Protein AF-0000000080321688 (afdb_homodimer)

Organism: NCBI:txid113653

InterPro domains:
  IPR017674 Methanogenesis marker 11 protein [TIGR03280] (21-310)
  IPR053870 TiaS-like, TCKD domain [PF22641] (157-287)

Solvent-accessible surface area (backbone atoms only — not comparable to full-atom values): 29232 Å² total; per-residue (Å²): 137,74,64,41,43,55,67,56,45,42,74,72,46,60,81,43,69,42,58,34,38,20,44,32,42,49,38,24,42,65,86,67,44,35,40,39,40,36,31,22,37,72,56,50,25,24,11,59,16,33,40,47,44,63,21,22,56,76,41,11,84,42,42,74,42,64,44,66,45,33,19,20,26,40,36,36,29,44,66,46,75,53,82,70,73,71,34,73,45,72,24,35,33,31,55,32,32,32,45,82,52,97,81,23,33,36,42,27,26,33,11,43,10,48,41,0,34,49,35,18,62,14,45,39,56,11,46,53,41,74,27,22,32,72,77,30,58,37,20,17,71,32,61,5,23,14,36,37,34,28,57,61,21,36,38,39,34,39,10,34,15,44,32,42,32,75,87,29,50,24,54,67,29,31,53,49,39,53,46,51,52,41,28,76,70,67,42,29,48,69,71,39,30,15,36,23,35,39,29,70,82,40,87,89,51,56,62,54,26,57,14,25,14,38,33,32,39,19,88,38,57,69,60,40,54,51,52,49,51,52,53,48,58,73,65,44,63,28,67,25,16,14,40,28,42,42,56,61,83,73,77,54,66,69,49,42,53,50,26,52,43,40,19,68,40,87,70,54,66,66,58,38,51,51,51,32,61,74,69,65,43,44,77,42,65,64,53,29,64,69,11,40,49,42,5,57,28,14,55,55,27,50,86,35,30,67,68,19,41,49,70,61,128,137,75,64,41,42,54,66,55,46,42,73,73,46,60,81,44,69,42,57,33,38,20,44,31,42,48,40,24,42,64,86,68,45,34,42,39,39,36,30,23,35,72,55,48,25,24,11,57,16,34,39,46,43,62,22,22,57,76,43,11,87,42,43,75,43,64,43,65,45,34,18,21,26,38,35,35,30,42,64,46,75,56,82,70,73,70,35,71,46,73,25,35,33,32,55,33,32,31,44,83,52,95,83,21,33,36,43,27,26,35,10,44,9,47,41,0,35,50,36,18,62,13,46,39,56,10,47,53,42,74,26,23,33,72,77,29,60,36,20,17,70,31,60,6,23,14,34,38,33,28,56,62,20,36,37,40,34,39,10,34,16,44,31,42,33,73,88,29,50,25,54,66,30,30,53,48,40,52,46,52,51,42,29,75,70,67,44,29,48,71,73,39,29,16,36,22,36,38,27,71,81,40,87,88,52,58,61,54,26,57,13,25,14,38,34,32,40,19,87,39,58,70,60,41,54,53,51,49,52,52,53,48,60,73,64,45,64,28,65,26,17,13,40,27,42,41,56,60,84,75,78,55,65,69,48,42,54,48,26,54,44,40,20,68,40,86,70,55,66,67,58,38,51,50,51,32,62,74,70,66,43,44,79,40,66,65,53,30,64,69,10,41,48,42,5,57,30,13,55,52,26,51,87,35,28,67,68,19,41,50,71,59,126

Sequence (626 aa):
MRYFSKDELVEKYGNVPWISPYEKVVAMTDGEMVELHEFHARGKCNGGAAWEVYHYPRVSELVVSARREGARNVFVLRQGRVELKLIPGIAGAGIEEVRVLKNGIEVTYAGLAGGGIAATVCRGLAEGVDGIEVLSLGGGSELGRARIRLKRYEKIVIGVDDTDSKDGGATWSLVNEIAYKLEKEGLGHYLSHSIVQLYTKAPEKTTNCVSISVTFATDRAEELVSEFRKRLKENTLSDETVMVVYRRITIPEVLREYALQVKRRVVSIEEAKSVAEKTGVEVYEITGERGLIGALASLAYSDDPDKAVEVHAMRYFSKDELVEKYGNVPWISPYEKVVAMTDGEMVELHEFHARGKCNGGAAWEVYHYPRVSELVVSARREGARNVFVLRQGRVELKLIPGIAGAGIEEVRVLKNGIEVTYAGLAGGGIAATVCRGLAEGVDGIEVLSLGGGSELGRARIRLKRYEKIVIGVDDTDSKDGGATWSLVNEIAYKLEKEGLGHYLSHSIVQLYTKAPEKTTNCVSISVTFATDRAEELVSEFRKRLKENTLSDETVMVVYRRITIPEVLREYALQVKRRVVSIEEAKSVAEKTGVEVYEITGERGLIGALASLAYSDDPDKAVEVHA

Foldseek 3Di:
DDWDALVNLCVVCVPPPPQFAWAAWDWEAPPFKIKIKTCGGVNACQVVQVVCLVQAVVFDVQFPHWDDDHSMIITIGGADADDGDADPPRHFKYWGGWDDDPFWIKTKMKGFAVNQQRRASNHCNYHFWGTKAWPDRHHDGDMTMMMTIGGYWWKKKKKKFDQADPVDDDQQVLLVVLLVVCVVVVFFDWDFKAWAQFAPPDPPADPRRTIMMTMTTGPNVVVSVVSSLVSSLVRGPGLAMKMKMDTHDDDDPLLLVLLVDRLADDDDLVVLVVSCVVRVIGIDGSRHRPRSSRRSSNRNCRPPRPNRNDHDD/DDWDALVNLCVVCVPPPPQFAWAAWDWEAPPFKIKIKTCGGVNACQVVQVVCLVQAVVWDVQFPHWDDDRSMIITIGGADADDGDADPPRHFKYWGGWDDDPFWIKTKMKGFAVNQQRRASNHNNYHFWGTKDWPDRHHDGDMTMMMTIGGYWWKKKKKKFDQADPVDDDQQVLLVVLLVVCVVVVFFDWDFKAWAQFACPDPPADPRRTIMMTMTTGPNVVVSVVSSLVSSLVRGPGLAMKMKMDTHDDDDPLLLVLLVDRLADDDDLVVLVVSCVVRVIGIDGSRHRPRSSRRSSNRNCRPPRPNRNDHDD

Secondary structure (DSSP, 8-state):
-PPBPHHHHHHHHTT-TT---EEEEEEEE-SSEEEEEEEEETTT-HHHHHHHHHHHHHH-TTEEEEEESSSEEEEEEESEE-----BTTTB-EEEEEEEE-SS-EEEEEEEETHHHHIIIIIHHTSBTEEEEEEEEEEETTEEEEEEEEE-EEEEEEEEEE----SS---HHHHHHHHHHHHHHTTS-EEEEEEEEE--TT-TT--SS-EEEEEEEEES-HHHHHHHHHHHHHHH---SS-EEEEE--SSPPHHHHHHHHHHHHS---HHHHHHHHHHHT-EEEESS-STTHHHHHHHHTTTT-HHHHT----/-PPBPHHHHHHHHTT-TT---EEEEEEEE-SSEEEEEEEEETTT-HHHHHHHHHHHHHH-TTEEEEEESSSEEEEEEESEE-----BTTTB-EEEEEEEE-SS-EEEEEEEETHHHHIIIIIHHTSBTEEEEEEEEEEETTEEEEEEEEE-EEEEEEEEEE---BTTB--HHHHHHHHHHHHHHTTS-EEEEEEEEE--TT-TT--SS-EEEEEEEEES-HHHHHHHHHHHHHHH---SS-EEEEE--SSPPHHHHHHHHHHHHS---HHHHHHHHHHHT-EEEESS-STTHHHHHHHHTTTT-HHHHT----

Nearest PDB structures (foldseek):
  3amt-assembly1_A  TM=8.907E-01  e=7.998E-10  Archaeoglobus fulgidus
  4rvz-assembly1_Z  TM=8.779E-01  e=1.360E-09  Archaeoglobus fulgidus DSM 4304
  1cqn-assembly2_B  TM=5.168E-01  e=1.192E-02  Thermus thermophilus
  6i69-assembly1_A  TM=5.003E-01  e=1.698E-02  Thermus thermophilus HB8
  2bvz-assembly1_A  TM=5.186E-01  e=4.113E-02  Thermus thermophilus

pLDDT: mean 93.92, std 7.05, range [54.06, 98.94]

Structure (mmCIF, N/CA/C/O backbone):
data_AF-0000000080321688-model_v1
#
loop_
_entity.id
_entity.type
_entity.pdbx_description
1 polymer 'Methanogenesis imperfect marker protein 11'
#
loop_
_atom_site.group_PDB
_atom_site.id
_atom_site.type_symbol
_atom_site.label_atom_id
_atom_site.label_alt_id
_atom_site.label_comp_id
_atom_site.label_asym_id
_atom_site.label_entity_id
_atom_site.label_seq_id
_atom_site.pdbx_PDB_ins_code
_atom_site.Cartn_x
_atom_site.Cartn_y
_atom_site.Cartn_z
_atom_site.occupancy
_atom_site.B_iso_or_equiv
_atom_site.auth_seq_id
_atom_site.auth_comp_id
_atom_site.auth_asym_id
_atom_site.auth_atom_id
_atom_site.pdbx_PDB_model_num
ATOM 1 N N . MET A 1 1 ? 32.438 -3.654 -17.703 1 54.22 1 MET A N 1
ATOM 2 C CA . MET A 1 1 ? 31.141 -4.203 -18.078 1 54.22 1 MET A CA 1
ATOM 3 C C . MET A 1 1 ? 30.125 -3.09 -18.312 1 54.22 1 MET A C 1
ATOM 5 O O . MET A 1 1 ? 30.172 -2.057 -17.641 1 54.22 1 MET A O 1
ATOM 9 N N . ARG A 1 2 ? 29.406 -3.102 -19.422 1 73.5 2 ARG A N 1
ATOM 10 C CA . ARG A 1 2 ? 28.656 -1.964 -19.953 1 73.5 2 ARG A CA 1
ATOM 11 C C . ARG A 1 2 ? 27.234 -1.949 -19.422 1 73.5 2 ARG A C 1
ATOM 13 O O . ARG A 1 2 ? 26.609 -3.002 -19.281 1 73.5 2 ARG A O 1
ATOM 20 N N . TYR A 1 3 ? 26.75 -0.885 -18.875 1 83.12 3 TYR A N 1
ATOM 21 C CA . TYR A 1 3 ? 25.375 -0.682 -18.453 1 83.12 3 TYR A CA 1
ATOM 22 C C . TYR A 1 3 ? 24.422 -0.685 -19.656 1 83.12 3 TYR A C 1
ATOM 24 O O . TYR A 1 3 ? 24.688 -0.022 -20.656 1 83.12 3 TYR A O 1
ATOM 32 N N . PHE A 1 4 ? 23.438 -1.619 -19.578 1 86.88 4 PHE A N 1
ATOM 33 C CA . PHE A 1 4 ? 22.375 -1.594 -20.562 1 86.88 4 PHE A CA 1
ATOM 34 C C . PHE A 1 4 ? 21.422 -0.425 -20.297 1 86.88 4 PHE A C 1
ATOM 36 O O . PHE A 1 4 ? 21.125 -0.104 -19.156 1 86.88 4 PHE A O 1
ATOM 43 N N . SER A 1 5 ? 21.031 0.178 -21.438 1 85.19 5 SER A N 1
ATOM 44 C CA . SER A 1 5 ? 19.938 1.146 -21.344 1 85.19 5 SER A CA 1
ATOM 45 C C . SER A 1 5 ? 18.578 0.449 -21.281 1 85.19 5 SER A C 1
ATOM 47 O O . SER A 1 5 ? 18.484 -0.74 -21.594 1 85.19 5 SER A O 1
ATOM 49 N N . LYS A 1 6 ? 17.672 1.187 -20.906 1 86.94 6 LYS A N 1
ATOM 50 C CA . LYS A 1 6 ? 16.297 0.667 -20.906 1 86.94 6 LYS A CA 1
ATOM 51 C C . LYS A 1 6 ? 15.898 0.18 -22.297 1 86.94 6 LYS A C 1
ATOM 53 O O . LYS A 1 6 ? 15.266 -0.87 -22.422 1 86.94 6 LYS A O 1
ATOM 58 N N . ASP A 1 7 ? 16.234 0.893 -23.203 1 87.81 7 ASP A N 1
ATOM 59 C CA . ASP A 1 7 ? 15.875 0.535 -24.578 1 87.81 7 ASP A CA 1
ATOM 60 C C . ASP A 1 7 ? 16.516 -0.795 -24.984 1 87.81 7 ASP A C 1
ATOM 62 O O . ASP A 1 7 ? 15.875 -1.618 -25.641 1 87.81 7 ASP A O 1
ATOM 66 N N . GLU A 1 8 ? 17.719 -0.933 -24.594 1 89.06 8 GLU A N 1
ATOM 67 C CA . GLU A 1 8 ? 18.406 -2.184 -24.891 1 89.06 8 GLU A CA 1
ATOM 68 C C . GLU A 1 8 ? 17.734 -3.365 -24.188 1 89.06 8 GLU A C 1
ATOM 70 O O . GLU A 1 8 ? 17.625 -4.449 -24.766 1 89.06 8 GLU A O 1
ATOM 75 N N . LEU A 1 9 ? 17.281 -3.115 -23 1 88.19 9 LEU A N 1
ATOM 76 C CA . LEU A 1 9 ? 16.609 -4.172 -22.25 1 88.19 9 LEU A CA 1
ATOM 77 C C . LEU A 1 9 ? 15.281 -4.527 -22.891 1 88.19 9 LEU A C 1
ATOM 79 O O . LEU A 1 9 ? 14.922 -5.707 -22.984 1 88.19 9 LEU A O 1
ATOM 83 N N . VAL A 1 10 ? 14.641 -3.502 -23.281 1 88.19 10 VAL A N 1
ATOM 84 C CA . VAL A 1 10 ? 13.344 -3.717 -23.922 1 88.19 10 VAL A CA 1
ATOM 85 C C . VAL A 1 10 ? 13.531 -4.523 -25.203 1 88.19 10 VAL A C 1
ATOM 87 O O . VAL A 1 10 ? 12.75 -5.441 -25.484 1 88.19 10 VAL A O 1
ATOM 90 N N . GLU A 1 11 ? 14.508 -4.203 -25.953 1 89.56 11 GLU A N 1
ATOM 91 C CA . GLU A 1 11 ? 14.789 -4.918 -27.188 1 89.56 11 GLU A CA 1
ATOM 92 C C . GLU A 1 11 ? 15.109 -6.387 -26.922 1 89.56 11 GLU A C 1
ATOM 94 O O . GLU A 1 11 ? 14.672 -7.27 -27.656 1 89.56 11 GLU A O 1
ATOM 99 N N . LYS A 1 12 ? 15.797 -6.562 -25.875 1 86.44 12 LYS A N 1
ATOM 100 C CA . LYS A 1 12 ? 16.297 -7.91 -25.594 1 86.44 12 LYS A CA 1
ATOM 101 C C . LYS A 1 12 ? 15.258 -8.742 -24.859 1 86.44 12 LYS A C 1
ATOM 103 O O . LYS A 1 12 ? 15.125 -9.945 -25.109 1 86.44 12 LYS A O 1
ATOM 108 N N . TYR A 1 13 ? 14.523 -8.117 -23.906 1 86 13 TYR A N 1
ATOM 109 C CA . TYR A 1 13 ? 13.719 -8.914 -22.984 1 86 13 TYR A CA 1
ATOM 110 C C . TYR A 1 13 ? 12.266 -8.477 -23 1 86 13 TYR A C 1
ATOM 112 O O . TYR A 1 13 ? 11.422 -9.062 -22.328 1 86 13 TYR A O 1
ATOM 120 N N . GLY A 1 14 ? 11.938 -7.52 -23.766 1 82.88 14 GLY A N 1
ATOM 121 C CA . GLY A 1 14 ? 10.617 -6.91 -23.75 1 82.88 14 GLY A CA 1
ATOM 122 C C . GLY A 1 14 ? 9.508 -7.871 -24.141 1 82.88 14 GLY A C 1
ATOM 123 O O . GLY A 1 14 ? 8.352 -7.688 -23.766 1 82.88 14 GLY A O 1
ATOM 124 N N . ASN A 1 15 ? 9.867 -8.961 -24.812 1 86.06 15 ASN A N 1
ATOM 125 C CA . ASN A 1 15 ? 8.852 -9.875 -25.312 1 86.06 15 ASN A CA 1
ATOM 126 C C . ASN A 1 15 ? 8.75 -11.133 -24.453 1 86.06 15 ASN A C 1
ATOM 128 O O . ASN A 1 15 ? 7.961 -12.031 -24.75 1 86.06 15 ASN A O 1
ATOM 132 N N . VAL A 1 16 ? 9.578 -11.172 -23.469 1 86.88 16 VAL A N 1
ATOM 133 C CA . VAL A 1 16 ? 9.508 -12.32 -22.578 1 86.88 16 VAL A CA 1
ATOM 134 C C . VAL A 1 16 ? 8.281 -12.211 -21.672 1 86.88 16 VAL A C 1
ATOM 136 O O . VAL A 1 16 ? 8.117 -11.227 -20.953 1 86.88 16 VAL A O 1
ATOM 139 N N . PRO A 1 17 ? 7.422 -13.219 -21.656 1 87.94 17 PRO A N 1
ATOM 140 C CA . PRO A 1 17 ? 6.105 -13.109 -21.031 1 87.94 17 PRO A CA 1
ATOM 141 C C . PRO A 1 17 ? 6.188 -12.938 -19.516 1 87.94 17 PRO A C 1
ATOM 143 O O . PRO A 1 17 ? 5.25 -12.43 -18.891 1 87.94 17 PRO A O 1
ATOM 146 N N . TRP A 1 18 ? 7.242 -13.367 -18.953 1 87.88 18 TRP A N 1
ATOM 147 C CA . TRP A 1 18 ? 7.305 -13.32 -17.5 1 87.88 18 TRP A CA 1
ATOM 148 C C . TRP A 1 18 ? 8.234 -12.211 -17.031 1 87.88 18 TRP A C 1
ATOM 150 O O . TRP A 1 18 ? 8.719 -12.242 -15.891 1 87.88 18 TRP A O 1
ATOM 160 N N . ILE A 1 19 ? 8.562 -11.344 -17.891 1 90.88 19 ILE A N 1
ATOM 161 C CA . ILE A 1 19 ? 9.203 -10.109 -17.453 1 90.88 19 ILE A CA 1
ATOM 162 C C . ILE A 1 19 ? 8.148 -9.086 -17.062 1 90.88 19 ILE A C 1
ATOM 164 O O . ILE A 1 19 ? 7.316 -8.695 -17.891 1 90.88 19 ILE A O 1
ATOM 168 N N . SER A 1 20 ? 8.18 -8.734 -15.867 1 95.5 20 SER A N 1
ATOM 169 C CA . SER A 1 20 ? 7.242 -7.766 -15.305 1 95.5 20 SER A CA 1
ATOM 170 C C . SER A 1 20 ? 7.969 -6.551 -14.75 1 95.5 20 SER A C 1
ATOM 172 O O . SER A 1 20 ? 8.398 -6.555 -13.594 1 95.5 20 SER A O 1
ATOM 174 N N . PRO A 1 21 ? 8.07 -5.504 -15.508 1 96 21 PRO A N 1
ATOM 175 C CA . PRO A 1 21 ? 8.852 -4.336 -15.094 1 96 21 PRO A CA 1
ATOM 176 C C . PRO A 1 21 ? 8.336 -3.693 -13.812 1 96 21 PRO A C 1
ATOM 178 O O . PRO A 1 21 ? 7.121 -3.545 -13.641 1 96 21 PRO A O 1
ATOM 181 N N . TYR A 1 22 ? 9.281 -3.385 -12.938 1 97.25 22 TYR A N 1
ATOM 182 C CA . TYR A 1 22 ? 8.906 -2.504 -11.836 1 97.25 22 TYR A CA 1
ATOM 183 C C . TYR A 1 22 ? 8.383 -1.172 -12.352 1 97.25 22 TYR A C 1
ATOM 185 O O . TYR A 1 22 ? 8.727 -0.756 -13.469 1 97.25 22 TYR A O 1
ATOM 193 N N . GLU A 1 23 ? 7.531 -0.559 -11.609 1 97.75 23 GLU A N 1
ATOM 194 C CA . GLU A 1 23 ? 6.988 0.725 -12.047 1 97.75 23 GLU A CA 1
ATOM 195 C C . GLU A 1 23 ? 8.023 1.838 -11.906 1 97.75 23 GLU A C 1
ATOM 197 O O . GLU A 1 23 ? 8.219 2.631 -12.828 1 97.75 23 GLU A O 1
ATOM 202 N N . LYS A 1 24 ? 8.633 1.93 -10.805 1 97.88 24 LYS A N 1
ATOM 203 C CA . LYS A 1 24 ? 9.531 3.037 -10.477 1 97.88 24 LYS A CA 1
ATOM 204 C C . LYS A 1 24 ? 10.453 2.672 -9.312 1 97.88 24 LYS A C 1
ATOM 206 O O . L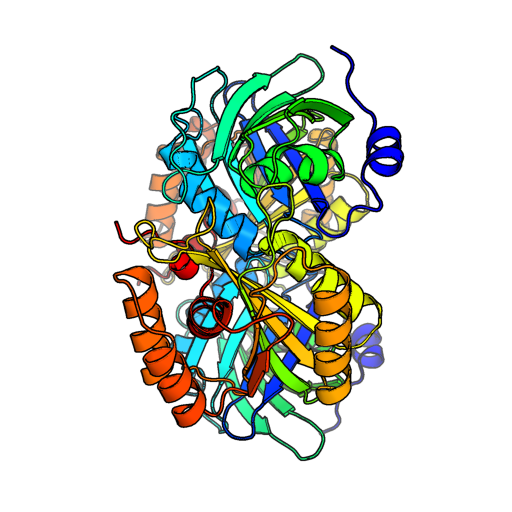YS A 1 24 ? 10.062 1.907 -8.422 1 97.88 24 LYS A O 1
ATOM 211 N N . VAL A 1 25 ? 11.711 3.172 -9.328 1 98.31 25 VAL A N 1
ATOM 212 C CA . VAL A 1 25 ? 12.641 3.074 -8.203 1 98.31 25 VAL A CA 1
ATOM 213 C C . VAL A 1 25 ? 13.156 4.465 -7.84 1 98.31 25 VAL A C 1
ATOM 215 O O . VAL A 1 25 ? 13.578 5.227 -8.711 1 98.31 25 VAL A O 1
ATOM 218 N N . VAL A 1 26 ? 13.039 4.824 -6.602 1 98.56 26 VAL A N 1
ATOM 219 C CA . VAL A 1 26 ? 13.492 6.117 -6.09 1 98.56 26 VAL A CA 1
ATOM 220 C C . VAL A 1 26 ? 14.484 5.906 -4.949 1 98.56 26 VAL A C 1
ATOM 222 O O . VAL A 1 26 ? 14.203 5.172 -4 1 98.56 26 VAL A O 1
ATOM 225 N N . ALA A 1 27 ? 15.602 6.496 -5.039 1 98.62 27 ALA A N 1
ATOM 226 C CA . ALA A 1 27 ? 16.625 6.355 -4.008 1 98.62 27 ALA A CA 1
ATOM 227 C C . ALA A 1 27 ? 17.016 7.715 -3.428 1 98.62 27 ALA A C 1
ATOM 229 O O . ALA A 1 27 ? 17.188 8.688 -4.172 1 98.62 27 ALA A O 1
ATOM 230 N N . MET A 1 28 ? 17.047 7.777 -2.143 1 98.44 28 MET A N 1
ATOM 231 C CA . MET A 1 28 ? 17.453 8.977 -1.413 1 98.44 28 MET A CA 1
ATOM 232 C C . MET A 1 28 ? 18.656 8.672 -0.513 1 98.44 28 MET A C 1
ATOM 234 O O . MET A 1 28 ? 18.844 7.527 -0.1 1 98.44 28 MET A O 1
ATOM 238 N N . THR A 1 29 ? 19.469 9.68 -0.24 1 97.94 29 THR A N 1
ATOM 239 C CA . THR A 1 29 ? 20.578 9.492 0.684 1 97.94 29 THR A CA 1
ATOM 240 C C . THR A 1 29 ? 20.875 10.789 1.43 1 97.94 29 THR A C 1
ATOM 242 O O . THR A 1 29 ? 20.672 11.883 0.899 1 97.94 29 THR A O 1
ATOM 245 N N . ASP A 1 30 ? 21.234 10.695 2.654 1 94.31 30 ASP A N 1
ATOM 246 C CA . ASP A 1 30 ? 21.734 11.828 3.426 1 94.31 30 ASP A CA 1
ATOM 247 C C . ASP A 1 30 ? 23.25 11.758 3.582 1 94.31 30 ASP A C 1
ATOM 249 O O . ASP A 1 30 ? 23.828 12.422 4.449 1 94.31 30 ASP A O 1
ATOM 253 N N . GLY A 1 31 ? 23.875 10.93 2.748 1 91 31 GLY A N 1
ATOM 254 C CA . GLY A 1 31 ? 25.312 10.734 2.801 1 91 31 GLY A CA 1
ATOM 255 C C . GLY A 1 31 ? 25.719 9.547 3.652 1 91 31 GLY A C 1
ATOM 256 O O . GLY A 1 31 ? 26.797 8.984 3.455 1 91 31 GLY A O 1
ATOM 257 N N . GLU A 1 32 ? 24.922 9.164 4.602 1 90.5 32 GLU A N 1
ATOM 258 C CA . GLU A 1 32 ? 25.219 8.055 5.504 1 90.5 32 GLU A CA 1
ATOM 259 C C . GLU A 1 32 ? 24.406 6.816 5.129 1 90.5 32 GLU A C 1
ATOM 261 O O . GLU A 1 32 ? 24.969 5.727 4.98 1 90.5 32 GLU A O 1
ATOM 266 N N . MET A 1 33 ? 23.203 6.965 4.98 1 97 33 MET A N 1
ATOM 267 C CA . MET A 1 33 ? 22.281 5.883 4.684 1 97 33 MET A CA 1
ATOM 268 C C . MET A 1 33 ? 21.594 6.102 3.334 1 97 33 MET A C 1
ATOM 270 O O . MET A 1 33 ? 21.656 7.203 2.781 1 97 33 MET A O 1
ATOM 274 N N . VAL A 1 34 ? 21.094 5.043 2.777 1 98.62 34 VAL A N 1
ATOM 275 C CA . VAL A 1 34 ? 20.266 5.098 1.567 1 98.62 34 VAL A CA 1
ATOM 276 C C . VAL A 1 34 ? 18.859 4.594 1.869 1 98.62 34 VAL A C 1
ATOM 278 O O . VAL A 1 34 ? 18.688 3.551 2.5 1 98.62 34 VAL A O 1
ATOM 281 N N . GLU A 1 35 ? 17.906 5.375 1.6 1 98.81 35 GLU A N 1
ATOM 282 C CA . GLU A 1 35 ? 16.531 4.902 1.586 1 98.81 35 GLU A CA 1
ATOM 283 C C . GLU A 1 35 ? 16.062 4.621 0.162 1 98.81 35 GLU A C 1
ATOM 285 O O . GLU A 1 35 ? 16.156 5.484 -0.711 1 98.81 35 GLU A O 1
ATOM 290 N N . LEU A 1 36 ? 15.641 3.404 -0.073 1 98.81 36 LEU A N 1
ATOM 291 C CA . LEU A 1 36 ? 15.289 2.91 -1.4 1 98.81 36 LEU A CA 1
ATOM 292 C C . LEU A 1 36 ? 13.812 2.527 -1.47 1 98.81 36 LEU A C 1
ATOM 294 O O . LEU A 1 36 ? 13.359 1.652 -0.73 1 98.81 36 LEU A O 1
ATOM 298 N N . HIS A 1 37 ? 13.031 3.285 -2.287 1 98.81 37 HIS A N 1
ATOM 299 C CA . HIS A 1 37 ? 11.641 2.963 -2.582 1 98.81 37 HIS A CA 1
ATOM 300 C C . HIS A 1 37 ? 11.516 2.232 -3.914 1 98.81 37 HIS A C 1
ATOM 302 O O . HIS A 1 37 ? 11.891 2.77 -4.961 1 98.81 37 HIS A O 1
ATOM 308 N N . GLU A 1 38 ? 11 1.029 -3.887 1 98.56 38 GLU A N 1
ATOM 309 C CA . GLU A 1 38 ? 10.773 0.274 -5.113 1 98.56 38 GLU A CA 1
ATOM 310 C C . GLU A 1 38 ? 9.281 0.012 -5.328 1 98.56 38 GLU A C 1
ATOM 312 O O . GLU A 1 38 ? 8.664 -0.75 -4.578 1 98.56 38 GLU A O 1
ATOM 317 N N . PHE A 1 39 ? 8.688 0.753 -6.246 1 98.31 39 PHE A N 1
ATOM 318 C CA . PHE A 1 39 ? 7.34 0.42 -6.699 1 98.31 39 PHE A CA 1
ATOM 319 C C . PHE A 1 39 ? 7.352 -0.839 -7.555 1 98.31 39 PHE A C 1
ATOM 321 O O . PHE A 1 39 ? 7.754 -0.799 -8.719 1 98.31 39 PHE A O 1
ATOM 328 N N . HIS A 1 40 ? 6.91 -1.883 -7.004 1 97.31 40 HIS A N 1
ATOM 329 C CA . HIS A 1 40 ? 7.133 -3.223 -7.539 1 97.31 40 HIS A CA 1
ATOM 330 C C . HIS A 1 40 ? 6.387 -3.422 -8.852 1 97.31 40 HIS A C 1
ATOM 332 O O . HIS A 1 40 ? 5.711 -2.508 -9.336 1 97.31 40 HIS A O 1
ATOM 338 N N . ALA A 1 41 ? 6.453 -4.598 -9.477 1 97 41 ALA A N 1
ATOM 339 C CA . ALA A 1 41 ? 6.098 -4.922 -10.852 1 97 41 ALA A CA 1
ATOM 340 C C . ALA A 1 41 ? 4.738 -4.332 -11.219 1 97 41 ALA A C 1
ATOM 342 O O . ALA A 1 41 ? 3.73 -4.633 -10.586 1 97 41 ALA A O 1
ATOM 343 N N . ARG A 1 42 ? 4.73 -3.428 -12.258 1 97.56 42 ARG A N 1
ATOM 344 C CA . ARG A 1 42 ? 3.568 -2.768 -12.844 1 97.56 42 ARG A CA 1
ATOM 345 C C . ARG A 1 42 ? 2.848 -1.915 -11.805 1 97.56 42 ARG A C 1
ATOM 347 O O . ARG A 1 42 ? 1.739 -1.434 -12.047 1 97.56 42 ARG A O 1
ATOM 354 N N . GLY A 1 43 ? 3.416 -1.725 -10.594 1 96.81 43 GLY A N 1
ATOM 355 C CA . GLY A 1 43 ? 2.76 -1.007 -9.516 1 96.81 43 GLY A CA 1
ATOM 356 C C . GLY A 1 43 ? 1.635 -1.796 -8.867 1 96.81 43 GLY A C 1
ATOM 357 O O . GLY A 1 43 ? 0.771 -1.224 -8.203 1 96.81 43 GLY A O 1
ATOM 358 N N . LYS A 1 44 ? 1.653 -3.145 -9.094 1 97.5 44 LYS A N 1
ATOM 359 C CA . LYS A 1 44 ? 0.492 -3.943 -8.719 1 97.5 44 LYS A CA 1
ATOM 360 C C . LYS A 1 44 ? 0.898 -5.129 -7.848 1 97.5 44 LYS A C 1
ATOM 362 O O . LYS A 1 44 ? 0.058 -5.727 -7.172 1 97.5 44 LYS A O 1
ATOM 367 N N . CYS A 1 45 ? 2.076 -5.473 -7.797 1 97.62 45 CYS A N 1
ATOM 368 C CA . CYS A 1 45 ? 2.477 -6.762 -7.246 1 97.62 45 CYS A CA 1
ATOM 369 C C . CYS A 1 45 ? 2.752 -6.656 -5.75 1 97.62 45 CYS A C 1
ATOM 371 O O . CYS A 1 45 ? 3.906 -6.691 -5.324 1 97.62 45 CYS A O 1
ATOM 373 N N . ASN A 1 46 ? 1.695 -6.734 -4.969 1 97.69 46 ASN A N 1
ATOM 374 C CA . ASN A 1 46 ? 1.803 -6.727 -3.512 1 97.69 46 ASN A CA 1
ATOM 375 C C . ASN A 1 46 ? 2.605 -7.918 -3.002 1 97.69 46 ASN A C 1
ATOM 377 O O . ASN A 1 46 ? 3.336 -7.805 -2.016 1 97.69 46 ASN A O 1
ATOM 381 N N . GLY A 1 47 ? 2.393 -9.008 -3.627 1 97.94 47 GLY A N 1
ATOM 382 C CA . GLY A 1 47 ? 3.09 -10.211 -3.213 1 97.94 47 GLY A CA 1
ATOM 383 C C . GLY A 1 47 ? 4.598 -10.117 -3.365 1 97.94 47 GLY A C 1
ATOM 384 O O . GLY A 1 47 ? 5.344 -10.602 -2.514 1 97.94 47 GLY A O 1
ATOM 385 N N . GLY A 1 48 ? 4.988 -9.5 -4.469 1 97.19 48 GLY A N 1
ATOM 386 C CA . GLY A 1 48 ? 6.414 -9.297 -4.664 1 97.19 48 GLY A CA 1
ATOM 387 C C . GLY A 1 48 ? 7.031 -8.383 -3.621 1 97.19 48 GLY A C 1
ATOM 388 O O . GLY A 1 48 ? 8.125 -8.648 -3.119 1 97.19 48 GLY A O 1
ATOM 389 N N . ALA A 1 49 ? 6.34 -7.324 -3.324 1 97.88 49 ALA A N 1
ATOM 390 C CA . ALA A 1 49 ? 6.816 -6.418 -2.283 1 97.88 49 ALA A CA 1
ATOM 391 C C . ALA A 1 49 ? 6.922 -7.133 -0.939 1 97.88 49 ALA A C 1
ATOM 393 O O . ALA A 1 49 ? 7.926 -7 -0.235 1 97.88 49 ALA A O 1
ATOM 394 N N . ALA A 1 50 ? 5.883 -7.887 -0.599 1 98.12 50 ALA A N 1
ATOM 395 C CA . ALA A 1 50 ? 5.891 -8.641 0.653 1 98.12 50 ALA A CA 1
ATOM 396 C C . ALA A 1 50 ? 7.047 -9.633 0.687 1 98.12 50 ALA A C 1
ATOM 398 O O . ALA A 1 50 ? 7.715 -9.789 1.713 1 98.12 50 ALA A O 1
ATOM 399 N N . TRP A 1 51 ? 7.238 -10.273 -0.419 1 97.12 51 TRP A N 1
ATOM 400 C CA . TRP A 1 51 ? 8.281 -11.289 -0.524 1 97.12 51 TRP A CA 1
ATOM 401 C C . TRP A 1 51 ? 9.664 -10.68 -0.304 1 97.12 51 TRP A C 1
ATOM 403 O O . TRP A 1 51 ? 10.477 -11.219 0.442 1 97.12 51 TRP A O 1
ATOM 413 N N . GLU A 1 52 ? 9.93 -9.562 -0.852 1 97.12 52 GLU A N 1
ATOM 414 C CA . GLU A 1 52 ? 11.234 -8.922 -0.724 1 97.12 52 GLU A CA 1
ATOM 415 C C . GLU A 1 52 ? 11.453 -8.398 0.694 1 97.12 52 GLU A C 1
ATOM 417 O O . GLU A 1 52 ? 12.547 -8.531 1.246 1 97.12 52 GLU A O 1
ATOM 422 N N . VAL A 1 53 ? 10.453 -7.816 1.244 1 97.62 53 VAL A N 1
ATOM 423 C CA . VAL A 1 53 ? 10.555 -7.301 2.605 1 97.62 53 VAL A CA 1
ATOM 424 C C . VAL A 1 53 ? 10.828 -8.445 3.574 1 97.62 53 VAL A C 1
ATOM 426 O O . VAL A 1 53 ? 11.547 -8.273 4.562 1 97.62 53 VAL A O 1
ATOM 429 N N . TYR A 1 54 ? 10.305 -9.602 3.283 1 96.88 54 TYR A N 1
ATOM 430 C CA . TYR A 1 54 ? 10.469 -10.773 4.137 1 96.88 54 TYR A CA 1
ATOM 431 C C . TYR A 1 54 ? 11.867 -11.359 3.996 1 96.88 54 TYR A C 1
ATOM 433 O O . TYR A 1 54 ? 12.5 -11.727 4.992 1 96.88 54 TYR A O 1
ATOM 441 N N . HIS A 1 55 ? 12.445 -11.43 2.828 1 95.44 55 HIS A N 1
ATOM 442 C CA . HIS A 1 55 ? 13.648 -12.203 2.557 1 95.44 55 HIS A CA 1
ATOM 443 C C . HIS A 1 55 ? 14.898 -11.336 2.666 1 95.44 55 HIS A C 1
ATOM 445 O O . HIS A 1 55 ? 15.93 -11.797 3.156 1 95.44 55 HIS A O 1
ATOM 451 N N . TYR A 1 56 ? 14.836 -10.133 2.254 1 96.94 56 TYR A N 1
ATOM 452 C CA . TYR A 1 56 ? 16.047 -9.344 2.064 1 96.94 56 TYR A CA 1
ATOM 453 C C . TYR A 1 56 ? 16.734 -9.078 3.395 1 96.94 56 TYR A C 1
ATOM 455 O O . TYR A 1 56 ? 17.953 -9.25 3.516 1 96.94 56 TYR A O 1
ATOM 463 N N . PRO A 1 57 ? 15.977 -8.68 4.438 1 96.19 57 PRO A N 1
ATOM 464 C CA . PRO A 1 57 ? 16.672 -8.422 5.703 1 96.19 57 PRO A CA 1
ATOM 465 C C . PRO A 1 57 ? 17.297 -9.688 6.297 1 96.19 57 PRO A C 1
ATOM 467 O O . PRO A 1 57 ? 18.188 -9.594 7.148 1 96.19 57 PRO A O 1
ATOM 470 N N . ARG A 1 58 ? 16.875 -10.828 5.875 1 93.56 58 ARG A N 1
ATOM 471 C CA . ARG A 1 58 ? 17.344 -12.094 6.434 1 93.56 58 ARG A CA 1
ATOM 472 C C . ARG A 1 58 ? 18.703 -12.484 5.859 1 93.56 58 ARG A C 1
ATOM 474 O O . ARG A 1 58 ? 19.422 -13.273 6.461 1 93.56 58 ARG A O 1
ATOM 481 N N . VAL A 1 59 ? 19.062 -11.891 4.727 1 94.81 59 VAL A N 1
ATOM 482 C CA . VAL A 1 59 ? 20.281 -12.375 4.074 1 94.81 59 VAL A CA 1
ATOM 483 C C . VAL A 1 59 ? 21.266 -11.219 3.906 1 94.81 59 VAL A C 1
ATOM 485 O O . VAL A 1 59 ? 22.453 -11.438 3.625 1 94.81 59 VAL A O 1
ATOM 488 N N . SER A 1 60 ? 20.828 -10.047 3.967 1 96.44 60 SER A N 1
ATOM 489 C CA . SER A 1 60 ? 21.688 -8.891 3.73 1 96.44 60 SER A CA 1
ATOM 490 C C . SER A 1 60 ? 21.75 -7.992 4.961 1 96.44 60 SER A C 1
ATOM 492 O O . SER A 1 60 ? 20.797 -7.277 5.266 1 96.44 60 SER A O 1
ATOM 494 N N . GLU A 1 61 ? 22.891 -7.887 5.555 1 96.5 61 GLU A N 1
ATOM 495 C CA . GLU A 1 61 ? 23.078 -7.047 6.734 1 96.5 61 GLU A CA 1
ATOM 496 C C . GLU A 1 61 ? 23.047 -5.566 6.367 1 96.5 61 GLU A C 1
ATOM 498 O O . GLU A 1 61 ? 22.969 -4.703 7.242 1 96.5 61 GLU A O 1
ATOM 503 N N . LEU A 1 62 ? 23.141 -5.277 5.051 1 98.12 62 LEU A N 1
ATOM 504 C CA . LEU A 1 62 ? 23.062 -3.885 4.621 1 98.12 62 LEU A CA 1
ATOM 505 C C . LEU A 1 62 ? 21.656 -3.322 4.852 1 98.12 62 LEU A C 1
ATOM 507 O O . LEU A 1 62 ? 21.469 -2.104 4.863 1 98.12 62 LEU A O 1
ATOM 511 N N . VAL A 1 63 ? 20.688 -4.195 4.961 1 98.31 63 VAL A N 1
ATOM 512 C CA . VAL A 1 63 ? 19.312 -3.773 5.156 1 98.31 63 VAL A CA 1
ATOM 513 C C . VAL A 1 63 ? 19.062 -3.473 6.633 1 98.31 63 VAL A C 1
ATOM 515 O O . VAL A 1 63 ? 18.938 -4.391 7.445 1 98.31 63 VAL A O 1
ATOM 518 N N . VAL A 1 64 ? 18.922 -2.225 6.938 1 97.75 64 VAL A N 1
ATOM 519 C CA . VAL A 1 64 ? 18.719 -1.767 8.305 1 97.75 64 VAL A CA 1
ATOM 520 C C . VAL A 1 64 ? 17.25 -1.889 8.672 1 97.75 64 VAL A C 1
ATOM 522 O O . VAL A 1 64 ? 16.906 -2.227 9.812 1 97.75 64 VAL A O 1
ATOM 525 N N . SER A 1 65 ? 16.453 -1.571 7.781 1 97.56 65 SER A N 1
ATOM 526 C CA . SER A 1 65 ? 15.008 -1.717 7.949 1 97.56 65 SER A CA 1
ATOM 527 C C . SER A 1 65 ? 14.32 -2.027 6.621 1 97.56 65 SER A C 1
ATOM 529 O O . SER A 1 65 ? 14.836 -1.681 5.559 1 97.56 65 SER A O 1
ATOM 531 N N . ALA A 1 66 ? 13.266 -2.775 6.688 1 98.19 66 ALA A N 1
ATOM 532 C CA . ALA A 1 66 ? 12.445 -3.154 5.535 1 98.19 66 ALA A CA 1
ATOM 533 C C . ALA A 1 66 ? 10.961 -3.072 5.867 1 98.19 66 ALA A C 1
ATOM 535 O O . ALA A 1 66 ? 10.516 -3.605 6.887 1 98.19 66 ALA A O 1
ATOM 536 N N . ARG A 1 67 ? 10.203 -2.373 5.004 1 97.75 67 ARG A N 1
ATOM 537 C CA . ARG A 1 67 ? 8.758 -2.291 5.156 1 97.75 67 ARG A CA 1
ATOM 538 C C . ARG A 1 67 ? 8.07 -2.182 3.797 1 97.75 67 ARG A C 1
ATOM 540 O O . ARG A 1 67 ? 8.734 -2.002 2.773 1 97.75 67 ARG A O 1
ATOM 547 N N . ARG A 1 68 ? 6.762 -2.359 3.783 1 97.31 68 ARG A N 1
ATOM 548 C CA . ARG A 1 68 ? 6.074 -2.205 2.506 1 97.31 68 ARG A CA 1
ATOM 549 C C . ARG A 1 68 ? 4.789 -1.403 2.67 1 97.31 68 ARG A C 1
ATOM 551 O O . ARG A 1 68 ? 4.215 -1.357 3.76 1 97.31 68 ARG A O 1
ATOM 558 N N . GLU A 1 69 ? 4.395 -0.709 1.699 1 97.62 69 GLU A N 1
ATOM 559 C CA . GLU A 1 69 ? 3.141 -0.004 1.462 1 97.62 69 GLU A CA 1
ATOM 560 C C . GLU A 1 69 ? 2.504 -0.44 0.145 1 97.62 69 GLU A C 1
ATOM 562 O O . GLU A 1 69 ? 2.777 0.144 -0.906 1 97.62 69 GLU A O 1
ATOM 567 N N . GLY A 1 70 ? 1.566 -1.389 0.218 1 97.25 70 GLY A N 1
ATOM 568 C CA . GLY A 1 70 ? 1.041 -1.965 -1.01 1 97.25 70 GLY A CA 1
ATOM 569 C C . GLY A 1 70 ? 2.098 -2.668 -1.839 1 97.25 70 GLY A C 1
ATOM 570 O O . GLY A 1 70 ? 2.832 -3.518 -1.328 1 97.25 70 GLY A O 1
ATOM 571 N N . ALA A 1 71 ? 2.127 -2.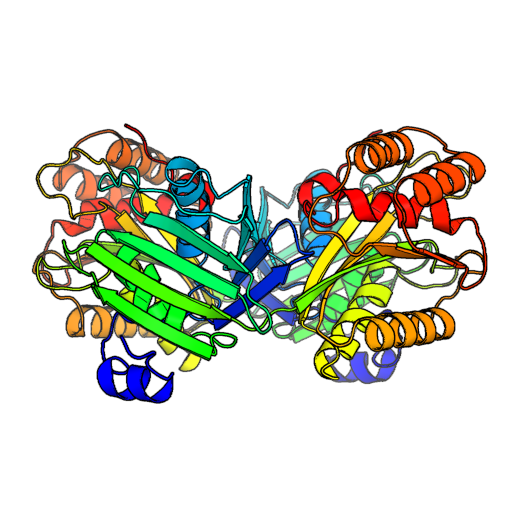334 -3.123 1 98.19 71 ALA A N 1
ATOM 572 C CA . ALA A 1 71 ? 3.082 -2.932 -4.051 1 98.19 71 ALA A CA 1
ATOM 573 C C . ALA A 1 71 ? 4.391 -2.148 -4.074 1 98.19 71 ALA A C 1
ATOM 575 O O . ALA A 1 71 ? 5.039 -2.037 -5.117 1 98.19 71 ALA A O 1
ATOM 576 N N . ARG A 1 72 ? 4.699 -1.528 -2.959 1 98.31 72 ARG A N 1
ATOM 577 C CA . ARG A 1 72 ? 5.949 -0.792 -2.799 1 98.31 72 ARG A CA 1
ATOM 578 C C . ARG A 1 72 ? 6.73 -1.293 -1.587 1 98.31 72 ARG A C 1
ATOM 580 O O . ARG A 1 72 ? 6.18 -1.4 -0.49 1 98.31 72 ARG A O 1
ATOM 587 N N . ASN A 1 73 ? 7.957 -1.643 -1.796 1 98.12 73 ASN A N 1
ATOM 588 C CA . ASN A 1 73 ? 8.836 -1.944 -0.672 1 98.12 73 ASN A CA 1
ATOM 589 C C . ASN A 1 73 ? 9.828 -0.812 -0.417 1 98.12 73 ASN A C 1
ATOM 591 O O . ASN A 1 73 ? 10.281 -0.152 -1.354 1 98.12 73 ASN A O 1
ATOM 595 N N . VAL A 1 74 ? 10.117 -0.547 0.832 1 98.62 74 VAL A N 1
ATOM 596 C CA . VAL A 1 74 ? 11.008 0.519 1.276 1 98.62 74 VAL A CA 1
ATOM 597 C C . VAL A 1 74 ? 12.125 -0.067 2.131 1 98.62 74 VAL A C 1
ATOM 599 O O . VAL A 1 74 ? 11.867 -0.68 3.17 1 98.62 74 VAL A O 1
ATOM 602 N N . PHE A 1 75 ? 13.352 0.145 1.72 1 98.62 75 PHE A N 1
ATOM 603 C CA . PHE A 1 75 ? 14.523 -0.296 2.467 1 98.62 75 PHE A CA 1
ATOM 604 C C . PHE A 1 75 ? 15.328 0.898 2.961 1 98.62 75 PHE A C 1
ATOM 606 O O . PHE A 1 75 ? 15.484 1.89 2.246 1 98.62 75 PHE A O 1
ATOM 613 N N . VAL A 1 76 ? 15.734 0.884 4.156 1 98.75 76 VAL A N 1
ATOM 614 C CA . VAL A 1 76 ? 16.844 1.72 4.617 1 98.75 76 VAL A CA 1
ATOM 615 C C . VAL A 1 76 ? 18.141 0.911 4.621 1 98.75 76 VAL A C 1
ATOM 617 O O . VAL A 1 76 ? 18.203 -0.146 5.254 1 98.75 76 VAL A O 1
ATOM 620 N N . LEU A 1 77 ? 19.125 1.417 3.93 1 98.75 77 LEU A N 1
ATOM 621 C CA . LEU A 1 77 ? 20.312 0.622 3.643 1 98.75 77 LEU A CA 1
ATOM 622 C C . LEU A 1 77 ? 21.578 1.338 4.117 1 98.75 77 LEU A C 1
ATOM 624 O O . LEU A 1 77 ? 21.688 2.559 3.99 1 98.75 77 LEU A O 1
ATOM 628 N N . ARG A 1 78 ? 22.484 0.559 4.613 1 98.06 78 ARG A N 1
ATOM 629 C CA . ARG A 1 78 ? 23.859 1.027 4.809 1 98.06 78 ARG A CA 1
ATOM 630 C C . ARG A 1 78 ? 24.688 0.822 3.549 1 98.06 78 ARG A C 1
ATOM 632 O O . ARG A 1 78 ? 24.484 -0.139 2.807 1 98.06 78 ARG A O 1
ATOM 639 N N . GLN A 1 79 ? 25.641 1.74 3.381 1 97.56 79 GLN A N 1
ATOM 640 C CA . GLN A 1 79 ? 26.609 1.53 2.303 1 97.56 79 GLN A CA 1
ATOM 641 C C . GLN A 1 79 ? 27.547 0.383 2.629 1 97.56 79 GLN A C 1
ATOM 643 O O . GLN A 1 79 ? 27.906 0.171 3.793 1 97.56 79 GLN A O 1
ATOM 648 N N . GLY A 1 80 ? 27.875 -0.321 1.591 1 97.62 80 GLY A N 1
ATOM 649 C CA . GLY A 1 80 ? 28.812 -1.41 1.783 1 97.62 80 GLY A CA 1
ATOM 650 C C . GLY A 1 80 ? 28.562 -2.582 0.851 1 97.62 80 GLY A C 1
ATOM 651 O O . GLY A 1 80 ? 27.828 -2.457 -0.133 1 97.62 80 GLY A O 1
ATOM 652 N N . ARG A 1 81 ? 29.328 -3.607 1.092 1 97.31 81 ARG A N 1
ATOM 653 C CA . ARG A 1 81 ? 29.219 -4.848 0.332 1 97.31 81 ARG A CA 1
ATOM 654 C C . ARG A 1 81 ? 29.188 -6.059 1.261 1 97.31 81 ARG A C 1
ATOM 656 O O . ARG A 1 81 ? 29.891 -6.094 2.271 1 97.31 81 ARG A O 1
ATOM 663 N N . VAL A 1 82 ? 28.328 -6.953 0.889 1 96.75 82 VAL A N 1
ATOM 664 C CA . VAL A 1 82 ? 28.234 -8.188 1.663 1 96.75 82 VAL A CA 1
ATOM 665 C C . VAL A 1 82 ? 28.094 -9.383 0.721 1 96.75 82 VAL A C 1
ATOM 667 O O . VAL A 1 82 ? 27.641 -9.227 -0.416 1 96.75 82 VAL A O 1
ATOM 670 N N . GLU A 1 83 ? 28.531 -10.516 1.148 1 94.31 83 GLU A N 1
ATOM 671 C CA . GLU A 1 83 ? 28.266 -11.773 0.447 1 94.31 83 GLU A CA 1
ATOM 672 C C . GLU A 1 83 ? 26.969 -12.414 0.918 1 94.31 83 GLU A C 1
ATOM 674 O O . GLU A 1 83 ? 26.781 -12.625 2.117 1 94.31 83 GLU A O 1
ATOM 679 N N . LEU A 1 84 ? 26.109 -12.695 -0.012 1 94.38 84 LEU A N 1
ATOM 680 C CA . LEU A 1 84 ? 24.797 -13.25 0.349 1 94.38 84 LEU A CA 1
ATOM 681 C C . LEU A 1 84 ? 24.859 -14.766 0.411 1 94.38 84 LEU A C 1
ATOM 683 O O . LEU A 1 84 ? 25.469 -15.406 -0.449 1 94.38 84 LEU A O 1
ATOM 687 N N . LYS A 1 85 ? 24.312 -15.344 1.45 1 91.81 85 LYS A N 1
ATOM 688 C CA . LYS A 1 85 ? 24.047 -16.781 1.528 1 91.81 85 LYS A CA 1
ATOM 689 C C . LYS A 1 85 ? 22.594 -17.094 1.186 1 91.81 85 LYS A C 1
ATOM 691 O O . LYS A 1 85 ? 21.75 -17.172 2.074 1 91.81 85 LYS A O 1
ATOM 696 N N . LEU A 1 86 ? 22.375 -17.344 -0.06 1 90.56 86 LEU A N 1
ATOM 697 C CA . LEU A 1 86 ? 21.016 -17.562 -0.536 1 90.56 86 LEU A CA 1
ATOM 698 C C . LEU A 1 86 ? 20.625 -19.031 -0.396 1 90.56 86 LEU A C 1
ATOM 700 O O . LEU A 1 86 ? 21.422 -19.922 -0.689 1 90.56 86 LEU A O 1
ATOM 704 N N . ILE A 1 87 ? 19.484 -19.266 0.133 1 87.06 87 ILE A N 1
ATOM 705 C CA . ILE A 1 87 ? 18.906 -20.594 0.293 1 87.06 87 ILE A CA 1
ATOM 706 C C . ILE A 1 87 ? 17.531 -20.641 -0.387 1 87.06 87 ILE A C 1
ATOM 708 O O . ILE A 1 87 ? 16.625 -19.906 -0.014 1 87.06 87 ILE A O 1
ATOM 712 N N . PRO A 1 88 ? 17.406 -21.562 -1.356 1 81.88 88 PRO A N 1
ATOM 713 C CA . PRO A 1 88 ? 16.125 -21.641 -2.062 1 81.88 88 PRO A CA 1
ATOM 714 C C . PRO A 1 88 ? 14.945 -21.797 -1.117 1 81.88 88 PRO A C 1
ATOM 716 O O . PRO A 1 88 ? 14.992 -22.609 -0.189 1 81.88 88 PRO A O 1
ATOM 719 N N . GLY A 1 89 ? 13.93 -21 -1.378 1 80.25 89 GLY A N 1
ATOM 720 C CA . GLY A 1 89 ? 12.695 -21.078 -0.612 1 80.25 89 GLY A CA 1
ATOM 721 C C . GLY A 1 89 ? 12.812 -20.484 0.776 1 80.25 89 GLY A C 1
ATOM 722 O O . GLY A 1 89 ? 11.805 -20.203 1.426 1 80.25 89 GLY A O 1
ATOM 723 N N . ILE A 1 90 ? 13.961 -20.188 1.277 1 84.69 90 ILE A N 1
ATOM 724 C CA . ILE A 1 90 ? 14.195 -19.734 2.645 1 84.69 90 ILE A CA 1
ATOM 725 C C . ILE A 1 90 ? 14.734 -18.312 2.631 1 84.69 90 ILE A C 1
ATOM 727 O O . ILE A 1 90 ? 14.281 -17.469 3.4 1 84.69 90 ILE A O 1
ATOM 731 N N . ALA A 1 91 ? 15.625 -18.109 1.764 1 85.62 91 ALA A N 1
ATOM 732 C CA . ALA A 1 91 ? 16.297 -16.828 1.545 1 85.62 91 ALA A CA 1
ATOM 733 C C . ALA A 1 91 ? 16.656 -16.641 0.074 1 85.62 91 ALA A C 1
ATOM 735 O O . ALA A 1 91 ? 17.812 -16.875 -0.321 1 85.62 91 ALA A O 1
ATOM 736 N N . GLY A 1 92 ? 15.789 -16.141 -0.623 1 87.25 92 GLY A N 1
ATOM 737 C CA . GLY A 1 92 ? 15.859 -16.344 -2.062 1 87.25 92 GLY A CA 1
ATOM 738 C C . GLY A 1 92 ? 16.5 -15.172 -2.793 1 87.25 92 GLY A C 1
ATOM 739 O O . GLY A 1 92 ? 16.844 -15.289 -3.969 1 87.25 92 GLY A O 1
ATOM 740 N N . ALA A 1 93 ? 16.594 -13.984 -2.08 1 93 93 ALA A N 1
ATOM 741 C CA . ALA A 1 93 ? 17.156 -12.805 -2.742 1 93 93 ALA A CA 1
ATOM 742 C C . ALA A 1 93 ? 17.594 -11.758 -1.722 1 93 93 ALA A C 1
ATOM 744 O O . ALA A 1 93 ? 17.188 -11.805 -0.56 1 93 93 ALA A O 1
ATOM 745 N N . GLY A 1 94 ? 18.469 -10.891 -2.189 1 95.88 94 GLY A N 1
ATOM 746 C CA . GLY A 1 94 ? 18.938 -9.852 -1.292 1 95.88 94 GLY A CA 1
ATOM 747 C C . GLY A 1 94 ? 19.75 -8.781 -1.997 1 95.88 94 GLY A C 1
ATOM 748 O O . GLY A 1 94 ? 19.922 -8.828 -3.217 1 95.88 94 GLY A O 1
ATOM 749 N N . ILE A 1 95 ? 20.172 -7.809 -1.223 1 97.94 95 ILE A N 1
ATOM 750 C CA . ILE A 1 95 ? 21.016 -6.715 -1.693 1 97.94 95 ILE A CA 1
ATOM 751 C C . ILE A 1 95 ? 22.469 -6.988 -1.323 1 97.94 95 ILE A C 1
ATOM 753 O O . ILE A 1 95 ? 22.797 -7.172 -0.147 1 97.94 95 ILE A O 1
ATOM 757 N N . GLU A 1 96 ? 23.375 -6.91 -2.281 1 97.06 96 GLU A N 1
ATOM 758 C CA . GLU A 1 96 ? 24.781 -7.273 -2.1 1 97.06 96 GLU A CA 1
ATOM 759 C C . GLU A 1 96 ? 25.641 -6.039 -1.842 1 97.06 96 GLU A C 1
ATOM 761 O O . GLU A 1 96 ? 26.656 -6.117 -1.139 1 97.06 96 GLU A O 1
ATOM 766 N N . GLU A 1 97 ? 25.25 -5.031 -2.477 1 97.62 97 GLU A N 1
ATOM 767 C CA . GLU A 1 97 ? 26.109 -3.854 -2.4 1 97.62 97 GLU A CA 1
ATOM 768 C C . GLU A 1 97 ? 25.312 -2.57 -2.568 1 97.62 97 GLU A C 1
ATOM 770 O O . GLU A 1 97 ? 24.359 -2.523 -3.359 1 97.62 97 GLU A O 1
ATOM 775 N N . VAL A 1 98 ? 25.656 -1.592 -1.806 1 98.44 98 VAL A N 1
ATOM 776 C CA . VAL A 1 98 ? 25.109 -0.244 -1.922 1 98.44 98 VAL A CA 1
ATOM 777 C C . VAL A 1 98 ? 26.25 0.775 -1.938 1 98.44 98 VAL A C 1
ATOM 779 O O . VAL A 1 98 ? 27.078 0.806 -1.022 1 98.44 98 VAL A O 1
ATOM 782 N N . ARG A 1 99 ? 26.266 1.577 -2.959 1 97.31 99 ARG A N 1
ATOM 783 C CA . ARG A 1 99 ? 27.297 2.609 -3.092 1 97.31 99 ARG A CA 1
ATOM 784 C C . ARG A 1 99 ? 26.672 3.963 -3.416 1 97.31 99 ARG A C 1
ATOM 786 O O . ARG A 1 99 ? 25.875 4.078 -4.355 1 97.31 99 ARG A O 1
ATOM 793 N N . VAL A 1 100 ? 27.078 4.926 -2.619 1 97.12 100 VAL A N 1
ATOM 794 C CA . VAL A 1 100 ? 26.703 6.301 -2.928 1 97.12 100 VAL A CA 1
ATOM 795 C C . VAL A 1 100 ? 27.828 6.984 -3.699 1 97.12 100 VAL A C 1
ATOM 797 O O . VAL A 1 100 ? 28.953 7.078 -3.207 1 97.12 100 VAL A O 1
ATOM 800 N N . LEU A 1 101 ? 27.484 7.383 -4.859 1 93.94 101 LEU A N 1
ATOM 801 C CA . LEU A 1 101 ? 28.438 8.07 -5.723 1 93.94 101 LEU A CA 1
ATOM 802 C C . LEU A 1 101 ? 28.156 9.562 -5.766 1 93.94 101 LEU A C 1
ATOM 804 O O . LEU A 1 101 ? 27.203 10.039 -5.145 1 93.94 101 LEU A O 1
ATOM 808 N N . LYS A 1 102 ? 29.031 10.312 -6.484 1 89.12 102 LYS A N 1
ATOM 809 C CA . LYS A 1 102 ? 28.859 11.758 -6.605 1 89.12 102 LYS A CA 1
ATOM 810 C C . LYS A 1 102 ? 27.547 12.094 -7.316 1 89.12 102 LYS A C 1
ATOM 812 O O . LYS A 1 102 ? 26.812 12.992 -6.895 1 89.12 102 LYS A O 1
ATOM 817 N N . ASN A 1 103 ? 27.281 11.312 -8.344 1 87.5 103 ASN A N 1
ATOM 818 C CA . ASN A 1 103 ? 26.125 11.672 -9.148 1 87.5 103 ASN A CA 1
ATOM 819 C C . ASN A 1 103 ? 25.078 10.555 -9.164 1 87.5 103 ASN A C 1
ATOM 821 O O . ASN A 1 103 ? 24.312 10.43 -10.117 1 87.5 103 ASN A O 1
ATOM 825 N N . GLY A 1 104 ? 25.156 9.711 -8.156 1 95.06 104 GLY A N 1
ATOM 826 C CA . GLY A 1 104 ? 24.156 8.656 -8.188 1 95.06 104 GLY A CA 1
ATOM 827 C C . GLY A 1 104 ? 24.344 7.633 -7.082 1 95.06 104 GLY A C 1
ATOM 828 O O . GLY A 1 104 ? 25.188 7.805 -6.199 1 95.06 104 GLY A O 1
ATOM 829 N N . ILE A 1 105 ? 23.484 6.66 -7.09 1 97.62 105 ILE A N 1
ATOM 830 C CA . ILE A 1 105 ? 23.5 5.523 -6.176 1 97.62 105 ILE A CA 1
ATOM 831 C C . ILE A 1 105 ? 23.516 4.219 -6.969 1 97.62 105 ILE A C 1
ATOM 833 O O . ILE A 1 105 ? 22.781 4.086 -7.957 1 97.62 105 ILE A O 1
ATOM 837 N N . GLU A 1 106 ? 24.359 3.344 -6.59 1 96.88 106 GLU A N 1
ATOM 838 C CA . GLU A 1 106 ? 24.391 2.016 -7.199 1 96.88 106 GLU A CA 1
ATOM 839 C C . GLU A 1 106 ? 23.969 0.943 -6.203 1 96.88 106 GLU A C 1
ATOM 841 O O . GLU A 1 106 ? 24.406 0.946 -5.051 1 96.88 106 GLU A O 1
ATOM 846 N N . VAL A 1 107 ? 23.109 0.096 -6.613 1 97.62 107 VAL A N 1
ATOM 847 C CA . VAL A 1 107 ? 22.656 -1.016 -5.789 1 97.62 107 VAL A CA 1
ATOM 848 C C . VAL A 1 107 ? 22.812 -2.328 -6.555 1 97.62 107 VAL A C 1
ATOM 850 O O . VAL A 1 107 ? 22.375 -2.443 -7.699 1 97.62 107 VAL A O 1
ATOM 853 N N . THR A 1 108 ? 23.438 -3.281 -5.953 1 96.94 108 THR A N 1
ATOM 854 C CA . THR A 1 108 ? 23.609 -4.602 -6.543 1 96.94 108 THR A CA 1
ATOM 855 C C . THR A 1 108 ? 22.719 -5.629 -5.855 1 96.94 108 THR A C 1
ATOM 857 O O . THR A 1 108 ? 22.719 -5.734 -4.625 1 96.94 108 THR A O 1
ATOM 860 N N . TYR A 1 109 ? 21.984 -6.332 -6.66 1 96.75 109 TYR A N 1
ATOM 861 C CA . TYR A 1 109 ? 21.047 -7.348 -6.184 1 96.75 109 TYR A CA 1
ATOM 862 C C . TYR A 1 109 ? 21.484 -8.742 -6.625 1 96.75 109 TYR A C 1
ATOM 864 O O . TYR A 1 109 ? 22.172 -8.891 -7.641 1 96.75 109 TYR A O 1
ATOM 872 N N . ALA A 1 110 ? 21.062 -9.703 -5.859 1 94.75 110 ALA A N 1
ATOM 873 C CA . ALA A 1 110 ? 21.141 -11.102 -6.27 1 94.75 110 ALA A CA 1
ATOM 874 C C . ALA A 1 110 ? 19.906 -11.875 -5.824 1 94.75 110 ALA A C 1
ATOM 876 O O . ALA A 1 110 ? 19.297 -11.547 -4.801 1 94.75 110 ALA A O 1
ATOM 877 N N . GLY A 1 111 ? 19.547 -12.859 -6.594 1 92 111 GLY A N 1
ATOM 878 C CA . GLY A 1 111 ? 18.391 -13.672 -6.262 1 92 111 GLY A CA 1
ATOM 879 C C . GLY A 1 111 ? 18.344 -14.984 -7.02 1 92 111 GLY A C 1
ATOM 880 O O . GLY A 1 111 ? 18.812 -15.062 -8.156 1 92 111 GLY A O 1
ATOM 881 N N . LEU A 1 112 ? 17.734 -15.945 -6.41 1 88.44 112 LEU A N 1
ATOM 882 C CA . LEU A 1 112 ? 17.547 -17.25 -7.023 1 88.44 112 LEU A CA 1
ATOM 883 C C . LEU A 1 112 ? 16.25 -17.312 -7.82 1 88.44 112 LEU A C 1
ATOM 885 O O . LEU A 1 112 ? 15.234 -16.766 -7.395 1 88.44 112 LEU A O 1
ATOM 889 N N . ALA A 1 113 ? 16.266 -17.938 -9.008 1 85.12 113 ALA A N 1
ATOM 890 C CA . ALA A 1 113 ? 15.078 -18.219 -9.812 1 85.12 113 ALA A CA 1
ATOM 891 C C . ALA A 1 113 ? 14.266 -16.953 -10.055 1 85.12 113 ALA A C 1
ATOM 893 O O . ALA A 1 113 ? 14.805 -15.938 -10.5 1 85.12 113 ALA A O 1
ATOM 894 N N . GLY A 1 114 ? 13.047 -16.969 -9.781 1 80.19 114 GLY A N 1
ATOM 895 C CA . GLY A 1 114 ? 12.203 -15.789 -9.984 1 80.19 114 GLY A CA 1
ATOM 896 C C . GLY A 1 114 ? 12.719 -14.555 -9.266 1 80.19 114 GLY A C 1
ATOM 897 O O . GLY A 1 114 ? 12.523 -13.438 -9.734 1 80.19 114 GLY A O 1
ATOM 898 N N . GLY A 1 115 ? 13.305 -14.781 -8.148 1 79.5 115 GLY A N 1
ATOM 899 C CA . GLY A 1 115 ? 13.953 -13.672 -7.457 1 79.5 115 GLY A CA 1
ATOM 900 C C . GLY A 1 115 ? 15.055 -13.031 -8.273 1 79.5 115 GLY A C 1
ATOM 901 O O . GLY A 1 115 ? 15.312 -11.828 -8.133 1 79.5 115 GLY A O 1
ATOM 902 N N . GLY A 1 116 ? 15.656 -13.875 -9.055 1 81.38 116 GLY A N 1
ATOM 903 C CA . GLY A 1 116 ? 16.672 -13.344 -9.953 1 81.38 116 GLY A CA 1
ATOM 904 C C . GLY A 1 116 ? 16.109 -12.453 -11.039 1 81.38 116 GLY A C 1
ATOM 905 O O . GLY A 1 116 ? 16.672 -11.406 -11.352 1 81.38 116 GLY A O 1
ATOM 906 N N . ILE A 1 117 ? 15.023 -12.867 -11.594 1 79.81 117 ILE A N 1
ATOM 907 C CA . ILE A 1 117 ? 14.344 -12.086 -12.617 1 79.81 117 ILE A CA 1
ATOM 908 C C . ILE A 1 117 ? 13.984 -10.703 -12.062 1 79.81 117 ILE A C 1
ATOM 910 O O . ILE A 1 117 ? 14.18 -9.688 -12.727 1 79.81 117 ILE A O 1
ATOM 914 N N . ALA A 1 118 ? 13.508 -10.711 -10.906 1 82.69 118 ALA A N 1
ATOM 915 C CA . ALA A 1 118 ? 13.188 -9.453 -10.227 1 82.69 118 ALA A CA 1
ATOM 916 C C . ALA A 1 118 ? 14.438 -8.609 -10.008 1 82.69 118 ALA A C 1
ATOM 918 O O . ALA A 1 118 ? 14.414 -7.395 -10.195 1 82.69 118 ALA A O 1
ATOM 919 N N . ALA A 1 119 ? 15.484 -9.219 -9.648 1 82.56 119 ALA A N 1
ATOM 920 C CA . ALA A 1 119 ? 16.734 -8.547 -9.312 1 82.56 119 ALA A CA 1
ATOM 921 C C . ALA A 1 119 ? 17.375 -7.922 -10.555 1 82.56 119 ALA A C 1
ATOM 923 O O . ALA A 1 119 ? 18.156 -6.98 -10.445 1 82.56 119 ALA A O 1
ATOM 924 N N . THR A 1 120 ? 17 -8.359 -11.711 1 89.69 120 THR A N 1
ATOM 925 C CA . THR A 1 120 ? 17.688 -7.941 -12.93 1 89.69 120 THR A CA 1
ATOM 926 C C . THR A 1 120 ? 16.75 -7.156 -13.836 1 89.69 120 THR A C 1
ATOM 928 O O . THR A 1 120 ? 16.422 -6 -13.555 1 89.69 120 THR A O 1
ATOM 931 N N . VAL A 1 121 ? 16.141 -7.789 -14.797 1 88.5 121 VAL A N 1
ATOM 932 C CA . VAL A 1 121 ? 15.477 -7.117 -15.906 1 88.5 121 VAL A CA 1
ATOM 933 C C . VAL A 1 121 ? 14.242 -6.371 -15.398 1 88.5 121 VAL A C 1
ATOM 935 O O . VAL A 1 121 ? 13.984 -5.234 -15.805 1 88.5 121 VAL A O 1
ATOM 938 N N . CYS A 1 122 ? 13.523 -6.965 -14.5 1 93.69 122 CYS A N 1
ATOM 939 C CA . CYS A 1 122 ? 12.305 -6.312 -14.023 1 93.69 122 CYS A CA 1
ATOM 940 C C . CYS A 1 122 ? 12.633 -4.984 -13.352 1 93.69 122 CYS A C 1
ATOM 942 O O . CYS A 1 122 ? 11.938 -3.99 -13.562 1 93.69 122 CYS A O 1
ATOM 944 N N . ARG A 1 123 ? 13.68 -4.957 -12.578 1 94.38 123 ARG A N 1
ATOM 945 C CA . ARG A 1 123 ? 14.125 -3.734 -11.922 1 94.38 123 ARG A CA 1
ATOM 946 C C . ARG A 1 123 ? 14.766 -2.775 -12.922 1 94.38 123 ARG A C 1
ATOM 948 O O . ARG A 1 123 ? 14.555 -1.563 -12.844 1 94.38 123 ARG A O 1
ATOM 955 N N . GLY A 1 124 ? 15.469 -3.277 -13.859 1 93.12 124 GLY A N 1
ATOM 956 C CA . GLY A 1 124 ? 16.188 -2.465 -14.836 1 93.12 124 GLY A CA 1
ATOM 957 C C . GLY A 1 124 ? 15.258 -1.651 -15.727 1 93.12 124 GLY A C 1
ATOM 958 O O . GLY A 1 124 ? 15.633 -0.583 -16.203 1 93.12 124 GLY A O 1
ATOM 959 N N . LEU A 1 125 ? 14.07 -2.113 -15.859 1 94.06 125 LEU A N 1
ATOM 960 C CA . LEU A 1 125 ? 13.102 -1.481 -16.75 1 94.06 125 LEU A CA 1
ATOM 961 C C . LEU A 1 125 ? 12.281 -0.432 -16.016 1 94.06 125 LEU A C 1
ATOM 963 O O . LEU A 1 125 ? 11.453 0.254 -16.609 1 94.06 125 LEU A O 1
ATOM 967 N N . ALA A 1 126 ? 12.531 -0.218 -14.789 1 95.88 126 ALA A N 1
ATOM 968 C CA . ALA A 1 126 ? 11.742 0.688 -13.953 1 95.88 126 ALA A CA 1
ATOM 969 C C . ALA A 1 126 ? 12.086 2.145 -14.258 1 95.88 126 ALA A C 1
ATOM 971 O O . ALA A 1 126 ? 13.219 2.463 -14.625 1 95.88 126 ALA A O 1
ATOM 972 N N . GLU A 1 127 ? 11.055 3.025 -14.148 1 95.81 127 GLU A N 1
ATOM 973 C CA . GLU A 1 127 ? 11.359 4.453 -14.094 1 95.81 127 GLU A CA 1
ATOM 974 C C . GLU A 1 127 ? 12.312 4.773 -12.945 1 95.81 127 GLU A C 1
ATOM 976 O O . GLU A 1 127 ? 12.164 4.242 -11.844 1 95.81 127 GLU A O 1
ATOM 981 N N . GLY A 1 128 ? 13.305 5.609 -13.188 1 95 128 GLY A N 1
ATOM 982 C CA . GLY A 1 128 ? 14.25 6.016 -12.164 1 95 128 GLY A CA 1
ATOM 983 C C . GLY A 1 128 ? 15.578 5.285 -12.25 1 95 128 GLY A C 1
ATOM 984 O O . GLY A 1 128 ? 16.547 5.68 -11.609 1 95 128 GLY A O 1
ATOM 985 N N . VAL A 1 129 ? 15.547 4.199 -13.039 1 95 129 VAL A N 1
ATOM 986 C CA . VAL A 1 129 ? 16.781 3.463 -13.258 1 95 129 VAL A CA 1
ATOM 987 C C . VAL A 1 129 ? 17.5 4.008 -14.492 1 95 129 VAL A C 1
ATOM 989 O O . VAL A 1 129 ? 16.953 3.996 -15.594 1 95 129 VAL A O 1
ATOM 992 N N . ASP A 1 130 ? 18.703 4.465 -14.312 1 92.06 130 ASP A N 1
ATOM 993 C CA . ASP A 1 130 ? 19.469 5.113 -15.375 1 92.06 130 ASP A CA 1
ATOM 994 C C . ASP A 1 130 ? 20.281 4.098 -16.156 1 92.06 130 ASP A C 1
ATOM 996 O O . ASP A 1 130 ? 20.766 4.391 -17.25 1 92.06 130 ASP A O 1
ATOM 1000 N N . GLY A 1 131 ? 20.516 2.982 -15.547 1 91.31 131 GLY A N 1
ATOM 1001 C CA . GLY A 1 131 ? 21.281 1.924 -16.172 1 91.31 131 GLY A CA 1
ATOM 1002 C C . GLY A 1 131 ? 21.344 0.653 -15.336 1 91.31 131 GLY A C 1
ATOM 1003 O O . GLY A 1 131 ? 21.188 0.696 -14.117 1 91.31 131 GLY A O 1
ATOM 1004 N N . ILE A 1 132 ? 21.562 -0.395 -16.047 1 93 132 ILE A N 1
ATOM 1005 C CA . ILE A 1 132 ? 21.641 -1.673 -15.344 1 93 132 ILE A CA 1
ATOM 1006 C C . ILE A 1 132 ? 22.766 -2.514 -15.945 1 93 132 ILE A C 1
ATOM 1008 O O . ILE A 1 132 ? 22.969 -2.525 -17.156 1 93 132 ILE A O 1
ATOM 1012 N N . GLU A 1 133 ? 23.5 -3.043 -15.109 1 92.62 133 GLU A N 1
ATOM 1013 C CA . GLU A 1 133 ? 24.469 -4.086 -15.469 1 92.62 133 GLU A CA 1
ATOM 1014 C C . GLU A 1 133 ? 23.984 -5.461 -15.016 1 92.62 133 GLU A C 1
ATOM 1016 O O . GLU A 1 133 ? 23.906 -5.73 -13.812 1 92.62 133 GLU A O 1
ATOM 1021 N N . VAL A 1 134 ? 23.672 -6.277 -16 1 89.44 134 VAL A N 1
ATOM 1022 C CA . VAL A 1 134 ? 23.219 -7.629 -15.695 1 89.44 134 VAL A CA 1
ATOM 1023 C C . VAL A 1 134 ? 24.422 -8.57 -15.648 1 89.44 134 VAL A C 1
ATOM 1025 O O . VAL A 1 134 ? 25.062 -8.844 -16.672 1 89.44 134 VAL A O 1
ATOM 1028 N N . LEU A 1 135 ? 24.719 -9.055 -14.516 1 85.44 135 LEU A N 1
ATOM 1029 C CA . LEU A 1 135 ? 25.844 -9.969 -14.344 1 85.44 135 LEU A CA 1
ATOM 1030 C C . LEU A 1 135 ? 25.422 -11.406 -14.633 1 85.44 135 LEU A C 1
ATOM 1032 O O . LEU A 1 135 ? 26.172 -12.164 -15.258 1 85.44 135 LEU A O 1
ATOM 1036 N N . SER A 1 136 ? 24.266 -11.742 -14.203 1 83.38 136 SER A N 1
ATOM 1037 C CA . SER A 1 136 ? 23.578 -13 -14.477 1 83.38 136 SER A CA 1
ATOM 1038 C C . SER A 1 136 ? 22.062 -12.812 -14.461 1 83.38 136 SER A C 1
ATOM 1040 O O . SER A 1 136 ? 21.516 -12.242 -13.516 1 83.38 136 SER A O 1
ATOM 1042 N N . LEU A 1 137 ? 21.406 -13.195 -15.438 1 76.62 137 LEU A N 1
ATOM 1043 C CA . LEU A 1 137 ? 19.984 -12.898 -15.633 1 76.62 137 LEU A CA 1
ATOM 1044 C C . LEU A 1 137 ? 19.141 -13.625 -14.594 1 76.62 137 LEU A C 1
ATOM 1046 O O . LEU A 1 137 ? 18.188 -13.047 -14.055 1 76.62 137 LEU A O 1
ATOM 1050 N N . GLY A 1 138 ? 19.391 -14.867 -14.297 1 71.94 138 GLY A N 1
ATOM 1051 C CA . GLY A 1 138 ? 18.547 -15.664 -13.414 1 71.94 138 GLY A CA 1
ATOM 1052 C C . GLY A 1 138 ? 17.375 -16.297 -14.125 1 71.94 138 GLY A C 1
ATOM 1053 O O . GLY A 1 138 ? 17.359 -16.375 -15.359 1 71.94 138 GLY A O 1
ATOM 1054 N N . GLY A 1 139 ? 16.469 -16.891 -13.359 1 73 139 GLY A N 1
ATOM 1055 C CA . GLY A 1 139 ? 15.344 -17.641 -13.898 1 73 139 GLY A CA 1
ATOM 1056 C C . GLY A 1 139 ? 15.516 -19.141 -13.758 1 73 139 GLY A C 1
ATOM 1057 O O . GLY A 1 139 ? 16.641 -19.641 -13.695 1 73 139 GLY A O 1
ATOM 1058 N N . GLY A 1 140 ? 14.305 -19.688 -13.703 1 75.75 140 GLY A N 1
ATOM 1059 C CA . GLY A 1 140 ? 14.414 -21.125 -13.469 1 75.75 140 GLY A CA 1
ATOM 1060 C C . GLY A 1 140 ? 15.211 -21.469 -12.219 1 75.75 140 GLY A C 1
ATOM 1061 O O . GLY A 1 140 ? 14.844 -21.062 -11.117 1 75.75 140 GLY A O 1
ATOM 1062 N N . SER A 1 141 ? 16.266 -22.094 -12.367 1 78.25 141 SER A N 1
ATOM 1063 C CA . SER A 1 141 ? 17.062 -22.484 -11.211 1 78.25 141 SER A CA 1
ATOM 1064 C C . SER A 1 141 ? 18.344 -21.672 -11.133 1 78.25 141 SER A C 1
ATOM 1066 O O . SER A 1 141 ? 19.203 -21.938 -10.297 1 78.25 141 SER A O 1
ATOM 1068 N N . GLU A 1 142 ? 18.422 -20.609 -11.914 1 80.81 142 GLU A N 1
ATOM 1069 C CA . GLU A 1 142 ? 19.688 -19.906 -12.047 1 80.81 142 GLU A CA 1
ATOM 1070 C C . GLU A 1 142 ? 19.75 -18.688 -11.141 1 80.81 142 GLU A C 1
ATOM 1072 O O . GLU A 1 142 ? 18.703 -18.094 -10.828 1 80.81 142 GLU A O 1
ATOM 1077 N N . LEU A 1 143 ? 20.938 -18.344 -10.805 1 87.5 143 LEU A N 1
ATOM 1078 C CA . LEU A 1 143 ? 21.203 -17.141 -10.031 1 87.5 143 LEU A CA 1
ATOM 1079 C C . LEU A 1 143 ? 21.125 -15.898 -10.922 1 87.5 143 LEU A C 1
ATOM 1081 O O . LEU A 1 143 ? 21.672 -15.883 -12.023 1 87.5 143 LEU A O 1
ATOM 1085 N N . GLY A 1 144 ? 20.328 -14.992 -10.461 1 89.62 144 GLY A N 1
ATOM 1086 C CA . GLY A 1 144 ? 20.328 -13.672 -11.07 1 89.62 144 GLY A CA 1
ATOM 1087 C C . GLY A 1 144 ? 21.078 -12.641 -10.258 1 89.62 144 GLY A C 1
ATOM 1088 O O . GLY A 1 144 ? 21.016 -12.648 -9.023 1 89.62 144 GLY A O 1
ATOM 1089 N N . ARG A 1 145 ? 21.891 -11.836 -10.961 1 92.25 145 ARG A N 1
ATOM 1090 C CA . ARG A 1 145 ? 22.672 -10.781 -10.32 1 92.25 145 ARG A CA 1
ATOM 1091 C C . ARG A 1 145 ? 22.781 -9.555 -11.219 1 92.25 145 ARG A C 1
ATOM 1093 O O . ARG A 1 145 ? 23.047 -9.68 -12.422 1 92.25 145 ARG A O 1
ATOM 1100 N N . ALA A 1 146 ? 22.438 -8.422 -10.586 1 94.19 146 ALA A N 1
ATOM 1101 C CA . ALA A 1 146 ? 22.516 -7.203 -11.383 1 94.19 146 ALA A CA 1
ATOM 1102 C C . ALA A 1 146 ? 22.812 -5.992 -10.508 1 94.19 146 ALA A C 1
ATOM 1104 O O . ALA A 1 146 ? 22.578 -6.02 -9.297 1 94.19 146 ALA A O 1
ATOM 1105 N N . ARG A 1 147 ? 23.438 -5.012 -11.133 1 95.62 147 ARG A N 1
ATOM 1106 C CA . ARG A 1 147 ? 23.672 -3.707 -10.516 1 95.62 147 ARG A CA 1
ATOM 1107 C C . ARG A 1 147 ? 22.906 -2.609 -11.242 1 95.62 147 ARG A C 1
ATOM 1109 O O . ARG A 1 147 ? 22.969 -2.506 -12.469 1 95.62 147 ARG A O 1
ATOM 1116 N N . ILE A 1 148 ? 22.156 -1.88 -10.445 1 96.19 148 ILE A N 1
ATOM 1117 C CA . ILE A 1 148 ? 21.422 -0.776 -11.062 1 96.19 148 ILE A CA 1
ATOM 1118 C C . ILE A 1 148 ? 22.031 0.554 -10.609 1 96.19 148 ILE A C 1
ATOM 1120 O O . ILE A 1 148 ? 22.594 0.647 -9.523 1 96.19 148 ILE A O 1
ATOM 1124 N N . ARG A 1 149 ? 21.922 1.55 -11.469 1 95.75 149 ARG A N 1
ATOM 1125 C CA . ARG A 1 149 ? 22.297 2.928 -11.172 1 95.75 149 ARG A CA 1
ATOM 1126 C C . ARG A 1 149 ? 21.078 3.824 -11.062 1 95.75 149 ARG A C 1
ATOM 1128 O O . ARG A 1 149 ? 20.188 3.787 -11.93 1 95.75 149 ARG A O 1
ATOM 1135 N N . LEU A 1 150 ? 21.062 4.59 -10.031 1 97.31 150 LEU A N 1
ATOM 1136 C CA . LEU A 1 150 ? 19.906 5.434 -9.727 1 97.31 150 LEU A CA 1
ATOM 1137 C C . LEU A 1 150 ? 20.344 6.883 -9.516 1 97.31 150 LEU A C 1
ATOM 1139 O O . LEU A 1 150 ? 21.469 7.141 -9.078 1 97.31 150 LEU A O 1
ATOM 1143 N N . LYS A 1 151 ? 19.406 7.777 -9.875 1 95.62 151 LYS A N 1
ATOM 1144 C CA . LYS A 1 151 ? 19.594 9.172 -9.484 1 95.62 151 LYS A CA 1
ATOM 1145 C C . LYS A 1 151 ? 19.516 9.344 -7.973 1 95.62 151 LYS A C 1
ATOM 1147 O O . LYS A 1 151 ? 18.75 8.648 -7.305 1 95.62 151 LYS A O 1
ATOM 1152 N N . ARG A 1 152 ? 20.344 10.195 -7.484 1 95.62 152 ARG A N 1
ATOM 1153 C CA . ARG A 1 152 ? 20.359 10.492 -6.059 1 95.62 152 ARG A CA 1
ATOM 1154 C C . ARG A 1 152 ? 19.391 11.617 -5.719 1 95.62 152 ARG A C 1
ATOM 1156 O O . ARG A 1 152 ? 19.453 12.703 -6.309 1 95.62 152 ARG A O 1
ATOM 1163 N N . TYR A 1 153 ? 18.484 11.422 -4.824 1 98 153 TYR A N 1
ATOM 1164 C CA . TYR A 1 153 ? 17.578 12.445 -4.312 1 98 153 TYR A CA 1
ATOM 1165 C C . TYR A 1 153 ? 17.828 12.719 -2.836 1 98 153 TYR A C 1
ATOM 1167 O O . TYR A 1 153 ? 18.531 11.953 -2.172 1 98 153 TYR A O 1
ATOM 1175 N N . GLU A 1 154 ? 17.344 13.852 -2.371 1 98 154 GLU A N 1
ATOM 1176 C CA . GLU A 1 154 ? 17.266 14.172 -0.95 1 98 154 GLU A CA 1
ATOM 1177 C C . GLU A 1 154 ? 15.891 13.82 -0.379 1 98 154 GLU A C 1
ATOM 1179 O O . GLU A 1 154 ? 14.867 14.023 -1.038 1 98 154 GLU A O 1
ATOM 1184 N N . LYS A 1 155 ? 15.953 13.297 0.812 1 98.69 155 LYS A N 1
ATOM 1185 C CA . LYS A 1 155 ? 14.695 13.062 1.528 1 98.69 155 LYS A CA 1
ATOM 1186 C C . LYS A 1 155 ? 14.258 14.32 2.277 1 98.69 155 LYS A C 1
ATOM 1188 O O . LYS A 1 155 ? 15.047 14.914 3.018 1 98.69 155 LYS A O 1
ATOM 1193 N N . ILE A 1 156 ? 13.016 14.719 2.053 1 98.81 156 ILE A N 1
ATOM 1194 C CA . ILE A 1 156 ? 12.422 15.836 2.779 1 98.81 156 ILE A CA 1
ATOM 1195 C C . ILE A 1 156 ? 11.133 15.375 3.457 1 98.81 156 ILE A C 1
ATOM 1197 O O . ILE A 1 156 ? 10.195 14.914 2.789 1 98.81 156 ILE A O 1
ATOM 1201 N N . VAL A 1 157 ? 11.156 15.445 4.758 1 98.88 157 VAL A N 1
ATOM 1202 C CA . VAL A 1 157 ? 9.938 15.188 5.52 1 98.88 157 VAL A CA 1
ATOM 1203 C C . VAL A 1 157 ? 9.375 16.516 6.043 1 98.88 157 VAL A C 1
ATOM 1205 O O . VAL A 1 157 ? 10.086 17.281 6.684 1 98.88 157 VAL A O 1
ATOM 1208 N N . ILE A 1 158 ? 8.117 16.75 5.73 1 98.94 158 ILE A N 1
ATOM 1209 C CA . ILE A 1 158 ? 7.449 17.969 6.164 1 98.94 158 ILE A CA 1
ATOM 1210 C C . ILE A 1 158 ? 6.328 17.625 7.141 1 98.94 158 ILE A C 1
ATOM 1212 O O . ILE A 1 158 ? 5.441 16.828 6.82 1 98.94 158 ILE A O 1
ATOM 1216 N N . GLY A 1 159 ? 6.441 18.125 8.312 1 98.88 159 GLY A N 1
ATOM 1217 C CA . GLY A 1 159 ? 5.379 18.031 9.297 1 98.88 159 GLY A CA 1
ATOM 1218 C C . GLY A 1 159 ? 4.539 19.297 9.406 1 98.88 159 GLY A C 1
ATOM 1219 O O . GLY A 1 159 ? 5.07 20.406 9.328 1 98.88 159 GLY A O 1
ATOM 1220 N N . VAL A 1 160 ? 3.234 19.141 9.578 1 98.81 160 VAL A N 1
ATOM 1221 C CA . VAL A 1 160 ? 2.314 20.266 9.656 1 98.81 160 VAL A CA 1
ATOM 1222 C C . VAL A 1 160 ? 1.275 20.016 10.75 1 98.81 160 VAL A C 1
ATOM 1224 O O . VAL A 1 160 ? 0.777 18.906 10.891 1 98.81 160 VAL A O 1
ATOM 1227 N N . ASP A 1 161 ? 0.964 21.047 11.477 1 97.25 161 ASP A N 1
ATOM 1228 C CA . ASP A 1 161 ? -0.151 20.969 12.422 1 97.25 161 ASP A CA 1
ATOM 1229 C C . ASP A 1 161 ? -0.845 22.328 12.562 1 97.25 161 ASP A C 1
ATOM 1231 O O . ASP A 1 161 ? -0.25 23.375 12.273 1 97.25 161 ASP A O 1
ATOM 1235 N N . ASP A 1 162 ? -2.113 22.219 12.953 1 93.69 162 ASP A N 1
ATOM 1236 C CA . ASP A 1 162 ? -2.949 23.344 13.336 1 93.69 162 ASP A CA 1
ATOM 1237 C C . ASP A 1 162 ? -3.287 24.219 12.117 1 93.69 162 ASP A C 1
ATOM 1239 O O . ASP A 1 162 ? -2.947 25.391 12.086 1 93.69 162 ASP A O 1
ATOM 1243 N N . THR A 1 163 ? -4.023 23.609 11.203 1 93.25 163 THR A N 1
ATOM 1244 C CA . THR A 1 163 ? -4.395 24.359 10.016 1 93.25 163 THR A CA 1
ATOM 1245 C C . THR A 1 163 ? -5.891 24.656 10 1 93.25 163 THR A C 1
ATOM 1247 O O . THR A 1 163 ? -6.359 25.484 9.219 1 93.25 163 THR A O 1
ATOM 1250 N N . ASP A 1 164 ? -6.586 23.969 10.844 1 89.19 164 ASP A N 1
ATOM 1251 C CA . ASP A 1 164 ? -8.047 24.016 10.789 1 89.19 164 ASP A CA 1
ATOM 1252 C C . ASP A 1 164 ? -8.594 25.141 11.664 1 89.19 164 ASP A C 1
ATOM 1254 O O . ASP A 1 164 ? -7.922 25.594 12.594 1 89.19 164 ASP A O 1
ATOM 1258 N N . SER A 1 165 ? -9.836 25.578 11.336 1 85.88 165 SER A N 1
ATOM 1259 C CA . SER A 1 165 ? -10.656 26.406 12.203 1 85.88 165 SER A CA 1
ATOM 1260 C C . SER A 1 165 ? -11.961 25.719 12.57 1 85.88 165 SER A C 1
ATOM 1262 O O . SER A 1 165 ? -12.219 24.594 12.125 1 85.88 165 SER A O 1
ATOM 1264 N N . LYS A 1 166 ? -12.781 26.328 13.383 1 81.5 166 LYS A N 1
ATOM 1265 C CA . LYS A 1 166 ? -14.07 25.766 13.75 1 81.5 166 LYS A CA 1
ATOM 1266 C C . LYS A 1 166 ? -15.008 25.703 12.547 1 81.5 166 LYS A C 1
ATOM 1268 O O . LYS A 1 166 ? -15.859 24.812 12.461 1 81.5 166 LYS A O 1
ATOM 1273 N N . ASP A 1 167 ? -14.734 26.578 11.617 1 81 167 ASP A N 1
ATOM 1274 C CA . ASP A 1 167 ? -15.656 26.734 10.5 1 81 167 ASP A CA 1
ATOM 1275 C C . ASP A 1 167 ? -15.25 25.844 9.32 1 81 167 ASP A C 1
ATOM 1277 O O . ASP A 1 167 ? -16.016 25.672 8.375 1 81 167 ASP A O 1
ATOM 1281 N N . GLY A 1 168 ? -14.016 25.344 9.422 1 82.69 168 GLY A N 1
ATOM 1282 C CA . GLY A 1 168 ? -13.648 24.531 8.281 1 82.69 168 GLY A CA 1
ATOM 1283 C C . GLY A 1 168 ? -12.188 24.109 8.297 1 82.69 168 GLY A C 1
ATOM 1284 O O . GLY A 1 168 ? -11.445 24.453 9.211 1 82.69 168 GLY A O 1
ATOM 1285 N N . GLY A 1 169 ? -11.922 23.234 7.281 1 85.94 169 GLY A N 1
ATOM 1286 C CA . GLY A 1 169 ? -10.562 22.766 7.082 1 85.94 169 GLY A CA 1
ATOM 1287 C C . GLY A 1 169 ? -10.352 21.328 7.492 1 85.94 169 GLY A C 1
ATOM 1288 O O . GLY A 1 169 ? -11.117 20.781 8.297 1 85.94 169 GLY A O 1
ATOM 1289 N N . ALA A 1 170 ? -9.43 20.797 7 1 89.62 170 ALA A N 1
ATOM 1290 C CA . ALA A 1 170 ? -8.906 19.469 7.32 1 89.62 170 ALA A CA 1
ATOM 1291 C C . ALA A 1 170 ? -7.41 19.391 7.016 1 89.62 170 ALA A C 1
ATOM 1293 O O . ALA A 1 170 ? -7.008 19.375 5.852 1 89.62 170 ALA A O 1
ATOM 1294 N N . THR A 1 171 ? -6.641 19.281 8.07 1 93.31 171 THR A N 1
ATOM 1295 C CA . THR A 1 171 ? -5.188 19.328 7.918 1 93.31 171 THR A CA 1
ATOM 1296 C C . THR A 1 171 ? -4.703 18.188 7.02 1 93.31 171 THR A C 1
ATOM 1298 O O . THR A 1 171 ? -3.871 18.406 6.137 1 93.31 171 THR A O 1
ATOM 1301 N N . TRP A 1 172 ? -5.27 17.016 7.203 1 95.06 172 TRP A N 1
ATOM 1302 C CA . TRP A 1 172 ? -4.773 15.859 6.469 1 95.06 172 TRP A CA 1
ATOM 1303 C C . TRP A 1 172 ? -4.941 16.047 4.965 1 95.06 172 TRP A C 1
ATOM 1305 O O . TRP A 1 172 ? -4.02 15.781 4.191 1 95.06 172 TRP A O 1
ATOM 1315 N N . SER A 1 173 ? -6.066 16.594 4.539 1 95.5 173 SER A N 1
ATOM 1316 C CA . SER A 1 173 ? -6.367 16.688 3.115 1 95.5 173 SER A CA 1
ATOM 1317 C C . SER A 1 173 ? -5.711 17.922 2.502 1 95.5 173 SER A C 1
ATOM 1319 O O . SER A 1 173 ? -5.305 17.906 1.34 1 95.5 173 SER A O 1
ATOM 1321 N N . LEU A 1 174 ? -5.645 19.016 3.281 1 96.44 174 LEU A N 1
ATOM 1322 C CA . LEU A 1 174 ? -4.91 20.188 2.797 1 96.44 174 LEU A CA 1
ATOM 1323 C C . LEU A 1 174 ? -3.463 19.812 2.479 1 96.44 174 LEU A C 1
ATOM 1325 O O . LEU A 1 174 ? -2.965 20.125 1.393 1 96.44 174 LEU A O 1
ATOM 1329 N N . VAL A 1 175 ? -2.842 19.141 3.406 1 98.38 175 VAL A N 1
ATOM 1330 C CA . VAL A 1 175 ? -1.445 18.75 3.258 1 98.38 175 VAL A CA 1
ATOM 1331 C C . VAL A 1 175 ? -1.305 17.781 2.092 1 98.38 175 VAL A C 1
ATOM 1333 O O . VAL A 1 175 ? -0.369 17.875 1.297 1 98.38 175 VAL A O 1
ATOM 1336 N N . ASN A 1 176 ? -2.234 16.859 1.965 1 98.38 176 ASN A N 1
ATOM 1337 C CA . ASN A 1 176 ? -2.215 15.914 0.852 1 98.38 176 ASN A CA 1
ATOM 1338 C C . ASN A 1 176 ? -2.32 16.625 -0.491 1 98.38 176 ASN A C 1
ATOM 1340 O O . ASN A 1 176 ? -1.6 16.297 -1.435 1 98.38 176 ASN A O 1
ATOM 1344 N N . GLU A 1 177 ? -3.203 17.609 -0.6 1 97.88 177 GLU A N 1
ATOM 1345 C CA . GLU A 1 177 ? -3.408 18.328 -1.849 1 97.88 177 GLU A CA 1
ATOM 1346 C C . GLU A 1 177 ? -2.172 19.141 -2.223 1 97.88 177 GLU A C 1
ATOM 1348 O O . GLU A 1 177 ? -1.769 19.172 -3.387 1 97.88 177 GLU A O 1
ATOM 1353 N N . ILE A 1 178 ? -1.616 19.781 -1.235 1 98.69 178 ILE A N 1
ATOM 1354 C CA . ILE A 1 178 ? -0.399 20.547 -1.498 1 98.69 178 ILE A CA 1
ATOM 1355 C C . ILE A 1 178 ? 0.693 19.609 -2.012 1 98.69 178 ILE A C 1
ATOM 1357 O O . ILE A 1 178 ? 1.319 19.891 -3.039 1 98.69 178 ILE A O 1
ATOM 1361 N N . ALA A 1 179 ? 0.907 18.531 -1.294 1 98.81 179 ALA A N 1
ATOM 1362 C CA . ALA A 1 179 ? 1.949 17.578 -1.666 1 98.81 179 ALA A CA 1
ATOM 1363 C C . ALA A 1 179 ? 1.707 17.016 -3.064 1 98.81 179 ALA A C 1
ATOM 1365 O O . ALA A 1 179 ? 2.635 16.922 -3.871 1 98.81 179 ALA A O 1
ATOM 1366 N N . TYR A 1 180 ? 0.459 16.672 -3.338 1 98.5 180 TYR A N 1
ATOM 1367 C CA . TYR A 1 180 ? 0.08 16.109 -4.629 1 98.5 180 TYR A CA 1
ATOM 1368 C C . TYR A 1 180 ? 0.368 17.094 -5.758 1 98.5 180 TYR A C 1
ATOM 1370 O O . TYR A 1 180 ? 0.949 16.719 -6.781 1 98.5 180 TYR A O 1
ATOM 1378 N N . LYS A 1 181 ? -0.06 18.312 -5.609 1 98.25 181 LYS A N 1
ATOM 1379 C CA . LYS A 1 181 ? 0.132 19.328 -6.637 1 98.25 181 LYS A CA 1
ATOM 1380 C C . LYS A 1 181 ? 1.615 19.609 -6.863 1 98.25 181 LYS A C 1
ATOM 1382 O O . LYS A 1 181 ? 2.047 19.812 -8 1 98.25 181 LYS A O 1
ATOM 1387 N N . LEU A 1 182 ? 2.383 19.672 -5.797 1 98.81 182 LEU A N 1
ATOM 1388 C CA . LEU A 1 182 ? 3.814 19.922 -5.934 1 98.81 182 LEU A CA 1
ATOM 1389 C C . LEU A 1 182 ? 4.488 18.781 -6.707 1 98.81 182 LEU A C 1
ATOM 1391 O O . LEU A 1 182 ? 5.41 19.031 -7.488 1 98.81 182 LEU A O 1
ATOM 1395 N N . GLU A 1 183 ? 4.113 17.531 -6.453 1 98.69 183 GLU A N 1
ATOM 1396 C CA . GLU A 1 183 ? 4.625 16.422 -7.262 1 98.69 183 GLU A CA 1
ATOM 1397 C C . GLU A 1 183 ? 4.262 16.609 -8.734 1 98.69 183 GLU A C 1
ATOM 1399 O O . GLU A 1 183 ? 5.105 16.406 -9.609 1 98.69 183 GLU A O 1
ATOM 1404 N N . LYS A 1 184 ? 2.998 16.969 -9.023 1 98.19 184 LYS A N 1
ATOM 1405 C CA . LYS A 1 184 ? 2.535 17.156 -10.391 1 98.19 184 LYS A CA 1
ATOM 1406 C C . LYS A 1 184 ? 3.318 18.266 -11.086 1 98.19 184 LYS A C 1
ATOM 1408 O O . LYS A 1 184 ? 3.504 18.234 -12.305 1 98.19 184 LYS A O 1
ATOM 1413 N N . GLU A 1 185 ? 3.75 19.172 -10.297 1 98.44 185 GLU A N 1
ATOM 1414 C CA . GLU A 1 185 ? 4.523 20.281 -10.828 1 98.44 185 GLU A CA 1
ATOM 1415 C C . GLU A 1 185 ? 5.996 19.922 -10.977 1 98.44 185 GLU A C 1
ATOM 1417 O O . GLU A 1 185 ? 6.812 20.75 -11.391 1 98.44 185 GLU A O 1
ATOM 1422 N N . GLY A 1 186 ? 6.395 18.734 -10.609 1 98 186 GLY A N 1
ATOM 1423 C CA . GLY A 1 186 ? 7.734 18.219 -10.859 1 98 186 GLY A CA 1
ATOM 1424 C C . GLY A 1 186 ? 8.719 18.578 -9.758 1 98 186 GLY A C 1
ATOM 1425 O O . GLY A 1 186 ? 9.93 18.531 -9.977 1 98 186 GLY A O 1
ATOM 1426 N N . LEU A 1 187 ? 8.258 18.891 -8.562 1 98.44 187 LEU A N 1
ATOM 1427 C CA . LEU A 1 187 ? 9.164 19.375 -7.523 1 98.44 187 LEU A CA 1
ATOM 1428 C C . LEU A 1 187 ? 9.695 18.203 -6.688 1 98.44 187 LEU A C 1
ATOM 1430 O O . LEU A 1 187 ? 10.594 18.391 -5.863 1 98.44 187 LEU A O 1
ATOM 1434 N N . GLY A 1 188 ? 9.266 17.031 -6.918 1 98.25 188 GLY A N 1
ATOM 1435 C CA . GLY A 1 188 ? 9.719 15.852 -6.191 1 98.25 188 GLY A CA 1
ATOM 1436 C C . GLY A 1 188 ? 8.734 14.703 -6.25 1 98.25 188 GLY A C 1
ATOM 1437 O O . GLY A 1 188 ? 7.617 14.852 -6.738 1 98.25 188 GLY A O 1
ATOM 1438 N N . HIS A 1 189 ? 9.25 13.57 -5.887 1 98.69 189 HIS A N 1
ATOM 1439 C CA . HIS A 1 189 ? 8.367 12.422 -5.727 1 98.69 189 HIS A CA 1
ATOM 1440 C C . HIS A 1 189 ? 7.664 12.453 -4.375 1 98.69 189 HIS A C 1
ATOM 1442 O O . HIS A 1 189 ? 8.312 12.367 -3.328 1 98.69 189 HIS A O 1
ATOM 1448 N N . TYR A 1 190 ? 6.344 12.648 -4.336 1 98.81 190 TYR A N 1
ATOM 1449 C CA . TYR A 1 190 ? 5.539 12.531 -3.125 1 98.81 190 TYR A CA 1
ATOM 1450 C C . TYR A 1 190 ? 5.391 11.07 -2.707 1 98.81 190 TYR A C 1
ATOM 1452 O O . TYR A 1 190 ? 4.691 10.297 -3.365 1 98.81 190 TYR A O 1
ATOM 1460 N N . LEU A 1 191 ? 5.984 10.664 -1.478 1 98.62 191 LEU A N 1
ATOM 1461 C CA . LEU A 1 191 ? 6.211 9.242 -1.202 1 98.62 191 LEU A CA 1
ATOM 1462 C C . LEU A 1 191 ? 5.297 8.758 -0.087 1 98.62 191 LEU A C 1
ATOM 1464 O O . LEU A 1 191 ? 4.965 7.57 -0.029 1 98.62 191 LEU A O 1
ATOM 1468 N N . SER A 1 192 ? 4.941 9.633 0.8 1 98.19 192 SER A N 1
ATOM 1469 C CA . SER A 1 192 ? 4.176 9.109 1.925 1 98.19 192 SER A CA 1
ATOM 1470 C C . SER A 1 192 ? 3.408 10.219 2.637 1 98.19 192 SER A C 1
ATOM 1472 O O . SER A 1 192 ? 3.766 11.391 2.531 1 98.19 192 SER A O 1
ATOM 1474 N N . HIS A 1 193 ? 2.375 9.891 3.301 1 98.75 193 HIS A N 1
ATOM 1475 C CA . HIS A 1 193 ? 1.487 10.688 4.141 1 98.75 193 HIS A CA 1
ATOM 1476 C C . HIS A 1 193 ? 1.188 9.977 5.453 1 98.75 193 HIS A C 1
ATOM 1478 O O . HIS A 1 193 ? 0.846 8.789 5.461 1 98.75 193 HIS A O 1
ATOM 1484 N N . SER A 1 194 ? 1.38 10.633 6.57 1 98.56 194 SER A N 1
ATOM 1485 C CA . SER A 1 194 ? 1.072 10.047 7.871 1 98.56 194 SER A CA 1
ATOM 1486 C C . SER A 1 194 ? 0.181 10.969 8.695 1 98.56 194 SER A C 1
ATOM 1488 O O . SER A 1 194 ? 0.389 12.18 8.719 1 98.56 194 SER A O 1
ATOM 1490 N N . ILE A 1 195 ? -0.875 10.414 9.242 1 97.94 195 ILE A N 1
ATOM 1491 C CA . ILE A 1 195 ? -1.734 11.086 10.219 1 97.94 195 ILE A CA 1
ATOM 1492 C C . ILE A 1 195 ? -1.364 10.633 11.625 1 97.94 195 ILE A C 1
ATOM 1494 O O . ILE A 1 195 ? -1.488 9.453 11.961 1 97.94 195 ILE A O 1
ATOM 1498 N N . VAL A 1 196 ? -0.927 11.516 12.453 1 97.94 196 VAL A N 1
ATOM 1499 C CA . VAL A 1 196 ? -0.441 11.172 13.781 1 97.94 196 VAL A CA 1
ATOM 1500 C C . VAL A 1 196 ? -1.444 11.633 14.836 1 97.94 196 VAL A C 1
ATOM 1502 O O . VAL A 1 196 ? -1.689 12.828 14.984 1 97.94 196 VAL A O 1
ATOM 1505 N N . GLN A 1 197 ? -1.98 10.688 15.492 1 96.56 197 GLN A N 1
ATOM 1506 C CA . GLN A 1 197 ? -2.891 10.984 16.594 1 96.56 197 GLN A CA 1
ATOM 1507 C C . GLN A 1 197 ? -2.139 11.57 17.781 1 96.56 197 GLN A C 1
ATOM 1509 O O . GLN A 1 197 ? -1.138 11 18.234 1 96.56 197 GLN A O 1
ATOM 1514 N N . LEU A 1 198 ? -2.6 12.688 18.25 1 95.75 198 LEU A N 1
ATOM 1515 C CA . LEU A 1 198 ? -2.004 13.328 19.422 1 95.75 198 LEU A CA 1
ATOM 1516 C C . LEU A 1 198 ? -2.859 13.109 20.656 1 95.75 198 LEU A C 1
ATOM 1518 O O . LEU A 1 198 ? -3.816 12.328 20.625 1 95.75 198 LEU A O 1
ATOM 1522 N N . TYR A 1 199 ? -2.412 13.719 21.766 1 93.5 199 TYR A N 1
ATOM 1523 C CA . TYR A 1 199 ? -3.078 13.523 23.047 1 93.5 199 TYR A CA 1
ATOM 1524 C C . TYR A 1 199 ? -4.492 14.086 23.031 1 93.5 199 TYR A C 1
ATOM 1526 O O . TYR A 1 199 ? -4.684 15.297 22.875 1 93.5 199 TYR A O 1
ATOM 1534 N N . THR A 1 200 ? -5.496 13.266 23.297 1 88.31 200 THR A N 1
ATOM 1535 C CA . THR A 1 200 ? -6.891 13.609 23.062 1 88.31 200 THR A CA 1
ATOM 1536 C C . THR A 1 200 ? -7.422 14.516 24.172 1 88.31 200 THR A C 1
ATOM 1538 O O . THR A 1 200 ? -8.477 15.141 24.016 1 88.31 200 THR A O 1
ATOM 1541 N N . LYS A 1 201 ? -6.773 14.641 25.25 1 84.38 201 LYS A N 1
ATOM 1542 C CA . LYS A 1 201 ? -7.262 15.469 26.344 1 84.38 201 LYS A CA 1
ATOM 1543 C C . LYS A 1 201 ? -6.531 16.812 26.391 1 84.38 201 LYS A C 1
ATOM 1545 O O . LYS A 1 201 ? -6.598 17.531 27.406 1 84.38 201 LYS A O 1
ATOM 1550 N N . ALA A 1 202 ? -5.855 17.078 25.344 1 81.25 202 ALA A N 1
ATOM 1551 C CA . ALA A 1 202 ? -5.176 18.359 25.297 1 81.25 202 ALA A CA 1
ATOM 1552 C C . ALA A 1 202 ? -6.18 19.516 25.219 1 81.25 202 ALA A C 1
ATOM 1554 O O . ALA A 1 202 ? -7.164 19.438 24.469 1 81.25 202 ALA A O 1
ATOM 1555 N N . PRO A 1 203 ? -6.02 20.5 26.031 1 73.38 203 PRO A N 1
ATOM 1556 C CA . PRO A 1 203 ? -6.988 21.609 26.094 1 73.38 203 PRO A CA 1
ATOM 1557 C C . PRO A 1 203 ? -7.133 22.328 24.75 1 73.38 203 PRO A C 1
ATOM 1559 O O . PRO A 1 203 ? -8.242 22.703 24.375 1 73.38 203 PRO A O 1
ATOM 1562 N N . GLU A 1 204 ? -6.105 22.641 24.016 1 69.81 204 GLU A N 1
ATOM 1563 C CA . GLU A 1 204 ? -6.113 23.422 22.781 1 69.81 204 GLU A CA 1
ATOM 1564 C C . GLU A 1 204 ? -6.219 22.531 21.547 1 69.81 204 GLU A C 1
ATOM 1566 O O . GLU A 1 204 ? -5.91 22.969 20.438 1 69.81 204 GLU A O 1
ATOM 1571 N N . LYS A 1 205 ? -6.84 21.453 21.781 1 65.12 205 LYS A N 1
ATOM 1572 C CA . LYS A 1 205 ? -6.816 20.469 20.703 1 65.12 205 LYS A CA 1
ATOM 1573 C C . LYS A 1 205 ? -7.871 20.797 19.656 1 65.12 205 LYS A C 1
ATOM 1575 O O . LYS A 1 205 ? -8.898 21.406 19.953 1 65.12 205 LYS A O 1
ATOM 1580 N N . THR A 1 206 ? -7.559 20.391 18.406 1 69.56 206 THR A N 1
ATOM 1581 C CA . THR A 1 206 ? -8.594 20.297 17.375 1 69.56 206 THR A CA 1
ATOM 1582 C C . THR A 1 206 ? -9.5 19.094 17.625 1 69.56 206 THR A C 1
ATOM 1584 O O . THR A 1 206 ? -9.25 18.297 18.531 1 69.56 206 THR A O 1
ATOM 1587 N N . THR A 1 207 ? -10.555 18.984 16.797 1 67.81 207 THR A N 1
ATOM 1588 C CA . THR A 1 207 ? -11.594 17.984 17.016 1 67.81 207 THR A CA 1
ATOM 1589 C C . THR A 1 207 ? -10.992 16.578 17.047 1 67.81 207 THR A C 1
ATOM 1591 O O . THR A 1 207 ? -11.195 15.828 18.016 1 67.81 207 THR A O 1
ATOM 1594 N N . ASN A 1 208 ? -10.109 16.203 16.016 1 72.5 208 ASN A N 1
ATOM 1595 C CA . ASN A 1 208 ? -9.547 14.859 16.016 1 72.5 208 ASN A CA 1
ATOM 1596 C C . ASN A 1 208 ? -8.094 14.859 16.484 1 72.5 208 ASN A C 1
ATOM 1598 O O . ASN A 1 208 ? -7.473 13.805 16.594 1 72.5 208 ASN A O 1
ATOM 1602 N N . CYS A 1 209 ? -7.535 15.961 16.766 1 84.38 209 CYS A N 1
ATOM 1603 C CA . CYS A 1 209 ? -6.25 16.109 17.438 1 84.38 209 CYS A CA 1
ATOM 1604 C C . CYS A 1 209 ? -5.164 15.32 16.703 1 84.38 209 CYS A C 1
ATOM 1606 O O . CYS A 1 209 ? -4.453 14.516 17.312 1 84.38 209 CYS A O 1
ATOM 1608 N N . VAL A 1 210 ? -5.043 15.609 15.398 1 93.69 210 VAL A N 1
ATOM 1609 C CA . VAL A 1 210 ? -4.023 14.898 14.641 1 93.69 210 VAL A CA 1
ATOM 1610 C C . VAL A 1 210 ? -3.059 15.898 14.008 1 93.69 210 VAL A C 1
ATOM 1612 O O . VAL A 1 210 ? -3.408 17.062 13.789 1 93.69 210 VAL A O 1
ATOM 1615 N N . SER A 1 211 ? -1.879 15.531 13.789 1 97.31 211 SER A N 1
ATOM 1616 C CA . SER A 1 211 ? -0.879 16.219 12.977 1 97.31 211 SER A CA 1
ATOM 1617 C C . SER A 1 211 ? -0.439 15.367 11.797 1 97.31 211 SER A C 1
ATOM 1619 O O . SER A 1 211 ? -0.708 14.164 11.758 1 97.31 211 SER A O 1
ATOM 1621 N N . ILE A 1 212 ? 0.188 16.031 10.766 1 98.56 212 ILE A N 1
ATOM 1622 C CA . ILE A 1 212 ? 0.43 15.344 9.5 1 98.56 212 ILE A CA 1
ATOM 1623 C C . ILE A 1 212 ? 1.907 15.453 9.125 1 98.56 212 ILE A C 1
ATOM 1625 O O . ILE A 1 212 ? 2.535 16.484 9.352 1 98.56 212 ILE A O 1
ATOM 1629 N N . SER A 1 213 ? 2.41 14.414 8.562 1 98.75 213 SER A N 1
ATOM 1630 C CA . SER A 1 213 ? 3.695 14.516 7.879 1 98.75 213 SER A CA 1
ATOM 1631 C C . SER A 1 213 ? 3.619 13.93 6.473 1 98.75 213 SER A C 1
ATOM 1633 O O . SER A 1 213 ? 2.875 12.977 6.23 1 98.75 213 SER A O 1
ATOM 1635 N N . VAL A 1 214 ? 4.359 14.539 5.559 1 98.88 214 VAL A N 1
ATOM 1636 C CA . VAL A 1 214 ? 4.523 14.023 4.207 1 98.88 214 VAL A CA 1
ATOM 1637 C C . VAL A 1 214 ? 6.012 13.898 3.877 1 98.88 214 VAL A C 1
ATOM 1639 O O . VAL A 1 214 ? 6.832 14.641 4.414 1 98.88 214 VAL A O 1
ATOM 1642 N N . THR A 1 215 ? 6.379 12.969 3.041 1 98.88 215 THR A N 1
ATOM 1643 C CA . THR A 1 215 ? 7.762 12.695 2.662 1 98.88 215 THR A CA 1
ATOM 1644 C C . THR A 1 215 ? 7.949 12.852 1.155 1 98.88 215 THR A C 1
ATOM 1646 O O . THR A 1 215 ? 7.125 12.375 0.371 1 98.88 215 THR A O 1
ATOM 1649 N N . PHE A 1 216 ? 9.008 13.555 0.802 1 98.88 216 PHE A N 1
ATOM 1650 C CA . PHE A 1 216 ? 9.383 13.734 -0.596 1 98.88 216 PHE A CA 1
ATOM 1651 C C . PHE A 1 216 ? 10.781 13.203 -0.854 1 98.88 216 PHE A C 1
ATOM 1653 O O . PHE A 1 216 ? 11.633 13.219 0.04 1 98.88 216 PHE A O 1
ATOM 1660 N N . ALA A 1 217 ? 10.992 12.68 -2.002 1 98.88 217 ALA A N 1
ATOM 1661 C CA . ALA A 1 217 ? 12.312 12.594 -2.617 1 98.88 217 ALA A CA 1
ATOM 1662 C C . ALA A 1 217 ? 12.5 13.688 -3.664 1 98.88 217 ALA A C 1
ATOM 1664 O O . ALA A 1 217 ? 11.703 13.805 -4.598 1 98.88 217 ALA A O 1
ATOM 1665 N N . THR A 1 218 ? 13.523 14.555 -3.514 1 98.62 218 THR A N 1
ATOM 1666 C CA . THR A 1 218 ? 13.641 15.68 -4.434 1 98.62 218 THR A CA 1
ATOM 1667 C C . THR A 1 218 ? 15.102 16.078 -4.617 1 98.62 218 THR A C 1
ATOM 1669 O O . THR A 1 218 ? 15.945 15.773 -3.768 1 98.62 218 THR A O 1
ATOM 1672 N N . ASP A 1 219 ? 15.414 16.625 -5.805 1 97.38 219 ASP A N 1
ATOM 1673 C CA . ASP A 1 219 ? 16.688 17.297 -6.035 1 97.38 219 ASP A CA 1
ATOM 1674 C C . ASP A 1 219 ? 16.516 18.812 -6.039 1 97.38 219 ASP A C 1
ATOM 1676 O O . ASP A 1 219 ? 17.438 19.547 -6.434 1 97.38 219 ASP A O 1
ATOM 1680 N N . ARG A 1 220 ? 15.375 19.266 -5.656 1 97.94 220 ARG A N 1
ATOM 1681 C CA . ARG A 1 220 ? 15.031 20.688 -5.57 1 97.94 220 ARG A CA 1
ATOM 1682 C C . ARG A 1 220 ? 14.453 21.031 -4.199 1 97.94 220 ARG A C 1
ATOM 1684 O O . ARG A 1 220 ? 13.383 21.625 -4.102 1 97.94 220 ARG A O 1
ATOM 1691 N N . ALA A 1 221 ? 15.172 20.688 -3.201 1 98.31 221 ALA A N 1
ATOM 1692 C CA . ALA A 1 221 ? 14.695 20.703 -1.821 1 98.31 221 ALA A CA 1
ATOM 1693 C C . ALA A 1 221 ? 14.266 22.109 -1.409 1 98.31 221 ALA A C 1
ATOM 1695 O O . ALA A 1 221 ? 13.188 22.297 -0.842 1 98.31 221 ALA A O 1
ATOM 1696 N N . GLU A 1 222 ? 15.078 23.125 -1.695 1 98.62 222 GLU A N 1
ATOM 1697 C CA . GLU A 1 222 ? 14.773 24.484 -1.267 1 98.62 222 GLU A CA 1
ATOM 1698 C C . GLU A 1 222 ? 13.508 25.016 -1.947 1 98.62 222 GLU A C 1
ATOM 1700 O O . GLU A 1 222 ? 12.672 25.656 -1.309 1 98.62 222 GLU A O 1
ATOM 1705 N N . GLU A 1 223 ? 13.414 24.734 -3.203 1 98.81 223 GLU A N 1
ATOM 1706 C CA . GLU A 1 223 ? 12.219 25.141 -3.941 1 98.81 223 GLU A CA 1
ATOM 1707 C C . GLU A 1 223 ? 10.977 24.422 -3.422 1 98.81 223 GLU A C 1
ATOM 1709 O O . GLU A 1 223 ? 9.922 25.047 -3.26 1 98.81 223 GLU A O 1
ATOM 1714 N N . LEU A 1 224 ? 11.102 23.141 -3.16 1 98.81 224 LEU A N 1
ATOM 1715 C CA . LEU A 1 224 ? 9.992 22.359 -2.631 1 98.81 224 LEU A CA 1
ATOM 1716 C C . LEU A 1 224 ? 9.508 22.922 -1.299 1 98.81 224 LEU A C 1
ATOM 1718 O O . LEU A 1 224 ? 8.312 23.156 -1.112 1 98.81 224 LEU A O 1
ATOM 1722 N N . VAL A 1 225 ? 10.438 23.188 -0.397 1 98.88 225 VAL A N 1
ATOM 1723 C CA . VAL A 1 225 ? 10.109 23.672 0.938 1 98.88 225 VAL A CA 1
ATOM 1724 C C . VAL A 1 225 ? 9.469 25.047 0.842 1 98.88 225 VAL A C 1
ATOM 1726 O O . VAL A 1 225 ? 8.453 25.328 1.494 1 98.88 225 VAL A O 1
ATOM 1729 N N . SER A 1 226 ? 10.008 25.891 -0.008 1 98.81 226 SER A N 1
ATOM 1730 C CA . SER A 1 226 ? 9.5 27.234 -0.17 1 98.81 226 SER A CA 1
ATOM 1731 C C . SER A 1 226 ? 8.078 27.234 -0.733 1 98.81 226 SER A C 1
ATOM 1733 O O . SER A 1 226 ? 7.211 27.953 -0.249 1 98.81 226 SER A O 1
ATOM 1735 N N . GLU A 1 227 ? 7.848 26.438 -1.736 1 98.88 227 GLU A N 1
ATOM 1736 C CA . GLU A 1 227 ? 6.531 26.375 -2.357 1 98.88 227 GLU A CA 1
ATOM 1737 C C . GLU A 1 227 ? 5.504 25.766 -1.406 1 98.88 227 GLU A C 1
ATOM 1739 O O . GLU A 1 227 ? 4.352 26.203 -1.364 1 98.88 227 GLU A O 1
ATOM 1744 N N . PHE A 1 228 ? 5.945 24.75 -0.698 1 98.88 228 PHE A N 1
ATOM 1745 C CA . PHE A 1 228 ? 5.051 24.156 0.292 1 98.88 228 PHE A CA 1
ATOM 1746 C C . PHE A 1 228 ? 4.629 25.188 1.324 1 98.88 228 PHE A C 1
ATOM 1748 O O . PHE A 1 228 ? 3.441 25.328 1.628 1 98.88 228 PHE A O 1
ATOM 1755 N N . ARG A 1 229 ? 5.574 25.906 1.83 1 98.75 229 ARG A N 1
ATOM 1756 C CA . ARG A 1 229 ? 5.336 26.953 2.822 1 98.75 229 ARG A CA 1
ATOM 1757 C C . ARG A 1 229 ? 4.359 28 2.293 1 98.75 229 ARG A C 1
ATOM 1759 O O . ARG A 1 229 ? 3.418 28.375 2.988 1 98.75 229 ARG A O 1
ATOM 1766 N N . LYS A 1 230 ? 4.559 28.406 1.111 1 98.69 230 LYS A N 1
ATOM 1767 C CA . LYS A 1 230 ? 3.713 29.422 0.482 1 98.69 230 LYS A CA 1
ATOM 1768 C C . LYS A 1 230 ? 2.27 28.938 0.368 1 98.69 230 LYS A C 1
ATOM 1770 O O . LYS A 1 230 ? 1.339 29.656 0.748 1 98.69 230 LYS A O 1
ATOM 1775 N N . ARG A 1 231 ? 2.082 27.781 -0.105 1 98.31 231 ARG A N 1
ATOM 1776 C CA . ARG A 1 231 ? 0.743 27.234 -0.299 1 98.31 231 ARG A CA 1
ATOM 1777 C C . ARG A 1 231 ? 0.052 26.984 1.038 1 98.31 231 ARG A C 1
ATOM 1779 O O . ARG A 1 231 ? -1.157 27.188 1.164 1 98.31 231 ARG A O 1
ATOM 1786 N N . LEU A 1 232 ? 0.845 26.453 1.953 1 98.44 232 LEU A N 1
ATOM 1787 C CA . LEU A 1 232 ? 0.292 26.25 3.287 1 98.44 232 LEU A CA 1
ATOM 1788 C C . LEU A 1 232 ? -0.198 27.578 3.879 1 98.44 232 LEU A C 1
ATOM 1790 O O . LEU A 1 232 ? -1.301 27.641 4.426 1 98.44 232 LEU A O 1
ATOM 1794 N N . LYS A 1 233 ? 0.535 28.625 3.779 1 98.31 233 LYS A N 1
ATOM 1795 C CA . LYS A 1 233 ? 0.178 29.938 4.297 1 98.31 233 LYS A CA 1
ATOM 1796 C C . LYS A 1 233 ? -1.075 30.484 3.611 1 98.31 233 LYS A C 1
ATOM 1798 O O . LYS A 1 233 ? -1.939 31.078 4.262 1 98.31 233 LYS A O 1
ATOM 1803 N N . GLU A 1 234 ? -1.243 30.188 2.371 1 97.69 234 GLU A N 1
ATOM 1804 C CA . GLU A 1 234 ? -2.355 30.703 1.577 1 97.69 234 GLU A CA 1
ATOM 1805 C C . GLU A 1 234 ? -3.656 29.984 1.92 1 97.69 234 GLU A C 1
ATOM 1807 O O . GLU A 1 234 ? -4.746 30.516 1.686 1 97.69 234 GLU A O 1
ATOM 1812 N N . ASN A 1 235 ? -3.508 28.812 2.518 1 96.38 235 ASN A N 1
ATOM 1813 C CA . ASN A 1 235 ? -4.719 28 2.566 1 96.38 235 ASN A CA 1
ATOM 1814 C C . ASN A 1 235 ? -5.086 27.625 4 1 96.38 235 ASN A C 1
ATOM 1816 O O . ASN A 1 235 ? -6.188 27.141 4.254 1 96.38 235 ASN A O 1
ATOM 1820 N N . THR A 1 236 ? -4.125 27.828 4.922 1 95.81 236 THR A N 1
ATOM 1821 C CA . THR A 1 236 ? -4.449 27.531 6.312 1 95.81 236 THR A CA 1
ATOM 1822 C C . THR A 1 236 ? -5.539 28.469 6.828 1 95.81 236 THR A C 1
ATOM 1824 O O . THR A 1 236 ? -5.621 29.625 6.402 1 95.81 236 THR A O 1
ATOM 1827 N N . LEU A 1 237 ? -6.363 28 7.773 1 93.75 237 LEU A N 1
ATOM 1828 C CA . LEU A 1 237 ? -7.441 28.797 8.352 1 93.75 237 LEU A CA 1
ATOM 1829 C C . LEU A 1 237 ? -7.145 29.125 9.812 1 93.75 237 LEU A C 1
ATOM 1831 O O . LEU A 1 237 ? -7.941 29.797 10.469 1 93.75 237 LEU A O 1
ATOM 1835 N N . SER A 1 238 ? -6.035 28.656 10.281 1 94.06 238 SER A N 1
ATOM 1836 C CA . SER A 1 238 ? -5.672 28.812 11.688 1 94.06 238 SER A CA 1
ATOM 1837 C C . SER A 1 238 ? -4.625 29.906 11.867 1 94.06 238 SER A C 1
ATOM 1839 O O . SER A 1 238 ? -3.828 30.172 10.961 1 94.06 238 SER A O 1
ATOM 1841 N N . ASP A 1 239 ? -4.602 30.5 13.047 1 95.75 239 ASP A N 1
ATOM 1842 C CA . ASP A 1 239 ? -3.584 31.484 13.422 1 95.75 239 ASP A CA 1
ATOM 1843 C C . ASP A 1 239 ? -2.441 30.828 14.188 1 95.75 239 ASP A C 1
ATOM 1845 O O . ASP A 1 239 ? -1.605 31.516 14.781 1 95.75 239 ASP A O 1
ATOM 1849 N N . GLU A 1 240 ? -2.352 29.516 14.156 1 96.25 240 GLU A N 1
ATOM 1850 C CA . GLU A 1 240 ? -1.354 28.812 14.953 1 96.25 240 GLU A CA 1
ATOM 1851 C C . GLU A 1 240 ? -0.632 27.75 14.125 1 96.25 240 GLU A C 1
ATOM 1853 O O . GLU A 1 240 ? -0.058 26.812 14.672 1 96.25 240 GLU A O 1
ATOM 1858 N N . THR A 1 241 ? -0.658 27.812 12.797 1 97.69 241 THR A N 1
ATOM 1859 C CA . THR A 1 241 ? -0.12 26.812 11.891 1 97.69 241 THR A CA 1
ATOM 1860 C C . THR A 1 241 ? 1.406 26.844 11.898 1 97.69 241 THR A C 1
ATOM 1862 O O . THR A 1 241 ? 2.014 27.906 11.82 1 97.69 241 THR A O 1
ATOM 1865 N N . VAL A 1 242 ? 1.989 25.656 12.016 1 98.62 242 VAL A N 1
ATOM 1866 C CA . VAL A 1 242 ? 3.439 25.516 11.945 1 98.62 242 VAL A CA 1
ATOM 1867 C C . VAL A 1 242 ? 3.799 24.406 10.961 1 98.62 242 VAL A C 1
ATOM 1869 O O . VAL A 1 242 ? 3.092 23.391 10.867 1 98.62 242 VAL A O 1
ATOM 1872 N N . MET A 1 243 ? 4.855 24.625 10.211 1 98.81 243 MET A N 1
ATOM 1873 C CA . MET A 1 243 ? 5.488 23.641 9.328 1 98.81 243 MET A CA 1
ATOM 1874 C C . MET A 1 243 ? 6.914 23.344 9.789 1 98.81 243 MET A C 1
ATOM 1876 O O . MET A 1 243 ? 7.66 24.266 10.141 1 98.81 243 MET A O 1
ATOM 1880 N N . VAL A 1 244 ? 7.262 22.109 9.875 1 98.94 244 VAL A N 1
ATOM 1881 C CA . VAL A 1 244 ? 8.633 21.719 10.195 1 98.94 244 VAL A CA 1
ATOM 1882 C C . VAL A 1 244 ? 9.211 20.875 9.062 1 98.94 244 VAL A C 1
ATOM 1884 O O . VAL A 1 244 ? 8.461 20.219 8.32 1 98.94 244 VAL A O 1
ATOM 1887 N N . VAL A 1 245 ? 10.523 20.891 8.883 1 98.88 245 VAL A N 1
ATOM 1888 C CA . VAL A 1 245 ? 11.195 20.172 7.805 1 98.88 245 VAL A CA 1
ATOM 1889 C C . VAL A 1 245 ? 12.352 19.359 8.375 1 98.88 245 VAL A C 1
ATOM 1891 O O . VAL A 1 245 ? 13.156 19.859 9.156 1 98.88 245 VAL A O 1
ATOM 1894 N N . TYR A 1 246 ? 12.391 18.141 8.094 1 98.31 246 TYR A N 1
ATOM 1895 C CA . TYR A 1 246 ? 13.438 17.203 8.477 1 98.31 246 TYR A CA 1
ATOM 1896 C C . TYR A 1 246 ? 14.047 16.547 7.25 1 98.31 246 TYR A C 1
ATOM 1898 O O . TYR A 1 246 ? 13.344 16.188 6.301 1 98.31 246 TYR A O 1
ATOM 1906 N N . ARG A 1 247 ? 15.383 16.375 7.18 1 97.38 247 ARG A N 1
ATOM 1907 C CA . ARG A 1 247 ? 16.047 16.047 5.922 1 97.38 247 ARG A CA 1
ATOM 1908 C C . ARG A 1 247 ? 16.891 14.781 6.059 1 97.38 247 ARG A C 1
ATOM 1910 O O . ARG A 1 247 ? 17.594 14.391 5.125 1 97.38 247 ARG A O 1
ATOM 1917 N N . ARG A 1 248 ? 16.828 14.07 7.129 1 96.62 248 ARG A N 1
ATOM 1918 C CA . ARG A 1 248 ? 17.641 12.867 7.309 1 96.62 248 ARG A CA 1
ATOM 1919 C C . ARG A 1 248 ? 16.812 11.609 7.047 1 96.62 248 ARG A C 1
ATOM 1921 O O . ARG A 1 248 ? 15.578 11.664 6.984 1 96.62 248 ARG A O 1
ATOM 1928 N N . ILE A 1 249 ? 17.531 10.516 6.891 1 97.69 249 ILE A N 1
ATOM 1929 C CA . ILE A 1 249 ? 16.891 9.234 6.59 1 97.69 249 ILE A CA 1
ATOM 1930 C C . ILE A 1 249 ? 16.375 8.602 7.879 1 97.69 249 ILE A C 1
ATOM 1932 O O . ILE A 1 249 ? 15.211 8.188 7.949 1 97.69 249 ILE A O 1
ATOM 1936 N N . THR A 1 250 ? 17.203 8.586 8.898 1 96 250 THR A N 1
ATOM 1937 C CA . THR A 1 250 ? 16.828 7.949 10.164 1 96 250 THR A CA 1
ATOM 1938 C C . THR A 1 250 ? 16.219 8.969 11.117 1 96 250 THR A C 1
ATOM 1940 O O . THR A 1 250 ? 16.656 10.117 11.18 1 96 250 THR A O 1
ATOM 1943 N N . ILE A 1 251 ? 15.273 8.555 11.82 1 96.38 251 ILE A N 1
ATOM 1944 C CA . ILE A 1 251 ? 14.633 9.375 12.844 1 96.38 251 ILE A CA 1
ATOM 1945 C C . ILE A 1 251 ? 15.328 9.164 14.188 1 96.38 251 ILE A C 1
ATOM 1947 O O . ILE A 1 251 ? 15.352 8.047 14.711 1 96.38 251 ILE A O 1
ATOM 1951 N N . PRO A 1 252 ? 15.875 10.164 14.742 1 96.38 252 PRO A N 1
ATOM 1952 C CA . PRO A 1 252 ? 16.578 9.992 16.016 1 96.38 252 PRO A CA 1
ATOM 1953 C C . PRO A 1 252 ? 15.648 9.609 17.156 1 96.38 252 PRO A C 1
ATOM 1955 O O . PRO A 1 252 ? 14.477 9.992 17.156 1 96.38 252 PRO A O 1
ATOM 1958 N N . GLU A 1 253 ? 16.219 9.008 18.109 1 97.5 253 GLU A N 1
ATOM 1959 C CA . GLU A 1 253 ? 15.453 8.523 19.266 1 97.5 253 GLU A CA 1
ATOM 1960 C C . GLU A 1 253 ? 14.805 9.68 20.016 1 97.5 253 GLU A C 1
ATOM 1962 O O . GLU A 1 253 ? 13.688 9.547 20.531 1 97.5 253 GLU A O 1
ATOM 1967 N N . VAL A 1 254 ? 15.477 10.766 20.094 1 97.81 254 VAL A N 1
ATOM 1968 C CA . VAL A 1 254 ? 14.961 11.93 20.812 1 97.81 254 VAL A CA 1
ATOM 1969 C C . VAL A 1 254 ? 13.633 12.367 20.203 1 97.81 254 VAL A C 1
ATOM 1971 O O . VAL A 1 254 ? 12.703 12.727 20.922 1 97.81 254 VAL A O 1
ATOM 1974 N N . LEU A 1 255 ? 13.508 12.32 18.906 1 97.94 255 LEU A N 1
ATOM 1975 C CA . LEU A 1 255 ? 12.266 12.68 18.234 1 97.94 255 LEU A CA 1
ATOM 1976 C C . LEU A 1 255 ? 11.18 11.641 18.484 1 97.94 255 LEU A C 1
ATOM 1978 O O . LEU A 1 255 ? 10.016 11.992 18.672 1 97.94 255 LEU A O 1
ATOM 1982 N N . ARG A 1 256 ? 11.516 10.391 18.5 1 97.94 256 ARG A N 1
ATOM 1983 C CA . ARG A 1 256 ? 10.57 9.32 18.766 1 97.94 256 ARG A CA 1
ATOM 1984 C C . ARG A 1 256 ? 10.023 9.422 20.188 1 97.94 256 ARG A C 1
ATOM 1986 O O . ARG A 1 256 ? 8.82 9.266 20.406 1 97.94 256 ARG A O 1
ATOM 1993 N N . GLU A 1 257 ? 10.898 9.656 21.125 1 98.19 257 GLU A N 1
ATOM 1994 C CA . GLU A 1 257 ? 10.484 9.812 22.516 1 98.19 257 GLU A CA 1
ATOM 1995 C C . GLU A 1 257 ? 9.578 11.023 22.688 1 98.19 257 GLU A C 1
ATOM 1997 O O . GLU A 1 257 ? 8.57 10.953 23.391 1 98.19 257 GLU A O 1
ATOM 2002 N N . TYR A 1 258 ? 10.031 12.078 22.094 1 98.44 258 TYR A N 1
ATOM 2003 C CA . TYR A 1 258 ? 9.211 13.289 22.141 1 98.44 258 TYR A CA 1
ATOM 2004 C C . TYR A 1 258 ? 7.805 13.008 21.625 1 98.44 258 TYR A C 1
ATOM 2006 O O . TYR A 1 258 ? 6.816 13.375 22.266 1 98.44 258 TYR A O 1
ATOM 2014 N N . ALA A 1 259 ? 7.695 12.359 20.422 1 98.12 259 ALA A N 1
ATOM 2015 C CA . ALA A 1 259 ? 6.402 12.086 19.812 1 98.12 259 ALA A CA 1
ATOM 2016 C C . ALA A 1 259 ? 5.535 11.211 20.703 1 98.12 259 ALA A C 1
ATOM 2018 O O . ALA A 1 259 ? 4.316 11.398 20.781 1 98.12 259 ALA A O 1
ATOM 2019 N N . LEU A 1 260 ? 6.176 10.273 21.328 1 97.56 260 LEU A N 1
ATOM 2020 C CA . LEU A 1 260 ? 5.441 9.43 22.266 1 97.56 260 LEU A CA 1
ATOM 2021 C C . LEU A 1 260 ? 4.848 10.25 23.406 1 97.56 260 LEU A C 1
ATOM 2023 O O . LEU A 1 260 ? 3.711 10.023 23.812 1 97.56 260 LEU A O 1
ATOM 2027 N N . GLN A 1 261 ? 5.582 11.195 23.938 1 97.31 261 GLN A N 1
ATOM 2028 C CA . GLN A 1 261 ? 5.09 12.078 24.984 1 97.31 261 GLN A CA 1
ATOM 2029 C C . GLN A 1 261 ? 3.916 12.922 24.5 1 97.31 261 GLN A C 1
ATOM 2031 O O . GLN A 1 261 ? 2.932 13.094 25.234 1 97.31 261 GLN A O 1
ATOM 2036 N N . VAL A 1 262 ? 4 13.414 23.328 1 96.69 262 VAL A N 1
ATOM 2037 C CA . VAL A 1 262 ? 2.965 14.281 22.766 1 96.69 262 VAL A CA 1
ATOM 2038 C C . VAL A 1 262 ? 1.661 13.5 22.625 1 96.69 262 VAL A C 1
ATOM 2040 O O . VAL A 1 262 ? 0.573 14.078 22.703 1 96.69 262 VAL A O 1
ATOM 2043 N N . LYS A 1 263 ? 1.765 12.188 22.453 1 95.69 263 LYS A N 1
ATOM 2044 C CA . LYS A 1 263 ? 0.59 11.328 22.344 1 95.69 263 LYS A CA 1
ATOM 2045 C C . LYS A 1 263 ? -0.008 11.039 23.719 1 95.69 263 LYS A C 1
ATOM 2047 O O . LYS A 1 263 ? -1.168 10.641 23.828 1 95.69 263 LYS A O 1
ATOM 2052 N N . ARG A 1 264 ? 0.738 11.297 24.828 1 95.12 264 ARG A N 1
ATOM 2053 C CA . ARG A 1 264 ? 0.327 10.758 26.125 1 95.12 264 ARG A CA 1
ATOM 2054 C C . ARG A 1 264 ? 0.04 11.875 27.109 1 95.12 264 ARG A C 1
ATOM 2056 O O . ARG A 1 264 ? -0.625 11.656 28.125 1 95.12 264 ARG A O 1
ATOM 2063 N N . ARG A 1 265 ? 0.593 13.008 26.859 1 94.44 265 ARG A N 1
ATOM 2064 C CA . ARG A 1 265 ? 0.433 14.102 27.812 1 94.44 265 ARG A CA 1
ATOM 2065 C C . ARG A 1 265 ? 0.514 15.453 27.109 1 94.44 265 ARG A C 1
ATOM 2067 O O . ARG A 1 265 ? 0.874 15.523 25.938 1 94.44 265 ARG A O 1
ATOM 2074 N N . VAL A 1 266 ? 0.186 16.438 27.922 1 94.12 266 VAL A N 1
ATOM 2075 C CA . VAL A 1 266 ? 0.36 17.812 27.438 1 94.12 266 VAL A CA 1
ATOM 2076 C C . VAL A 1 266 ? 1.842 18.172 27.438 1 94.12 266 VAL A C 1
ATOM 2078 O O . VAL A 1 266 ? 2.533 17.969 28.438 1 94.12 266 VAL A O 1
ATOM 2081 N N . VAL A 1 267 ? 2.324 18.594 26.375 1 95.12 267 VAL A N 1
ATOM 2082 C CA . VAL A 1 267 ? 3.711 19.031 26.203 1 95.12 267 VAL A CA 1
ATOM 2083 C C . VAL A 1 267 ? 3.76 20.531 25.938 1 95.12 267 VAL A C 1
ATOM 2085 O O . VAL A 1 267 ? 2.914 21.062 25.219 1 95.12 267 VAL A O 1
ATOM 2088 N N . SER A 1 268 ? 4.773 21.188 26.516 1 95.5 268 SER A N 1
ATOM 2089 C CA . SER A 1 268 ? 4.875 22.641 26.359 1 95.5 268 SER A CA 1
ATOM 2090 C C . SER A 1 268 ? 5.559 23.016 25.047 1 95.5 268 SER A C 1
ATOM 2092 O O . SER A 1 268 ? 6.285 22.203 24.469 1 95.5 268 SER A O 1
ATOM 2094 N N . ILE A 1 269 ? 5.371 24.25 24.656 1 96.88 269 ILE A N 1
ATOM 2095 C CA . ILE A 1 269 ? 6 24.766 23.453 1 96.88 269 ILE A CA 1
ATOM 2096 C C . ILE A 1 269 ? 7.512 24.828 23.641 1 96.88 269 ILE A C 1
ATOM 2098 O O . ILE A 1 269 ? 8.273 24.609 22.703 1 96.88 269 ILE A O 1
ATOM 2102 N N . GLU A 1 270 ? 7.941 25.125 24.859 1 97.5 270 GLU A N 1
ATOM 2103 C CA . GLU A 1 270 ? 9.367 25.219 25.156 1 97.5 270 GLU A CA 1
ATOM 2104 C C . GLU A 1 270 ? 10.047 23.859 25 1 97.5 270 GLU A C 1
ATOM 2106 O O . GLU A 1 270 ? 11.172 23.781 24.5 1 97.5 270 GLU A O 1
ATOM 2111 N N . GLU A 1 271 ? 9.344 22.844 25.391 1 97.44 271 GLU A N 1
ATOM 2112 C CA . GLU A 1 271 ? 9.867 21.5 25.188 1 97.44 271 GLU A CA 1
ATOM 2113 C C . GLU A 1 271 ? 10.016 21.188 23.703 1 97.44 271 GLU A C 1
ATOM 2115 O O . GLU A 1 271 ? 11.031 20.625 23.281 1 97.44 271 GLU A O 1
ATOM 2120 N N . ALA A 1 272 ? 9.047 21.562 22.938 1 98.25 272 ALA A N 1
ATOM 2121 C CA . ALA A 1 272 ? 9.086 21.344 21.5 1 98.25 272 ALA A CA 1
ATOM 2122 C C . ALA A 1 272 ? 10.25 22.078 20.859 1 98.25 272 ALA A C 1
ATOM 2124 O O . ALA A 1 272 ? 10.984 21.516 20.047 1 98.25 272 ALA A O 1
ATOM 2125 N N . LYS A 1 273 ? 10.406 23.328 21.281 1 98.31 273 LYS A N 1
ATOM 2126 C CA . LYS A 1 273 ? 11.484 24.141 20.734 1 98.31 273 LYS A CA 1
ATOM 2127 C C . LYS A 1 273 ? 12.852 23.531 21.062 1 98.31 273 LYS A C 1
ATOM 2129 O O . LYS A 1 273 ? 13.742 23.516 20.219 1 98.31 273 LYS A O 1
ATOM 2134 N N . SER A 1 274 ? 12.977 23.062 22.219 1 98.31 274 SER A N 1
ATOM 2135 C CA . SER A 1 274 ? 14.227 22.438 22.641 1 98.31 274 SER A CA 1
ATOM 2136 C C . SER A 1 274 ? 14.547 21.203 21.812 1 98.31 274 SER A C 1
ATOM 2138 O O . SER A 1 274 ? 15.688 21.016 21.375 1 98.31 274 SER A O 1
ATOM 2140 N N . VAL A 1 275 ? 13.594 20.359 21.578 1 98.5 275 VAL A N 1
ATOM 2141 C CA . VAL A 1 275 ? 13.781 19.141 20.797 1 98.5 275 VAL A CA 1
ATOM 2142 C C . VAL A 1 275 ? 14.102 19.484 19.344 1 98.5 275 VAL A C 1
ATOM 2144 O O . VAL A 1 275 ? 14.961 18.859 18.734 1 98.5 275 VAL A O 1
ATOM 2147 N N . ALA A 1 276 ? 13.383 20.469 18.797 1 98.44 276 ALA A N 1
ATOM 2148 C CA . ALA A 1 276 ? 13.648 20.906 17.422 1 98.44 276 ALA A CA 1
ATOM 2149 C C . ALA A 1 276 ? 15.094 21.359 17.266 1 98.44 276 ALA A C 1
ATOM 2151 O O . ALA A 1 276 ? 15.766 20.984 16.312 1 98.44 276 ALA A O 1
ATOM 2152 N N . GLU A 1 277 ? 15.539 22.141 18.25 1 97.75 277 GLU A N 1
ATOM 2153 C CA . GLU A 1 277 ? 16.906 22.625 18.219 1 97.75 277 GLU A CA 1
ATOM 2154 C C . GLU A 1 277 ? 17.906 21.469 18.312 1 97.75 277 GLU A C 1
ATOM 2156 O O . GLU A 1 277 ? 18.875 21.422 17.547 1 97.75 277 GLU A O 1
ATOM 2161 N N . LYS A 1 278 ? 17.688 20.562 19.141 1 97.12 278 LYS A N 1
ATOM 2162 C CA . LYS A 1 278 ? 18.578 19.438 19.391 1 97.12 278 LYS A CA 1
ATOM 2163 C C . LYS A 1 278 ? 18.672 18.531 18.172 1 97.12 278 LYS A C 1
ATOM 2165 O O . LYS A 1 278 ? 19.703 17.906 17.922 1 97.12 278 LYS A O 1
ATOM 2170 N N . THR A 1 279 ? 17.609 18.438 17.391 1 96.94 279 THR A N 1
ATOM 2171 C CA . THR A 1 279 ? 17.547 17.469 16.297 1 96.94 279 THR A CA 1
ATOM 2172 C C . THR A 1 279 ? 17.859 18.141 14.961 1 96.94 279 THR A C 1
ATOM 2174 O O . THR A 1 279 ? 17.984 17.469 13.938 1 96.94 279 THR A O 1
ATOM 2177 N N . GLY A 1 280 ? 17.938 19.406 14.945 1 96.06 280 GLY A N 1
ATOM 2178 C CA . GLY A 1 280 ? 18.234 20.125 13.727 1 96.06 280 GLY A CA 1
ATOM 2179 C C . GLY A 1 280 ? 17.047 20.266 12.797 1 96.06 280 GLY A C 1
ATOM 2180 O O . GLY A 1 280 ? 17.203 20.5 11.602 1 96.06 280 GLY A O 1
ATOM 2181 N N . VAL A 1 281 ? 15.875 20.094 13.344 1 98.5 281 VAL A N 1
ATOM 2182 C CA . VAL A 1 281 ? 14.648 20.266 12.57 1 98.5 281 VAL A CA 1
ATOM 2183 C C . VAL A 1 281 ? 14.43 21.75 12.266 1 98.5 281 VAL A C 1
ATOM 2185 O O . VAL A 1 281 ? 14.648 22.594 13.125 1 98.5 281 VAL A O 1
ATOM 2188 N N . GLU A 1 282 ? 14.086 22.047 11.023 1 98.69 282 GLU A N 1
ATOM 2189 C CA . GLU A 1 282 ? 13.75 23.422 10.633 1 98.69 282 GLU A CA 1
ATOM 2190 C C . GLU A 1 282 ? 12.305 23.75 11 1 98.69 282 GLU A C 1
ATOM 2192 O O . GLU A 1 282 ? 11.391 22.984 10.711 1 98.69 282 GLU A O 1
ATOM 2197 N N . VAL A 1 283 ? 12.195 24.891 11.633 1 98.81 283 VAL A N 1
ATOM 2198 C CA . VAL A 1 283 ? 10.875 25.297 12.086 1 98.81 283 VAL A CA 1
ATOM 2199 C C . VAL A 1 283 ? 10.422 26.531 11.312 1 98.81 283 VAL A C 1
ATOM 2201 O O . VAL A 1 283 ? 11.156 27.516 11.219 1 98.81 283 VAL A O 1
ATOM 2204 N N . TYR A 1 284 ? 9.25 26.484 10.742 1 98.75 284 TYR A N 1
ATOM 2205 C CA . TYR A 1 284 ? 8.617 27.609 10.062 1 98.75 284 TYR A CA 1
ATOM 2206 C C . TYR A 1 284 ? 7.289 27.969 10.711 1 98.75 284 TYR A C 1
ATOM 2208 O O . TYR A 1 284 ? 6.301 27.25 10.539 1 98.75 284 TYR A O 1
ATOM 2216 N N . GLU A 1 285 ? 7.297 29.047 11.414 1 98.31 285 GLU A N 1
ATOM 2217 C CA . GLU A 1 285 ? 6.035 29.578 11.914 1 98.31 285 GLU A CA 1
ATOM 2218 C C . GLU A 1 285 ? 5.215 30.219 10.797 1 98.31 285 GLU A C 1
ATOM 2220 O O . GLU A 1 285 ? 5.527 31.312 10.344 1 98.31 285 GLU A O 1
ATOM 2225 N N . ILE A 1 286 ? 4.207 29.562 10.391 1 98.38 286 ILE A N 1
ATOM 2226 C CA . ILE A 1 286 ? 3.416 30.031 9.258 1 98.38 286 ILE A CA 1
ATOM 2227 C C . ILE A 1 286 ? 2.494 31.156 9.703 1 98.38 286 ILE A C 1
ATOM 2229 O O . ILE A 1 286 ? 2.576 32.281 9.188 1 98.38 286 ILE A O 1
ATOM 2233 N N . THR A 1 287 ? 1.63 30.891 10.742 1 97.88 287 THR A N 1
ATOM 2234 C CA . THR A 1 287 ? 0.725 31.906 11.25 1 97.88 287 THR A CA 1
ATOM 2235 C C . THR A 1 287 ? 0.813 32 12.766 1 97.88 287 THR A C 1
ATOM 2237 O O . THR A 1 287 ? 0.177 32.875 13.383 1 97.88 287 THR A O 1
ATOM 2240 N N . GLY A 1 288 ? 1.537 31.078 13.438 1 96.5 288 GLY A N 1
ATOM 2241 C CA . GLY A 1 288 ? 1.693 31.047 14.883 1 96.5 288 GLY A CA 1
ATOM 2242 C C . GLY A 1 288 ? 2.727 30.047 15.352 1 96.5 288 GLY A C 1
ATOM 2243 O O . GLY A 1 288 ? 3.627 29.672 14.594 1 96.5 288 GLY A O 1
ATOM 2244 N N . GLU A 1 289 ? 2.607 29.625 16.688 1 96.44 289 GLU A N 1
ATOM 2245 C CA . GLU A 1 289 ? 3.678 28.781 17.219 1 96.44 289 GLU A CA 1
ATOM 2246 C C . GLU A 1 289 ? 3.125 27.5 17.828 1 96.44 289 GLU A C 1
ATOM 2248 O O . GLU A 1 289 ? 3.85 26.5 17.953 1 96.44 289 GLU A O 1
ATOM 2253 N N . ARG A 1 290 ? 1.906 27.453 18.094 1 94.25 290 ARG A N 1
ATOM 2254 C CA . ARG A 1 290 ? 1.343 26.344 18.844 1 94.25 290 ARG A CA 1
ATOM 2255 C C . ARG A 1 290 ? 1.428 25.047 18.062 1 94.25 290 ARG A C 1
ATOM 2257 O O . ARG A 1 290 ? 1.629 23.969 18.625 1 94.25 290 ARG A O 1
ATOM 2264 N N . GLY A 1 291 ? 1.273 25.125 16.75 1 96.75 291 GLY A N 1
ATOM 2265 C CA . GLY A 1 291 ? 1.305 23.953 15.891 1 96.75 291 GLY A CA 1
ATOM 2266 C C . GLY A 1 291 ? 2.639 23.234 15.906 1 96.75 291 GLY A C 1
ATOM 2267 O O . GLY A 1 291 ? 2.758 22.125 15.383 1 96.75 291 GLY A O 1
ATOM 2268 N N . LEU A 1 292 ? 3.637 23.891 16.562 1 98.38 292 LEU A N 1
ATOM 2269 C CA . LEU A 1 292 ? 4.965 23.281 16.594 1 98.38 292 LEU A CA 1
ATOM 2270 C C . LEU A 1 292 ? 4.934 21.938 17.312 1 98.38 292 LEU A C 1
ATOM 2272 O O . LEU A 1 292 ? 5.609 20.984 16.875 1 98.38 292 LEU A O 1
ATOM 2276 N N . ILE A 1 293 ? 4.188 21.812 18.344 1 97.5 293 ILE A N 1
ATOM 2277 C CA . ILE A 1 293 ? 4.137 20.609 19.172 1 97.5 293 ILE A CA 1
ATOM 2278 C C . ILE A 1 293 ? 3.73 19.422 18.312 1 97.5 293 ILE A C 1
ATOM 2280 O O . ILE A 1 293 ? 4.461 18.422 18.234 1 97.5 293 ILE A O 1
ATOM 2284 N N . GLY A 1 294 ? 2.641 19.531 17.625 1 97.62 294 GLY A N 1
ATOM 2285 C CA . GLY A 1 294 ? 2.145 18.422 16.797 1 97.62 294 GLY A CA 1
ATOM 2286 C C . GLY A 1 294 ? 2.947 18.219 15.531 1 97.62 294 GLY A C 1
ATOM 2287 O O . GLY A 1 294 ? 3.188 17.078 15.117 1 97.62 294 GLY A O 1
ATOM 2288 N N . ALA A 1 295 ? 3.332 19.328 14.883 1 98.56 295 ALA A N 1
ATOM 2289 C CA . ALA A 1 295 ? 4.105 19.234 13.641 1 98.56 295 ALA A CA 1
ATOM 2290 C C . ALA A 1 295 ? 5.406 18.469 13.867 1 98.56 295 ALA A C 1
ATOM 2292 O O . ALA A 1 295 ? 5.758 17.594 13.07 1 98.56 295 ALA A O 1
ATOM 2293 N N . LEU A 1 296 ? 6.055 18.812 14.953 1 98.75 296 LEU A N 1
ATOM 2294 C CA . LEU A 1 296 ? 7.312 18.156 15.281 1 98.75 296 LEU A CA 1
ATOM 2295 C C . LEU A 1 296 ? 7.09 16.672 15.578 1 98.75 296 LEU A C 1
ATOM 2297 O O . LEU A 1 296 ? 7.859 15.82 15.125 1 98.75 296 LEU A O 1
ATOM 2301 N N . ALA A 1 297 ? 6.051 16.344 16.297 1 98.5 297 ALA A N 1
ATOM 2302 C CA . ALA A 1 297 ? 5.734 14.961 16.641 1 98.5 297 ALA A CA 1
ATOM 2303 C C . ALA A 1 297 ? 5.449 14.133 15.391 1 98.5 297 ALA A C 1
ATOM 2305 O O . ALA A 1 297 ? 5.754 12.938 15.352 1 98.5 297 ALA A O 1
ATOM 2306 N N . SER A 1 298 ? 4.91 14.742 14.391 1 98.62 298 SER A N 1
ATOM 2307 C CA . SER A 1 298 ? 4.5 14.016 13.195 1 98.62 298 SER A CA 1
ATOM 2308 C C . SER A 1 298 ? 5.707 13.43 12.461 1 98.62 298 SER A C 1
ATOM 2310 O O . SER A 1 298 ? 5.59 12.414 11.773 1 98.62 298 SER A O 1
ATOM 2312 N N . LEU A 1 299 ? 6.871 14.023 12.594 1 98.75 299 LEU A N 1
ATOM 2313 C CA . LEU A 1 299 ? 8.078 13.555 11.914 1 98.75 299 LEU A CA 1
ATOM 2314 C C . LEU A 1 299 ? 8.445 12.148 12.367 1 98.75 299 LEU A C 1
ATOM 2316 O O . LEU A 1 299 ? 8.906 11.336 11.562 1 98.75 299 LEU A O 1
ATOM 2320 N N . ALA A 1 300 ? 8.188 11.828 13.617 1 98.25 300 ALA A N 1
ATOM 2321 C CA . ALA A 1 300 ? 8.625 10.57 14.227 1 98.25 300 ALA A CA 1
ATOM 2322 C C . ALA A 1 300 ? 7.902 9.383 13.602 1 98.25 300 ALA A C 1
ATOM 2324 O O . ALA A 1 300 ? 8.422 8.258 13.609 1 98.25 300 ALA A O 1
ATOM 2325 N N . TYR A 1 301 ? 6.734 9.641 13.055 1 97.81 301 TYR A N 1
ATOM 2326 C CA . TYR A 1 301 ? 5.922 8.547 12.547 1 97.81 301 TYR A CA 1
ATOM 2327 C C . TYR A 1 301 ? 5.77 8.633 11.039 1 97.81 301 TYR A C 1
ATOM 2329 O O . TYR A 1 301 ? 4.883 8 10.461 1 97.81 301 TYR A O 1
ATOM 2337 N N . SER A 1 302 ? 6.664 9.398 10.422 1 98.12 302 SER A N 1
ATOM 2338 C CA . SER A 1 302 ? 6.605 9.57 8.969 1 98.12 302 SER A CA 1
ATOM 2339 C C . SER A 1 302 ? 6.793 8.25 8.242 1 98.12 302 SER A C 1
ATOM 2341 O O . SER A 1 302 ? 6.371 8.102 7.094 1 98.12 302 SER A O 1
ATOM 2343 N N . ASP A 1 303 ? 7.383 7.246 8.898 1 97.06 303 ASP A N 1
ATOM 2344 C CA . ASP A 1 303 ? 7.676 5.969 8.258 1 97.06 303 ASP A CA 1
ATOM 2345 C C . ASP A 1 303 ? 6.82 4.848 8.852 1 97.06 303 ASP A C 1
ATOM 2347 O O . ASP A 1 303 ? 7.094 3.668 8.625 1 97.06 303 ASP A O 1
ATOM 2351 N N . ASP A 1 304 ? 5.879 5.176 9.625 1 97.31 304 ASP A N 1
ATOM 2352 C CA . ASP A 1 304 ? 5.031 4.172 10.258 1 97.31 304 ASP A CA 1
ATOM 2353 C C . ASP A 1 304 ? 3.6 4.68 10.414 1 97.31 304 ASP A C 1
ATOM 2355 O O . ASP A 1 304 ? 3.139 4.918 11.539 1 97.31 304 ASP A O 1
ATOM 2359 N N . PRO A 1 305 ? 2.898 4.711 9.312 1 97.69 305 PRO A N 1
ATOM 2360 C CA . PRO A 1 305 ? 1.551 5.285 9.344 1 97.69 305 PRO A CA 1
ATOM 2361 C C . PRO A 1 305 ? 0.6 4.496 10.242 1 97.69 305 PRO A C 1
ATOM 2363 O O . PRO A 1 305 ? -0.343 5.062 10.805 1 97.69 305 PRO A O 1
ATOM 2366 N N . ASP A 1 306 ? 0.793 3.172 10.422 1 97.69 306 ASP A N 1
ATOM 2367 C CA . ASP A 1 306 ? -0.1 2.361 11.25 1 97.69 306 ASP A CA 1
ATOM 2368 C C . ASP A 1 306 ? 0.04 2.721 12.727 1 97.69 306 ASP A C 1
ATOM 2370 O O . ASP A 1 306 ? -0.958 2.824 13.438 1 97.69 306 ASP A O 1
ATOM 2374 N N . LYS A 1 307 ? 1.25 2.879 13.203 1 97.25 307 LYS A N 1
ATOM 2375 C CA . LYS A 1 307 ? 1.467 3.273 14.586 1 97.25 307 LYS A CA 1
ATOM 2376 C C . LYS A 1 307 ? 1.081 4.734 14.812 1 97.25 307 LYS A C 1
ATOM 2378 O O . LYS A 1 307 ? 0.682 5.113 15.914 1 97.25 307 LYS A O 1
ATOM 2383 N N . ALA A 1 308 ? 1.202 5.504 13.773 1 98.06 308 ALA A N 1
ATOM 2384 C CA . ALA A 1 308 ? 0.934 6.938 13.852 1 98.06 308 ALA A CA 1
ATOM 2385 C C . ALA A 1 308 ? -0.494 7.203 14.32 1 98.06 308 ALA A C 1
ATOM 2387 O O . ALA A 1 308 ? -0.737 8.125 15.102 1 98.06 308 ALA A O 1
ATOM 2388 N N . VAL A 1 309 ? -1.431 6.348 13.961 1 97.25 309 VAL A N 1
ATOM 2389 C CA . VAL A 1 309 ? -2.844 6.664 14.148 1 97.25 309 VAL A CA 1
ATOM 2390 C C . VAL A 1 309 ? -3.322 6.125 15.492 1 97.25 309 VAL A C 1
ATOM 2392 O O . VAL A 1 309 ? -4.426 6.441 15.938 1 97.25 309 VAL A O 1
ATOM 2395 N N . GLU A 1 310 ? -2.566 5.367 16.141 1 95.81 310 GLU A N 1
ATOM 2396 C CA . GLU A 1 310 ? -2.992 4.73 17.391 1 95.81 310 GLU A CA 1
ATOM 2397 C C . GLU A 1 310 ? -3.297 5.77 18.469 1 95.81 310 GLU A C 1
ATOM 2399 O O . GLU A 1 310 ? -2.545 6.73 18.641 1 95.81 310 GLU A O 1
ATOM 2404 N N . VAL A 1 311 ? -4.363 5.539 19.141 1 91.75 311 VAL A N 1
ATOM 2405 C CA . VAL A 1 311 ? -4.781 6.414 20.219 1 91.75 311 VAL A CA 1
ATOM 2406 C C . VAL A 1 311 ? -4.211 5.902 21.547 1 91.75 311 VAL A C 1
ATOM 2408 O O . VAL A 1 311 ? -4.297 4.707 21.844 1 91.75 311 VAL A O 1
ATOM 2411 N N . HIS A 1 312 ? -3.648 6.77 22.25 1 82.88 312 HIS A N 1
ATOM 2412 C CA . HIS A 1 312 ? -3.168 6.441 23.594 1 82.88 312 HIS A CA 1
ATOM 2413 C C . HIS A 1 312 ? -4.047 7.074 24.672 1 82.88 312 HIS A C 1
ATOM 2415 O O . HIS A 1 312 ? -4.09 8.297 24.797 1 82.88 312 HIS A O 1
ATOM 2421 N N . ALA A 1 313 ? -5.227 6.547 24.953 1 64.06 313 ALA A N 1
ATOM 2422 C CA . ALA A 1 313 ? -6.184 7.09 25.922 1 64.06 313 ALA A CA 1
ATOM 2423 C C . ALA A 1 313 ? -5.816 6.68 27.344 1 64.06 313 ALA A C 1
ATOM 2425 O O . ALA A 1 313 ? -5.191 5.641 27.562 1 64.06 313 ALA A O 1
ATOM 2426 N N . MET B 1 1 ? -34.281 12.727 -1.303 1 54.06 1 MET B N 1
ATOM 2427 C CA . MET B 1 1 ? -33.031 13.5 -1.377 1 54.06 1 MET B CA 1
ATOM 2428 C C . MET B 1 1 ? -32.219 13.102 -2.598 1 54.06 1 MET B C 1
ATOM 2430 O O . MET B 1 1 ? -32.25 11.945 -3.023 1 54.06 1 MET B O 1
ATOM 2434 N N . ARG B 1 2 ? -31.734 14.039 -3.385 1 73.62 2 ARG B N 1
ATOM 2435 C CA . ARG B 1 2 ? -31.219 13.828 -4.734 1 73.62 2 ARG B CA 1
ATOM 2436 C C . ARG B 1 2 ? -29.719 13.539 -4.707 1 73.62 2 ARG B C 1
ATOM 2438 O O . ARG B 1 2 ? -28.984 14.109 -3.902 1 73.62 2 ARG B O 1
ATOM 2445 N N . TYR B 1 3 ? -29.25 12.523 -5.348 1 83.12 3 TYR B N 1
ATOM 2446 C CA . TYR B 1 3 ? -27.844 12.203 -5.531 1 83.12 3 TYR B CA 1
ATOM 2447 C C . TYR B 1 3 ? -27.156 13.242 -6.41 1 83.12 3 TYR B C 1
ATOM 2449 O O . TYR B 1 3 ? -27.672 13.602 -7.469 1 83.12 3 TYR B O 1
ATOM 2457 N N . PHE B 1 4 ? -26.078 13.859 -5.836 1 86.75 4 PHE B N 1
ATOM 2458 C CA . PHE B 1 4 ? -25.234 14.727 -6.637 1 86.75 4 PHE B CA 1
ATOM 2459 C C . PHE B 1 4 ? -24.375 13.906 -7.594 1 86.75 4 PHE B C 1
ATOM 2461 O O . PHE B 1 4 ? -23.875 12.836 -7.234 1 86.75 4 PHE B O 1
ATOM 2468 N N . SER B 1 5 ? -24.266 14.469 -8.797 1 85.06 5 SER B N 1
ATOM 2469 C CA . SER B 1 5 ? -23.281 13.906 -9.719 1 85.06 5 SER B CA 1
ATOM 2470 C C . SER B 1 5 ? -21.875 14.414 -9.406 1 85.06 5 SER B C 1
ATOM 2472 O O . SER B 1 5 ? -21.719 15.375 -8.656 1 85.06 5 SER B O 1
ATOM 2474 N N . LYS B 1 6 ? -20.984 13.75 -9.953 1 86.88 6 LYS B N 1
ATOM 2475 C CA . LYS B 1 6 ? -19.594 14.188 -9.797 1 86.88 6 LYS B CA 1
ATOM 2476 C C . LYS B 1 6 ? -19.406 15.617 -10.305 1 86.88 6 LYS B C 1
ATOM 2478 O O . LYS B 1 6 ? -18.719 16.406 -9.68 1 86.88 6 LYS B O 1
ATOM 2483 N N . ASP B 1 7 ? -19.984 15.875 -11.336 1 87.75 7 ASP B N 1
ATOM 2484 C CA . ASP B 1 7 ? -19.875 17.219 -11.922 1 87.75 7 ASP B CA 1
ATOM 2485 C C . ASP B 1 7 ? -20.438 18.281 -10.977 1 87.75 7 ASP B C 1
ATOM 2487 O O . ASP B 1 7 ? -19.859 19.359 -10.836 1 87.75 7 ASP B O 1
ATOM 2491 N N . GLU B 1 8 ? -21.516 17.938 -10.422 1 89.19 8 GLU B N 1
ATOM 2492 C CA . GLU B 1 8 ? -22.125 18.875 -9.469 1 89.19 8 GLU B CA 1
ATOM 2493 C C . GLU B 1 8 ? -21.234 19.094 -8.266 1 89.19 8 GLU B C 1
ATOM 2495 O O . GLU B 1 8 ? -21.125 20.219 -7.758 1 89.19 8 GLU B O 1
ATOM 2500 N N . LEU B 1 9 ? -20.578 18.031 -7.852 1 88.19 9 LEU B N 1
ATOM 2501 C CA . LEU B 1 9 ? -19.688 18.141 -6.707 1 88.19 9 LEU B CA 1
ATOM 2502 C C . LEU B 1 9 ? -18.453 18.984 -7.051 1 88.19 9 LEU B C 1
ATOM 2504 O O . LEU B 1 9 ? -18.016 19.812 -6.242 1 88.19 9 LEU B O 1
ATOM 2508 N N . VAL B 1 10 ? -18.016 18.734 -8.203 1 88.12 10 VAL B N 1
ATOM 2509 C CA . VAL B 1 10 ? -16.844 19.5 -8.656 1 88.12 10 VAL B CA 1
ATOM 2510 C C . VAL B 1 10 ? -17.188 20.984 -8.727 1 88.12 10 VAL B C 1
ATOM 2512 O O . VAL B 1 10 ? -16.406 21.828 -8.32 1 88.12 10 VAL B O 1
ATOM 2515 N N . GLU B 1 11 ? -18.312 21.297 -9.242 1 89.5 11 GLU B N 1
ATOM 2516 C CA . GLU B 1 11 ? -18.75 22.688 -9.352 1 89.5 11 GLU B CA 1
ATOM 2517 C C . GLU B 1 11 ? -18.875 23.328 -7.973 1 89.5 11 GLU B C 1
ATOM 2519 O O . GLU B 1 11 ? -18.5 24.484 -7.789 1 89.5 11 GLU B O 1
ATOM 2524 N N . LYS B 1 12 ? -19.344 22.547 -7.086 1 86.62 12 LYS B N 1
ATOM 2525 C CA . LYS B 1 12 ? -19.656 23.094 -5.773 1 86.62 12 LYS B CA 1
ATOM 2526 C C . LYS B 1 12 ? -18.422 23.125 -4.879 1 86.62 12 LYS B C 1
ATOM 2528 O O . LYS B 1 12 ? -18.234 24.062 -4.105 1 86.62 12 LYS B O 1
ATOM 2533 N N . TYR B 1 13 ? -17.578 22.047 -4.961 1 86.31 13 TYR B N 1
ATOM 2534 C CA . TYR B 1 13 ? -16.547 21.875 -3.941 1 86.31 13 TYR B CA 1
ATOM 2535 C C . TYR B 1 13 ? -15.172 21.766 -4.578 1 86.31 13 TYR B C 1
ATOM 2537 O O . TYR B 1 13 ? -14.156 21.672 -3.875 1 86.31 13 TYR B O 1
ATOM 2545 N N . GLY B 1 14 ? -15.07 21.797 -5.832 1 83.12 14 GLY B N 1
ATOM 2546 C CA . GLY B 1 14 ? -13.828 21.547 -6.555 1 83.12 14 GLY B CA 1
ATOM 2547 C C . GLY B 1 14 ? -12.734 22.547 -6.23 1 83.12 14 GLY B C 1
ATOM 2548 O O . GLY B 1 14 ? -11.547 22.234 -6.371 1 83.12 14 GLY B O 1
ATOM 2549 N N . ASN B 1 15 ? -13.117 23.703 -5.703 1 86.25 15 ASN B N 1
ATOM 2550 C CA . ASN B 1 15 ? -12.125 24.75 -5.469 1 86.25 15 ASN B CA 1
ATOM 2551 C C . ASN B 1 15 ? -11.766 24.859 -3.992 1 86.25 15 ASN B C 1
ATOM 2553 O O . ASN B 1 15 ? -10.961 25.719 -3.604 1 86.25 15 ASN B O 1
ATOM 2557 N N . VAL B 1 16 ? -12.383 24.031 -3.229 1 87.12 16 VAL B N 1
ATOM 2558 C CA . VAL B 1 16 ? -12.047 24.031 -1.808 1 87.12 16 VAL B CA 1
ATOM 2559 C C . VAL B 1 16 ? -10.68 23.375 -1.599 1 87.12 16 VAL B C 1
ATOM 2561 O O . VAL B 1 16 ? -10.484 22.219 -1.974 1 87.12 16 VAL B O 1
ATOM 2564 N N . PRO B 1 17 ? -9.75 24.047 -0.954 1 88.5 17 PRO B N 1
ATOM 2565 C CA . PRO B 1 17 ? -8.352 23.609 -0.917 1 88.5 17 PRO B CA 1
ATOM 2566 C C . PRO B 1 17 ? -8.164 22.297 -0.156 1 88.5 17 PRO B C 1
ATOM 2568 O O . PRO B 1 17 ? -7.176 21.594 -0.375 1 88.5 17 PRO B O 1
ATOM 2571 N N . TRP B 1 18 ? -9.047 22.016 0.707 1 88.19 18 TRP B N 1
ATOM 2572 C CA . TRP B 1 18 ? -8.836 20.828 1.529 1 88.19 18 TRP B CA 1
ATOM 2573 C C . TRP B 1 18 ? -9.766 19.703 1.1 1 88.19 18 TRP B C 1
ATOM 2575 O O . TRP B 1 18 ? -10.023 18.766 1.87 1 88.19 18 TRP B O 1
ATOM 2585 N N . ILE B 1 19 ? -10.32 19.828 -0.028 1 91.25 19 ILE B N 1
ATOM 2586 C CA . ILE B 1 19 ? -10.984 18.672 -0.636 1 91.25 19 ILE B CA 1
ATOM 2587 C C . ILE B 1 19 ? -9.969 17.859 -1.423 1 91.25 19 ILE B C 1
ATOM 2589 O O . ILE B 1 19 ? -9.344 18.359 -2.361 1 91.25 19 ILE B O 1
ATOM 2593 N N . SER B 1 20 ? -9.82 16.688 -0.999 1 95.69 20 SER B N 1
ATOM 2594 C CA . SER B 1 20 ? -8.883 15.758 -1.616 1 95.69 20 SER B CA 1
ATOM 2595 C C . SER B 1 20 ? -9.594 14.5 -2.109 1 95.69 20 SER B C 1
ATOM 2597 O O . SER B 1 20 ? -9.781 13.547 -1.35 1 95.69 20 SER B O 1
ATOM 2599 N N . PRO B 1 21 ? -9.93 14.453 -3.363 1 96.06 21 PRO B N 1
ATOM 2600 C CA . PRO B 1 21 ? -10.727 13.344 -3.893 1 96.06 21 PRO B CA 1
ATOM 2601 C C . PRO B 1 21 ? -10.031 11.992 -3.744 1 96.06 21 PRO B C 1
ATOM 2603 O O . PRO B 1 21 ? -8.828 11.883 -3.992 1 96.06 21 PRO B O 1
ATOM 2606 N N . TYR B 1 22 ? -10.82 11.023 -3.297 1 97.25 22 TYR B N 1
ATOM 2607 C CA . TYR B 1 22 ? -10.328 9.656 -3.418 1 97.25 22 TYR B CA 1
ATOM 2608 C C . TYR B 1 22 ? -10.047 9.305 -4.875 1 97.25 22 TYR B C 1
ATOM 2610 O O . TYR B 1 22 ? -10.633 9.891 -5.785 1 97.25 22 TYR B O 1
ATOM 2618 N N . GLU B 1 23 ? -9.125 8.43 -5.086 1 97.75 23 GLU B N 1
ATOM 2619 C CA . GLU B 1 23 ? -8.797 8.047 -6.457 1 97.75 23 GLU B CA 1
ATOM 2620 C C . GLU B 1 23 ? -9.883 7.164 -7.055 1 97.75 23 GLU B C 1
ATOM 2622 O O . GLU B 1 23 ? -10.328 7.395 -8.18 1 97.75 23 GLU B O 1
ATOM 2627 N N . LYS B 1 24 ? -10.281 6.176 -6.359 1 97.88 24 LYS B N 1
ATOM 2628 C CA . LYS B 1 24 ? -11.195 5.156 -6.871 1 97.88 24 LYS B CA 1
ATOM 2629 C C . LYS B 1 24 ? -11.836 4.375 -5.73 1 97.88 24 LYS B C 1
ATOM 2631 O O . LYS B 1 24 ? -11.219 4.176 -4.68 1 97.88 24 LYS B O 1
ATOM 2636 N N . VAL B 1 25 ? -13.117 3.965 -5.891 1 98.31 25 VAL B N 1
ATOM 2637 C CA . VAL B 1 25 ? -13.805 3.051 -4.984 1 98.31 25 VAL B CA 1
ATOM 2638 C C . VAL B 1 25 ? -14.367 1.869 -5.77 1 98.31 25 VAL B C 1
ATOM 2640 O O . VAL B 1 25 ? -15.023 2.055 -6.797 1 98.31 25 VAL B O 1
ATOM 2643 N N . VAL B 1 26 ? -14.055 0.682 -5.352 1 98.56 26 VAL B N 1
ATOM 2644 C CA . VAL B 1 26 ? -14.523 -0.546 -5.988 1 98.56 26 VAL B CA 1
ATOM 2645 C C . VAL B 1 26 ? -15.25 -1.417 -4.965 1 98.56 26 VAL B C 1
ATOM 2647 O O . VAL B 1 26 ? -14.719 -1.698 -3.891 1 98.56 26 VAL B O 1
ATOM 2650 N N . ALA B 1 27 ? -16.422 -1.807 -5.262 1 98.62 27 ALA B N 1
ATOM 2651 C CA . ALA B 1 27 ? -17.203 -2.639 -4.355 1 98.62 27 ALA B CA 1
ATOM 2652 C C . ALA B 1 27 ? -17.594 -3.955 -5.016 1 98.62 27 ALA B C 1
ATOM 2654 O O . ALA B 1 27 ? -18 -3.973 -6.18 1 98.62 27 ALA B O 1
ATOM 2655 N N . MET B 1 28 ? -17.391 -5.012 -4.316 1 98.44 28 MET B N 1
ATOM 2656 C CA . MET B 1 28 ? -17.766 -6.352 -4.75 1 98.44 28 MET B CA 1
ATOM 2657 C C . MET B 1 28 ? -18.734 -6.996 -3.758 1 98.44 28 MET B C 1
ATOM 2659 O O . MET B 1 28 ? -18.734 -6.648 -2.574 1 98.44 28 MET B O 1
ATOM 2663 N N . THR B 1 29 ? -19.562 -7.895 -4.234 1 97.94 29 THR B N 1
ATOM 2664 C CA . THR B 1 29 ? -20.453 -8.625 -3.334 1 97.94 29 THR B CA 1
ATOM 2665 C C . THR B 1 29 ? -20.734 -10.023 -3.867 1 97.94 29 THR B C 1
ATOM 2667 O O . THR B 1 29 ? -20.734 -10.242 -5.078 1 97.94 29 THR B O 1
ATOM 2670 N N . ASP B 1 30 ? -20.844 -10.961 -3.012 1 94.19 30 ASP B N 1
ATOM 2671 C CA . ASP B 1 30 ? -21.297 -12.305 -3.361 1 94.19 30 ASP B CA 1
ATOM 2672 C C . ASP B 1 30 ? -22.734 -12.531 -2.92 1 94.19 30 ASP B C 1
ATOM 2674 O O . ASP B 1 30 ? -23.188 -13.672 -2.826 1 94.19 30 ASP B O 1
ATOM 2678 N N . GLY B 1 31 ? -23.422 -11.414 -2.631 1 90.69 31 GLY B N 1
ATOM 2679 C CA . GLY B 1 31 ? -24.797 -11.477 -2.168 1 90.69 31 GLY B CA 1
ATOM 2680 C C . GLY B 1 31 ? -24.922 -11.469 -0.657 1 90.69 31 GLY B C 1
ATOM 2681 O O . GLY B 1 31 ? -25.953 -11.07 -0.115 1 90.69 31 GLY B O 1
ATOM 2682 N N . GLU B 1 32 ? -23.922 -11.922 0.047 1 90.25 32 GLU B N 1
ATOM 2683 C CA . GLU B 1 32 ? -23.922 -11.992 1.506 1 90.25 32 GLU B CA 1
ATOM 2684 C C . GLU B 1 32 ? -23.078 -10.867 2.111 1 90.25 32 GLU B C 1
ATOM 2686 O O . GLU B 1 32 ? -23.547 -10.148 2.996 1 90.25 32 GLU B O 1
ATOM 2691 N N . MET B 1 33 ? -21.953 -10.727 1.665 1 96.94 33 MET B N 1
ATOM 2692 C CA . MET B 1 33 ? -21 -9.742 2.168 1 96.94 33 MET B CA 1
ATOM 2693 C C . MET B 1 33 ? -20.609 -8.75 1.077 1 96.94 33 MET B C 1
ATOM 2695 O O . MET B 1 33 ? -20.875 -8.992 -0.104 1 96.94 33 MET B O 1
ATOM 2699 N N . VAL B 1 34 ? -20.125 -7.621 1.497 1 98.62 34 VAL B N 1
ATOM 2700 C CA . VAL B 1 34 ? -19.562 -6.621 0.59 1 98.62 34 VAL B CA 1
ATOM 2701 C C . VAL B 1 34 ? -18.078 -6.422 0.891 1 98.62 34 VAL B C 1
ATOM 2703 O O . VAL B 1 34 ? -17.688 -6.27 2.051 1 98.62 34 VAL B O 1
ATOM 2706 N N . GLU B 1 35 ? -17.266 -6.594 -0.061 1 98.81 35 GLU B N 1
ATOM 2707 C CA . GLU B 1 35 ? -15.883 -6.164 0.034 1 98.81 35 GLU B CA 1
ATOM 2708 C C . GLU B 1 35 ? -15.664 -4.824 -0.667 1 98.81 35 GLU B C 1
ATOM 2710 O O . GLU B 1 35 ? -16.016 -4.672 -1.841 1 98.81 35 GLU B O 1
ATOM 2715 N N . LEU B 1 36 ? -15.195 -3.857 0.076 1 98.81 36 LEU B N 1
ATOM 2716 C CA . LEU B 1 36 ? -15.062 -2.477 -0.375 1 98.81 36 LEU B CA 1
ATOM 2717 C C . LEU B 1 36 ? -13.602 -2.047 -0.398 1 98.81 36 LEU B C 1
ATOM 2719 O O . LEU B 1 36 ? -12.93 -2.055 0.636 1 98.81 36 LEU B O 1
ATOM 2723 N N . HIS B 1 37 ? -13.07 -1.788 -1.628 1 98.81 37 HIS B N 1
ATOM 2724 C CA . HIS B 1 37 ? -11.734 -1.224 -1.813 1 98.81 37 HIS B CA 1
ATOM 2725 C C . HIS B 1 37 ? -11.805 0.283 -2.035 1 98.81 37 HIS B C 1
ATOM 2727 O O . HIS B 1 37 ? -12.43 0.747 -2.994 1 98.81 37 HIS B O 1
ATOM 2733 N N . GLU B 1 38 ? -11.18 1.037 -1.167 1 98.56 38 GLU B N 1
ATOM 2734 C CA . GLU B 1 38 ? -11.125 2.488 -1.326 1 98.56 38 GLU B CA 1
ATOM 2735 C C . GLU B 1 38 ? -9.688 2.961 -1.528 1 98.56 38 GLU B C 1
ATOM 2737 O O . GLU B 1 38 ? -8.867 2.889 -0.61 1 98.56 38 GLU B O 1
ATOM 2742 N N . PHE B 1 39 ? -9.352 3.305 -2.762 1 98.31 39 PHE B N 1
ATOM 2743 C CA . PHE B 1 39 ? -8.094 3.99 -3.021 1 98.31 39 PHE B CA 1
ATOM 2744 C C . PHE B 1 39 ? -8.148 5.43 -2.525 1 98.31 39 PHE B C 1
ATOM 2746 O O . PHE B 1 39 ? -8.773 6.285 -3.156 1 98.31 39 PHE B O 1
ATOM 2753 N N . HIS B 1 40 ? -7.512 5.672 -1.473 1 97.31 40 HIS B N 1
ATOM 2754 C CA . HIS B 1 40 ? -7.695 6.887 -0.688 1 97.31 40 HIS B CA 1
ATOM 2755 C C . HIS B 1 40 ? -7.199 8.117 -1.446 1 97.31 40 HIS B C 1
ATOM 2757 O O . HIS B 1 40 ? -6.707 7.996 -2.57 1 97.31 40 HIS B O 1
ATOM 2763 N N . ALA B 1 41 ? -7.266 9.312 -0.866 1 96.94 41 ALA B N 1
ATOM 2764 C CA . ALA B 1 41 ? -7.156 10.625 -1.486 1 96.94 41 ALA B CA 1
ATOM 2765 C C . ALA B 1 41 ? -5.957 10.695 -2.43 1 96.94 41 ALA B C 1
ATOM 2767 O O . ALA B 1 41 ? -4.82 10.469 -2.014 1 96.94 41 ALA B O 1
ATOM 2768 N N . ARG B 1 42 ? -6.242 10.969 -3.752 1 97.56 42 ARG B N 1
ATOM 2769 C CA . ARG B 1 42 ? -5.281 11.133 -4.84 1 97.56 42 ARG B CA 1
ATOM 2770 C C . ARG B 1 42 ? -4.457 9.867 -5.043 1 97.56 42 ARG B C 1
ATOM 2772 O O . ARG B 1 42 ? -3.469 9.875 -5.781 1 97.56 42 ARG B O 1
ATOM 2779 N N . GLY B 1 43 ? -4.801 8.742 -4.367 1 96.81 43 GLY B N 1
ATOM 2780 C CA . GLY B 1 43 ? -4.016 7.52 -4.426 1 96.81 43 GLY B CA 1
ATOM 2781 C C . GLY B 1 43 ? -2.715 7.609 -3.646 1 96.81 43 GLY B C 1
ATOM 2782 O O . GLY B 1 43 ? -1.792 6.824 -3.879 1 96.81 43 GLY B O 1
ATOM 2783 N N . LYS B 1 44 ? -2.648 8.602 -2.715 1 97.56 44 LYS B N 1
ATOM 2784 C CA . LYS B 1 44 ? -1.364 8.914 -2.092 1 97.56 44 LYS B CA 1
ATOM 2785 C C . LYS B 1 44 ? -1.476 8.898 -0.57 1 97.56 44 LYS B C 1
ATOM 2787 O O . LYS B 1 44 ? -0.465 8.812 0.13 1 97.56 44 LYS B O 1
ATOM 2792 N N . CYS B 1 45 ? -2.588 8.953 -0.039 1 97.62 45 CYS B N 1
ATOM 2793 C CA . CYS B 1 45 ? -2.746 9.266 1.378 1 97.62 45 CYS B CA 1
ATOM 2794 C C . CYS B 1 45 ? -2.74 7.988 2.215 1 97.62 45 CYS B C 1
ATOM 2796 O O . CYS B 1 45 ? -3.781 7.566 2.719 1 97.62 45 CYS B O 1
ATOM 2798 N N . ASN B 1 46 ? -1.552 7.516 2.529 1 97.69 46 ASN B N 1
ATOM 2799 C CA . ASN B 1 46 ? -1.383 6.344 3.387 1 97.69 46 ASN B CA 1
ATOM 2800 C C . ASN B 1 46 ? -1.944 6.586 4.785 1 97.69 46 ASN B C 1
ATOM 2802 O O . ASN B 1 46 ? -2.475 5.672 5.414 1 97.69 46 ASN B O 1
ATOM 2806 N N . GLY B 1 47 ? -1.751 7.766 5.242 1 97.94 47 GLY B N 1
ATOM 2807 C CA . GLY B 1 47 ? -2.234 8.102 6.57 1 97.94 47 GLY B CA 1
ATOM 2808 C C . GLY B 1 47 ? -3.744 8.008 6.695 1 97.94 47 GLY B C 1
ATOM 2809 O O . GLY B 1 47 ? -4.262 7.559 7.723 1 97.94 47 GLY B O 1
ATOM 2810 N N . GLY B 1 48 ? -4.398 8.469 5.652 1 97.19 48 GLY B N 1
ATOM 2811 C CA . GLY B 1 48 ? -5.852 8.352 5.652 1 97.19 48 GLY B CA 1
ATOM 2812 C C . GLY B 1 48 ? -6.336 6.914 5.656 1 97.19 48 GLY B C 1
ATOM 2813 O O . GLY B 1 48 ? -7.277 6.574 6.379 1 97.19 48 GLY B O 1
ATOM 2814 N N . ALA B 1 49 ? -5.703 6.109 4.855 1 97.88 49 ALA B N 1
ATOM 2815 C CA . ALA B 1 49 ? -6.055 4.691 4.84 1 97.88 49 ALA B CA 1
ATOM 2816 C C . ALA B 1 49 ? -5.824 4.059 6.211 1 97.88 49 ALA B C 1
ATOM 2818 O O . ALA B 1 49 ? -6.68 3.322 6.711 1 97.88 49 ALA B O 1
ATOM 2819 N N . ALA B 1 50 ? -4.668 4.34 6.801 1 98.12 50 ALA B N 1
ATOM 2820 C CA . ALA B 1 50 ? -4.359 3.809 8.125 1 98.12 50 ALA B CA 1
ATOM 2821 C C . ALA B 1 50 ? -5.387 4.273 9.156 1 98.12 50 ALA B C 1
ATOM 2823 O O . ALA B 1 50 ? -5.824 3.488 10 1 98.12 50 ALA B O 1
ATOM 2824 N N . TRP B 1 51 ? -5.727 5.512 9.055 1 97.12 51 TRP B N 1
ATOM 2825 C CA . TRP B 1 51 ? -6.668 6.105 10 1 97.12 51 TRP B CA 1
ATOM 2826 C C . TRP B 1 51 ? -8.031 5.43 9.914 1 97.12 51 TRP B C 1
ATOM 2828 O O . TRP B 1 51 ? -8.625 5.086 10.938 1 97.12 51 TRP B O 1
ATOM 2838 N N . GLU B 1 52 ? -8.508 5.168 8.766 1 97.12 52 GLU B N 1
ATOM 2839 C CA . GLU B 1 52 ? -9.82 4.555 8.586 1 97.12 52 GLU B CA 1
ATOM 2840 C C . GLU B 1 52 ? -9.812 3.096 9.039 1 97.12 52 GLU B C 1
ATOM 2842 O O . GLU B 1 52 ? -10.758 2.633 9.672 1 97.12 52 GLU B O 1
ATOM 2847 N N . VAL B 1 53 ? -8.781 2.402 8.711 1 97.56 53 VAL B N 1
ATOM 2848 C CA . VAL B 1 53 ? -8.672 1.005 9.109 1 97.56 53 VAL B CA 1
ATOM 2849 C C . VAL B 1 53 ? -8.641 0.907 10.633 1 97.56 53 VAL B C 1
ATOM 2851 O O . VAL B 1 53 ? -9.172 -0.046 11.211 1 97.56 53 VAL B O 1
ATOM 2854 N N . TYR B 1 54 ? -8.07 1.882 11.273 1 96.88 54 TYR B N 1
ATOM 2855 C CA . TYR B 1 54 ? -7.949 1.897 12.727 1 96.88 54 TYR B CA 1
ATOM 2856 C C . TYR B 1 54 ? -9.289 2.234 13.383 1 96.88 54 TYR B C 1
ATOM 2858 O O . TYR B 1 54 ? -9.68 1.605 14.367 1 96.88 54 TYR B O 1
ATOM 2866 N N . HIS B 1 55 ? -10.07 3.143 12.859 1 95.31 55 HIS B N 1
ATOM 2867 C CA . HIS B 1 55 ? -11.219 3.713 13.547 1 95.31 55 HIS B CA 1
ATOM 2868 C C . HIS B 1 55 ? -12.508 2.982 13.172 1 95.31 55 HIS B C 1
ATOM 2870 O O . HIS B 1 55 ? -13.375 2.771 14.016 1 95.31 55 HIS B O 1
ATOM 2876 N N . TYR B 1 56 ? -12.641 2.596 11.969 1 96.94 56 TYR B N 1
ATOM 2877 C CA . TYR B 1 56 ? -13.938 2.146 11.469 1 96.94 56 TYR B CA 1
ATOM 2878 C C . TYR B 1 56 ? -14.383 0.868 12.164 1 96.94 56 TYR B C 1
ATOM 2880 O O . TYR B 1 56 ? -15.523 0.762 12.609 1 96.94 56 TYR B O 1
ATOM 2888 N N . PRO B 1 57 ? -13.477 -0.129 12.305 1 96.12 57 PRO B N 1
ATOM 2889 C CA . PRO B 1 57 ? -13.922 -1.351 12.977 1 96.12 57 PRO B CA 1
ATOM 2890 C C . PRO B 1 57 ? -14.297 -1.115 14.438 1 96.12 57 PRO B C 1
ATOM 2892 O O . PRO B 1 57 ? -15.008 -1.927 15.031 1 96.12 57 PRO B O 1
ATOM 2895 N N . ARG B 1 58 ? -13.867 -0.052 15.016 1 93.5 58 ARG B N 1
ATOM 2896 C CA . ARG B 1 58 ? -14.086 0.23 16.438 1 93.5 58 ARG B CA 1
ATOM 2897 C C . ARG B 1 58 ? -15.484 0.795 16.672 1 93.5 58 ARG B C 1
ATOM 2899 O O . ARG B 1 58 ? -16 0.733 17.781 1 93.5 58 ARG B O 1
ATOM 2906 N N . VAL B 1 59 ? -16.125 1.298 15.617 1 94.81 59 VAL B N 1
ATOM 2907 C CA . VAL B 1 59 ? -17.391 1.99 15.852 1 94.81 59 VAL B CA 1
ATOM 2908 C C . VAL B 1 59 ? -18.5 1.333 15.031 1 94.81 59 VAL B C 1
ATOM 2910 O O . VAL B 1 59 ? -19.688 1.571 15.273 1 94.81 59 VAL B O 1
ATOM 2913 N N . SER B 1 60 ? -18.172 0.617 14.039 1 96.5 60 SER B N 1
ATOM 2914 C CA . SER B 1 60 ? -19.172 0.027 13.156 1 96.5 60 SER B CA 1
ATOM 2915 C C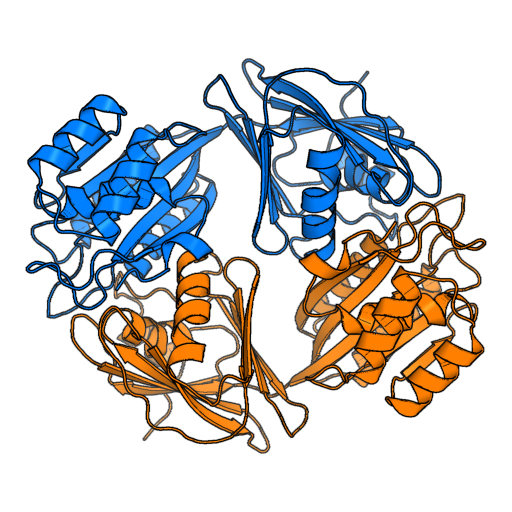 . SER B 1 60 ? -19.094 -1.496 13.172 1 96.5 60 SER B C 1
ATOM 2917 O O . SER B 1 60 ? -18.172 -2.086 12.594 1 96.5 60 SER B O 1
ATOM 2919 N N . GLU B 1 61 ? -20.094 -2.131 13.664 1 96.56 61 GLU B N 1
ATOM 2920 C CA . GLU B 1 61 ? -20.141 -3.59 13.727 1 96.56 61 GLU B CA 1
ATOM 2921 C C . GLU B 1 61 ? -20.328 -4.195 12.344 1 96.56 61 GLU B C 1
ATOM 2923 O O . GLU B 1 61 ? -20.172 -5.406 12.164 1 96.56 61 GLU B O 1
ATOM 2928 N N . LEU B 1 62 ? -20.688 -3.34 11.367 1 98.12 62 LEU B N 1
ATOM 2929 C CA . LEU B 1 62 ? -20.828 -3.836 10 1 98.12 62 LEU B CA 1
ATOM 2930 C C . LEU B 1 62 ? -19.484 -4.23 9.422 1 98.12 62 LEU B C 1
ATOM 2932 O O . LEU B 1 62 ? -19.406 -4.961 8.43 1 98.12 62 LEU B O 1
ATOM 2936 N N . VAL B 1 63 ? -18.422 -3.703 9.984 1 98.31 63 VAL B N 1
ATOM 2937 C CA . VAL B 1 63 ? -17.078 -3.986 9.5 1 98.31 63 VAL B CA 1
ATOM 2938 C C . VAL B 1 63 ? -16.578 -5.312 10.07 1 98.31 63 VAL B C 1
ATOM 2940 O O . VAL B 1 63 ? -16.219 -5.391 11.25 1 98.31 63 VAL B O 1
ATOM 2943 N N . VAL B 1 64 ? -16.516 -6.293 9.234 1 97.69 64 VAL B N 1
ATOM 2944 C CA . VAL B 1 64 ? -16.094 -7.629 9.633 1 97.69 64 VAL B CA 1
ATOM 2945 C C . VAL B 1 64 ? -14.562 -7.707 9.656 1 97.69 64 VAL B C 1
ATOM 2947 O O . VAL B 1 64 ? -13.984 -8.367 10.523 1 97.69 64 VAL B O 1
ATOM 2950 N N . SER B 1 65 ? -13.984 -7.125 8.734 1 97.56 65 SER B N 1
ATOM 2951 C CA . SER B 1 65 ? -12.531 -7.035 8.672 1 97.56 65 SER B CA 1
ATOM 2952 C C . SER B 1 65 ? -12.086 -5.734 8.008 1 97.56 65 SER B C 1
ATOM 2954 O O . SER B 1 65 ? -12.828 -5.152 7.211 1 97.56 65 SER B O 1
ATOM 2956 N N . ALA B 1 66 ? -10.969 -5.23 8.43 1 98.19 66 ALA B N 1
ATOM 2957 C CA . ALA B 1 66 ? -10.359 -4.016 7.906 1 98.19 66 ALA B CA 1
ATOM 2958 C C . ALA B 1 66 ? -8.852 -4.184 7.742 1 98.19 66 ALA B C 1
ATOM 2960 O O . ALA B 1 66 ? -8.164 -4.625 8.664 1 98.19 66 ALA B O 1
ATOM 2961 N N . ARG B 1 67 ? -8.344 -3.852 6.539 1 97.75 67 ARG B N 1
ATOM 2962 C CA . ARG B 1 67 ? -6.906 -3.879 6.281 1 97.75 67 ARG B CA 1
ATOM 2963 C C . ARG B 1 67 ? -6.516 -2.807 5.27 1 97.75 67 ARG B C 1
ATOM 2965 O O . ARG B 1 67 ? -7.379 -2.18 4.652 1 97.75 67 ARG B O 1
ATOM 2972 N N . ARG B 1 68 ? -5.227 -2.551 5.156 1 97.31 68 ARG B N 1
ATOM 2973 C CA . ARG B 1 68 ? -4.824 -1.57 4.156 1 97.31 68 ARG B CA 1
ATOM 2974 C C . ARG B 1 68 ? -3.605 -2.057 3.375 1 97.31 68 ARG B C 1
ATOM 2976 O O . ARG B 1 68 ? -2.838 -2.887 3.865 1 97.31 68 ARG B O 1
ATOM 2983 N N . GLU B 1 69 ? -3.477 -1.668 2.184 1 97.62 69 GLU B N 1
ATOM 2984 C CA . GLU B 1 69 ? -2.359 -1.783 1.25 1 97.62 69 GLU B CA 1
ATOM 2985 C C . GLU B 1 69 ? -1.953 -0.417 0.705 1 97.62 69 GLU B C 1
ATOM 2987 O O . GLU B 1 69 ? -2.48 0.031 -0.316 1 97.62 69 GLU B O 1
ATOM 2992 N N . GLY B 1 70 ? -0.931 0.193 1.317 1 97.25 70 GLY B N 1
ATOM 2993 C CA . GLY B 1 70 ? -0.6 1.562 0.956 1 97.25 70 GLY B CA 1
ATOM 2994 C C . GLY B 1 70 ? -1.725 2.541 1.232 1 97.25 70 GLY B C 1
ATOM 2995 O O . GLY B 1 70 ? -2.258 2.586 2.344 1 97.25 70 GLY B O 1
ATOM 2996 N N . ALA B 1 71 ? -2.045 3.34 0.222 1 98.12 71 ALA B N 1
ATOM 2997 C CA . ALA B 1 71 ? -3.102 4.34 0.338 1 98.12 71 ALA B CA 1
ATOM 2998 C C . ALA B 1 71 ? -4.461 3.752 -0.031 1 98.12 71 ALA B C 1
ATOM 3000 O O . ALA B 1 71 ? -5.324 4.453 -0.563 1 98.12 71 ALA B O 1
ATOM 3001 N N . ARG B 1 72 ? -4.594 2.463 0.164 1 98.31 72 ARG B N 1
ATOM 3002 C CA . ARG B 1 72 ? -5.855 1.77 -0.078 1 98.31 72 ARG B CA 1
ATOM 3003 C C . ARG B 1 72 ? -6.328 1.044 1.176 1 98.31 72 ARG B C 1
ATOM 3005 O O . ARG B 1 72 ? -5.566 0.302 1.797 1 98.31 72 ARG B O 1
ATOM 3012 N N . ASN B 1 73 ? -7.543 1.297 1.565 1 98.12 73 ASN B N 1
ATOM 3013 C CA . ASN B 1 73 ? -8.148 0.508 2.629 1 98.12 73 ASN B CA 1
ATOM 3014 C C . ASN B 1 73 ? -9.18 -0.473 2.078 1 98.12 73 ASN B C 1
ATOM 3016 O O . ASN B 1 73 ? -9.875 -0.173 1.103 1 98.12 73 ASN B O 1
ATOM 3020 N N . VAL B 1 74 ? -9.242 -1.646 2.65 1 98.62 74 VAL B N 1
ATOM 3021 C CA . VAL B 1 74 ? -10.133 -2.729 2.24 1 98.62 74 VAL B CA 1
ATOM 3022 C C . VAL B 1 74 ? -11.008 -3.156 3.42 1 98.62 74 VAL B C 1
ATOM 3024 O O . VAL B 1 74 ? -10.492 -3.58 4.457 1 98.62 74 VAL B O 1
ATOM 3027 N N . PHE B 1 75 ? -12.297 -3.072 3.254 1 98.62 75 PHE B N 1
ATOM 3028 C CA . PHE B 1 75 ? -13.25 -3.508 4.266 1 98.62 75 PHE B CA 1
ATOM 3029 C C . PHE B 1 75 ? -14.062 -4.699 3.766 1 98.62 75 PHE B C 1
ATOM 3031 O O . PHE B 1 75 ? -14.445 -4.746 2.596 1 98.62 75 PHE B O 1
ATOM 3038 N N . VAL B 1 76 ? -14.234 -5.672 4.551 1 98.75 76 VAL B N 1
ATOM 3039 C CA . VAL B 1 76 ? -15.297 -6.652 4.371 1 98.75 76 VAL B CA 1
ATOM 3040 C C . VAL B 1 76 ? -16.484 -6.289 5.262 1 98.75 76 VAL B C 1
ATOM 3042 O O . VAL B 1 76 ? -16.344 -6.152 6.48 1 98.75 76 VAL B O 1
ATOM 3045 N N . LEU B 1 77 ? -17.641 -6.141 4.656 1 98.75 77 LEU B N 1
ATOM 3046 C CA . LEU B 1 77 ? -18.781 -5.543 5.344 1 98.75 77 LEU B CA 1
ATOM 3047 C C . LEU B 1 77 ? -19.984 -6.473 5.301 1 98.75 77 LEU B C 1
ATOM 3049 O O . LEU B 1 77 ? -20.234 -7.125 4.285 1 98.75 77 LEU B O 1
ATOM 3053 N N . ARG B 1 78 ? -20.703 -6.484 6.375 1 98.06 78 ARG B N 1
ATOM 3054 C CA . ARG B 1 78 ? -22.047 -7.051 6.383 1 98.06 78 ARG B CA 1
ATOM 3055 C C . ARG B 1 78 ? -23.078 -6.012 5.973 1 98.06 78 ARG B C 1
ATOM 3057 O O . ARG B 1 78 ? -22.922 -4.824 6.25 1 98.06 78 ARG B O 1
ATOM 3064 N N . GLN B 1 79 ? -24.141 -6.523 5.34 1 97.56 79 GLN B N 1
ATOM 3065 C CA . GLN B 1 79 ? -25.266 -5.637 5.062 1 97.56 79 GLN B CA 1
ATOM 3066 C C . GLN B 1 79 ? -26.016 -5.285 6.344 1 97.56 79 GLN B C 1
ATOM 3068 O O . GLN B 1 79 ? -26.109 -6.109 7.258 1 97.56 79 GLN B O 1
ATOM 3073 N N . GLY B 1 80 ? -26.453 -4.074 6.352 1 97.62 80 GLY B N 1
ATOM 3074 C CA . GLY B 1 80 ? -27.234 -3.656 7.508 1 97.62 80 GLY B CA 1
ATOM 3075 C C . GLY B 1 80 ? -27.062 -2.186 7.84 1 97.62 80 GLY B C 1
ATOM 3076 O O . GLY B 1 80 ? -26.547 -1.414 7.023 1 97.62 80 GLY B O 1
ATOM 3077 N N . ARG B 1 81 ? -27.641 -1.825 8.938 1 97.31 81 ARG B N 1
ATOM 3078 C CA . ARG B 1 81 ? -27.578 -0.463 9.453 1 97.31 81 ARG B CA 1
ATOM 3079 C C . ARG B 1 81 ? -27.234 -0.458 10.938 1 97.31 81 ARG B C 1
ATOM 3081 O O . ARG B 1 81 ? -27.719 -1.301 11.695 1 97.31 81 ARG B O 1
ATOM 3088 N N . VAL B 1 82 ? -26.391 0.46 11.266 1 96.69 82 VAL B N 1
ATOM 3089 C CA . VAL B 1 82 ? -26.031 0.608 12.672 1 96.69 82 VAL B CA 1
ATOM 3090 C C . VAL B 1 82 ? -25.953 2.09 13.031 1 96.69 82 VAL B C 1
ATOM 3092 O O . VAL B 1 82 ? -25.734 2.934 12.156 1 96.69 82 VAL B O 1
ATOM 3095 N N . GLU B 1 83 ? -26.188 2.406 14.266 1 94.31 83 GLU B N 1
ATOM 3096 C CA . GLU B 1 83 ? -25.953 3.746 14.789 1 94.31 83 GLU B CA 1
ATOM 3097 C C . GLU B 1 83 ? -24.531 3.889 15.32 1 94.31 83 GLU B C 1
ATOM 3099 O O . GLU B 1 83 ? -24.094 3.088 16.156 1 94.31 83 GLU B O 1
ATOM 3104 N N . LEU B 1 84 ? -23.844 4.879 14.836 1 94.38 84 LEU B N 1
ATOM 3105 C CA . LEU B 1 84 ? -22.453 5.051 15.227 1 94.38 84 LEU B CA 1
ATOM 3106 C C . LEU B 1 84 ? -22.344 5.922 16.469 1 94.38 84 LEU B C 1
ATOM 3108 O O . LEU B 1 84 ? -23.047 6.926 16.594 1 94.38 84 LEU B O 1
ATOM 3112 N N . LYS B 1 85 ? -21.562 5.512 17.422 1 91.81 85 LYS B N 1
ATOM 3113 C CA . LYS B 1 85 ? -21.156 6.34 18.562 1 91.81 85 LYS B CA 1
ATOM 3114 C C . LYS B 1 85 ? -19.766 6.945 18.328 1 91.81 85 LYS B C 1
ATOM 3116 O O . LYS B 1 85 ? -18.766 6.375 18.75 1 91.81 85 LYS B O 1
ATOM 3121 N N . LEU B 1 86 ? -19.781 8.102 17.766 1 90.69 86 LEU B N 1
ATOM 3122 C CA . LEU B 1 86 ? -18.516 8.742 17.406 1 90.69 86 LEU B CA 1
ATOM 3123 C C . LEU B 1 86 ? -17.984 9.57 18.562 1 90.69 86 LEU B C 1
ATOM 3125 O O . LEU B 1 86 ? -18.734 10.266 19.25 1 90.69 86 LEU B O 1
ATOM 3129 N N . ILE B 1 87 ? -16.734 9.414 18.859 1 87.5 87 ILE B N 1
ATOM 3130 C CA . ILE B 1 87 ? -16.016 10.156 19.891 1 87.5 87 ILE B CA 1
ATOM 313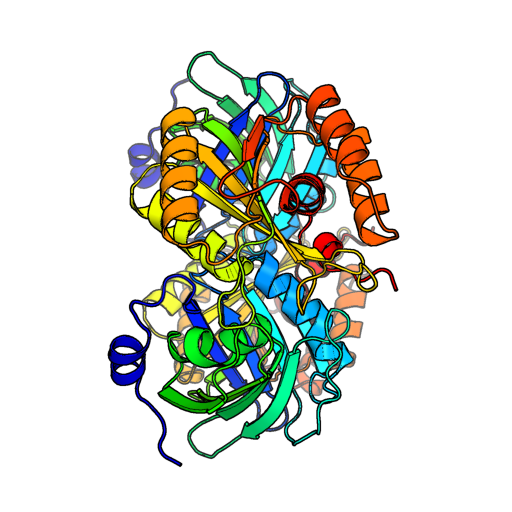1 C C . ILE B 1 87 ? -14.805 10.844 19.266 1 87.5 87 ILE B C 1
ATOM 3133 O O . ILE B 1 87 ? -13.914 10.188 18.719 1 87.5 87 ILE B O 1
ATOM 3137 N N . PRO B 1 88 ? -14.781 12.172 19.391 1 82.12 88 PRO B N 1
ATOM 3138 C CA . PRO B 1 88 ? -13.656 12.898 18.797 1 82.12 88 PRO B CA 1
ATOM 3139 C C . PRO B 1 88 ? -12.297 12.359 19.25 1 82.12 88 PRO B C 1
ATOM 3141 O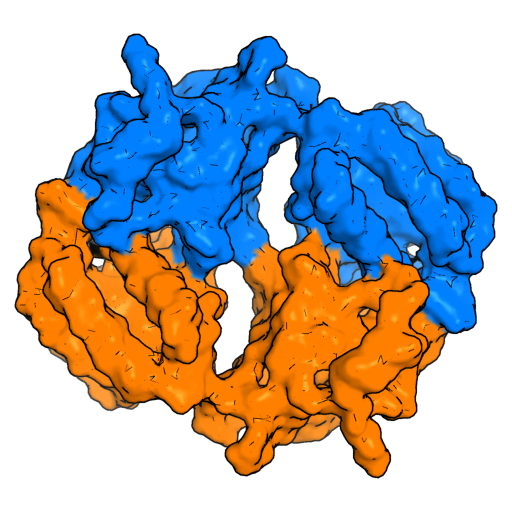 O . PRO B 1 88 ? -12.094 12.117 20.438 1 82.12 88 PRO B O 1
ATOM 3144 N N . GLY B 1 89 ? -11.438 12.172 18.281 1 80.06 89 GLY B N 1
ATOM 3145 C CA . GLY B 1 89 ? -10.078 11.734 18.562 1 80.06 89 GLY B CA 1
ATOM 3146 C C . GLY B 1 89 ? -9.992 10.258 18.922 1 80.06 89 GLY B C 1
ATOM 3147 O O . GLY B 1 89 ? -8.914 9.664 18.859 1 80.06 89 GLY B O 1
ATOM 3148 N N . ILE B 1 90 ? -11.039 9.586 19.203 1 84.88 90 ILE B N 1
ATOM 3149 C CA . ILE B 1 90 ? -11.055 8.203 19.688 1 84.88 90 ILE B CA 1
ATOM 3150 C C . ILE B 1 90 ? -11.727 7.301 18.656 1 84.88 90 ILE B C 1
ATOM 3152 O O . ILE B 1 90 ? -11.227 6.219 18.359 1 84.88 90 ILE B O 1
ATOM 3156 N N . ALA B 1 91 ? -12.766 7.773 18.156 1 86.12 91 ALA B N 1
ATOM 3157 C CA . ALA B 1 91 ? -13.586 7.113 17.156 1 86.12 91 ALA B CA 1
ATOM 3158 C C . ALA B 1 91 ? -14.227 8.133 16.203 1 86.12 91 ALA B C 1
ATOM 3160 O O . ALA B 1 91 ? -15.391 8.5 16.391 1 86.12 91 ALA B O 1
ATOM 3161 N N . GLY B 1 92 ? -13.562 8.43 15.227 1 87.31 92 GLY B N 1
ATOM 3162 C CA . GLY B 1 92 ? -13.867 9.68 14.539 1 87.31 92 GLY B CA 1
ATOM 3163 C C . GLY B 1 92 ? -14.742 9.484 13.32 1 87.31 92 GLY B C 1
ATOM 3164 O O . GLY B 1 92 ? -15.305 10.453 12.789 1 87.31 92 GLY B O 1
ATOM 3165 N N . ALA B 1 93 ? -14.836 8.195 12.82 1 93.06 93 ALA B N 1
ATOM 3166 C CA . ALA B 1 93 ? -15.625 7.945 11.617 1 93.06 93 ALA B CA 1
ATOM 3167 C C . ALA B 1 93 ? -15.953 6.465 11.477 1 93.06 93 ALA B C 1
ATOM 3169 O O . ALA B 1 93 ? -15.328 5.617 12.109 1 93.06 93 ALA B O 1
ATOM 3170 N N . GLY B 1 94 ? -16.969 6.223 10.672 1 96 94 GLY B N 1
ATOM 3171 C CA . GLY B 1 94 ? -17.359 4.836 10.469 1 96 94 GLY B CA 1
ATOM 3172 C C . GLY B 1 94 ? -18.391 4.664 9.367 1 96 94 GLY B C 1
ATOM 3173 O O . GLY B 1 94 ? -18.797 5.641 8.727 1 96 94 GLY B O 1
ATOM 3174 N N . ILE B 1 95 ? -18.75 3.42 9.141 1 97.94 95 ILE B N 1
ATOM 3175 C CA . ILE B 1 95 ? -19.781 3.047 8.172 1 97.94 95 ILE B CA 1
ATOM 3176 C C . ILE B 1 95 ? -21.094 2.785 8.883 1 97.94 95 ILE B C 1
ATOM 3178 O O . ILE B 1 95 ? -21.172 1.943 9.781 1 97.94 95 ILE B O 1
ATOM 3182 N N . GLU B 1 96 ? -22.172 3.408 8.43 1 97.06 96 GLU B N 1
ATOM 3183 C CA . GLU B 1 96 ? -23.469 3.352 9.094 1 97.06 96 GLU B CA 1
ATOM 3184 C C . GLU B 1 96 ? -24.391 2.318 8.43 1 97.06 96 GLU B C 1
ATOM 3186 O O . GLU B 1 96 ? -25.234 1.712 9.102 1 97.06 96 GLU B O 1
ATOM 3191 N N . GLU B 1 97 ? -24.219 2.248 7.195 1 97.62 97 GLU B N 1
ATOM 3192 C CA . GLU B 1 97 ? -25.156 1.391 6.477 1 97.62 97 GLU B CA 1
ATOM 3193 C C . GLU B 1 97 ? -24.531 0.821 5.207 1 97.62 97 GLU B C 1
ATOM 3195 O O . GLU B 1 97 ? -23.766 1.509 4.527 1 97.62 97 GLU B O 1
ATOM 3200 N N . VAL B 1 98 ? -24.828 -0.407 4.949 1 98.44 98 VAL B N 1
ATOM 3201 C CA . VAL B 1 98 ? -24.438 -1.082 3.711 1 98.44 98 VAL B CA 1
ATOM 3202 C C . VAL B 1 98 ? -25.656 -1.795 3.119 1 98.44 98 VAL B C 1
ATOM 3204 O O . VAL B 1 98 ? -26.297 -2.613 3.787 1 98.44 98 VAL B O 1
ATOM 3207 N N . ARG B 1 99 ? -25.953 -1.471 1.9 1 97.31 99 ARG B N 1
ATOM 3208 C CA . ARG B 1 99 ? -27.078 -2.09 1.205 1 97.31 99 ARG B CA 1
ATOM 3209 C C . ARG B 1 99 ? -26.656 -2.594 -0.172 1 97.31 99 ARG B C 1
ATOM 3211 O O . ARG B 1 99 ? -26.078 -1.847 -0.963 1 97.31 99 ARG B O 1
ATOM 3218 N N . VAL B 1 100 ? -27.016 -3.859 -0.382 1 97.12 100 VAL B N 1
ATOM 3219 C CA . VAL B 1 100 ? -26.844 -4.414 -1.721 1 97.12 100 VAL B CA 1
ATOM 3220 C C . VAL B 1 100 ? -28.156 -4.328 -2.488 1 97.12 100 VAL B C 1
ATOM 3222 O O . VAL B 1 100 ? -29.172 -4.879 -2.059 1 97.12 100 VAL B O 1
ATOM 3225 N N . LEU B 1 101 ? -28.094 -3.613 -3.549 1 93.94 101 LEU B N 1
ATOM 3226 C CA . LEU B 1 101 ? -29.25 -3.438 -4.406 1 93.94 101 LEU B CA 1
ATOM 3227 C C . LEU B 1 101 ? -29.125 -4.281 -5.672 1 93.94 101 LEU B C 1
ATOM 3229 O O . LEU B 1 101 ? -28.125 -4.965 -5.871 1 93.94 101 LEU B O 1
ATOM 3233 N N . LYS B 1 102 ? -30.188 -4.258 -6.508 1 89.06 102 LYS B N 1
ATOM 3234 C CA . LYS B 1 102 ? -30.172 -5.02 -7.758 1 89.06 102 LYS B CA 1
ATOM 3235 C C . LYS B 1 102 ? -29.078 -4.523 -8.688 1 89.06 102 LYS B C 1
ATOM 3237 O O . LYS B 1 102 ? -28.375 -5.328 -9.305 1 89.06 102 LYS B O 1
ATOM 3242 N N . ASN B 1 103 ? -28.953 -3.217 -8.719 1 87.44 103 ASN B N 1
ATOM 3243 C CA . ASN B 1 103 ? -28.016 -2.678 -9.703 1 87.44 103 ASN B CA 1
ATOM 3244 C C . ASN B 1 103 ? -26.891 -1.898 -9.031 1 87.44 103 ASN B C 1
ATOM 3246 O O . ASN B 1 103 ? -26.297 -0.995 -9.633 1 87.44 103 ASN B O 1
ATOM 3250 N N . GLY B 1 104 ? -26.672 -2.193 -7.77 1 95 104 GLY B N 1
ATOM 3251 C CA . GLY B 1 104 ? -25.594 -1.443 -7.148 1 95 104 GLY B CA 1
ATOM 3252 C C . GLY B 1 104 ? -25.469 -1.706 -5.66 1 95 104 GLY B C 1
ATOM 3253 O O . GLY B 1 104 ? -26.141 -2.58 -5.117 1 95 104 GLY B O 1
ATOM 3254 N N . ILE B 1 105 ? -24.531 -1.039 -5.059 1 97.62 105 ILE B N 1
ATOM 3255 C CA . ILE B 1 105 ? -24.266 -1.077 -3.625 1 97.62 105 ILE B CA 1
ATOM 3256 C C . ILE B 1 105 ? -24.297 0.34 -3.057 1 97.62 105 ILE B C 1
ATOM 3258 O O . ILE B 1 105 ? -23.75 1.269 -3.668 1 97.62 105 ILE B O 1
ATOM 3262 N N . GLU B 1 106 ? -24.969 0.497 -1.985 1 96.88 106 GLU B N 1
ATOM 3263 C CA . GLU B 1 106 ? -24.969 1.779 -1.288 1 96.88 106 GLU B CA 1
ATOM 3264 C C . GLU B 1 106 ? -24.266 1.683 0.058 1 96.88 106 GLU B C 1
ATOM 3266 O O . GLU B 1 106 ? -24.469 0.731 0.812 1 96.88 106 GLU B O 1
ATOM 3271 N N . VAL B 1 107 ? -23.422 2.6 0.322 1 97.62 107 VAL B N 1
ATOM 3272 C CA . VAL B 1 107 ? -22.703 2.666 1.591 1 97.62 107 VAL B CA 1
ATOM 3273 C C . VAL B 1 107 ? -22.875 4.051 2.211 1 97.62 107 VAL B C 1
ATOM 3275 O O . VAL B 1 107 ? -22.656 5.066 1.546 1 97.62 107 VAL B O 1
ATOM 3278 N N . THR B 1 108 ? -23.266 4.102 3.432 1 97 108 THR B N 1
ATOM 3279 C CA . THR B 1 108 ? -23.438 5.352 4.164 1 97 108 THR B CA 1
ATOM 3280 C C . THR B 1 108 ? -22.328 5.52 5.199 1 97 108 THR B C 1
ATOM 3282 O O . THR B 1 108 ? -22.078 4.613 6 1 97 108 THR B O 1
ATOM 3285 N N . TYR B 1 109 ? -21.703 6.648 5.148 1 96.81 109 TYR B N 1
ATOM 3286 C CA . TYR B 1 109 ? -20.609 6.977 6.047 1 96.81 109 TYR B CA 1
ATOM 3287 C C . TYR B 1 109 ? -20.969 8.133 6.969 1 96.81 109 TYR B C 1
ATOM 3289 O O . TYR B 1 109 ? -21.828 8.953 6.625 1 96.81 109 TYR B O 1
ATOM 3297 N N . ALA B 1 110 ? -20.328 8.156 8.094 1 94.94 110 ALA B N 1
ATOM 3298 C CA . ALA B 1 110 ? -20.359 9.32 8.977 1 94.94 110 ALA B CA 1
ATOM 3299 C C . ALA B 1 110 ? -18.984 9.555 9.609 1 94.94 110 ALA B C 1
ATOM 3301 O O . ALA B 1 110 ? -18.234 8.609 9.836 1 94.94 110 ALA B O 1
ATOM 3302 N N . GLY B 1 111 ? -18.672 10.797 9.859 1 92.25 111 GLY B N 1
ATOM 3303 C CA . GLY B 1 111 ? -17.406 11.141 10.477 1 92.25 111 GLY B CA 1
ATOM 3304 C C . GLY B 1 111 ? -17.375 12.539 11.062 1 92.25 111 GLY B C 1
ATOM 3305 O O . GLY B 1 111 ? -18.047 13.438 10.547 1 92.25 111 GLY B O 1
ATOM 3306 N N . LEU B 1 112 ? -16.578 12.695 12.055 1 88.81 112 LEU B N 1
ATOM 3307 C CA . LEU B 1 112 ? -16.406 13.992 12.695 1 88.81 112 LEU B CA 1
ATOM 3308 C C . LEU B 1 112 ? -15.281 14.781 12.023 1 88.81 112 LEU B C 1
ATOM 3310 O O . LEU B 1 112 ? -14.258 14.211 11.648 1 88.81 112 LEU B O 1
ATOM 3314 N N . ALA B 1 113 ? -15.461 16.094 11.82 1 85.88 113 ALA B N 1
ATOM 3315 C CA . ALA B 1 113 ? -14.43 17.031 11.352 1 85.88 113 ALA B CA 1
ATOM 3316 C C . ALA B 1 113 ? -13.805 16.531 10.055 1 85.88 113 ALA B C 1
ATOM 3318 O O . ALA B 1 113 ? -14.508 16.203 9.094 1 85.88 113 ALA B O 1
ATOM 3319 N N . GLY B 1 114 ? -12.562 16.422 9.992 1 80.94 114 GLY B N 1
ATOM 3320 C CA . GLY B 1 114 ? -11.891 15.961 8.789 1 80.94 114 GLY B CA 1
ATOM 3321 C C . GLY B 1 114 ? -12.375 14.594 8.328 1 80.94 114 GLY B C 1
ATOM 3322 O O . GLY B 1 114 ? -12.383 14.305 7.129 1 80.94 114 GLY B O 1
ATOM 3323 N N . GLY B 1 115 ? -12.703 13.789 9.25 1 79.81 115 GLY B N 1
ATOM 3324 C CA . GLY B 1 115 ? -13.312 12.516 8.914 1 79.81 115 GLY B CA 1
ATOM 3325 C C . GLY B 1 115 ? -14.609 12.656 8.141 1 79.81 115 GLY B C 1
ATOM 3326 O O . GLY B 1 115 ? -14.945 11.805 7.32 1 79.81 115 GLY B O 1
ATOM 3327 N N . GLY B 1 116 ? -15.266 13.719 8.477 1 81.94 116 GLY B N 1
ATOM 3328 C CA . GLY B 1 116 ? -16.484 14.008 7.738 1 81.94 116 GLY B CA 1
ATOM 3329 C C . GLY B 1 116 ? -16.219 14.375 6.289 1 81.94 116 GLY B C 1
ATOM 3330 O O . GLY B 1 116 ? -16.938 13.93 5.391 1 81.94 116 GLY B O 1
ATOM 3331 N N . ILE B 1 117 ? -15.227 15.188 6.086 1 80.44 117 ILE B N 1
ATOM 3332 C CA . ILE B 1 117 ? -14.844 15.578 4.738 1 80.44 117 ILE B CA 1
ATOM 3333 C C . ILE B 1 117 ? -14.523 14.336 3.908 1 80.44 117 ILE B C 1
ATOM 3335 O O . ILE B 1 117 ? -14.938 14.227 2.752 1 80.44 117 ILE B O 1
ATOM 3339 N N . ALA B 1 118 ? -13.828 13.469 4.488 1 83.25 118 ALA B N 1
ATOM 3340 C CA . ALA B 1 118 ? -13.508 12.203 3.83 1 83.25 118 ALA B CA 1
ATOM 3341 C C . ALA B 1 118 ? -14.773 11.406 3.535 1 83.25 118 ALA B C 1
ATOM 3343 O O . ALA B 1 118 ? -14.914 10.828 2.451 1 83.25 118 ALA B O 1
ATOM 3344 N N . ALA B 1 119 ? -15.656 11.375 4.434 1 83.19 119 ALA B N 1
ATOM 3345 C CA . ALA B 1 119 ? -16.875 10.586 4.34 1 83.19 119 ALA B CA 1
ATOM 3346 C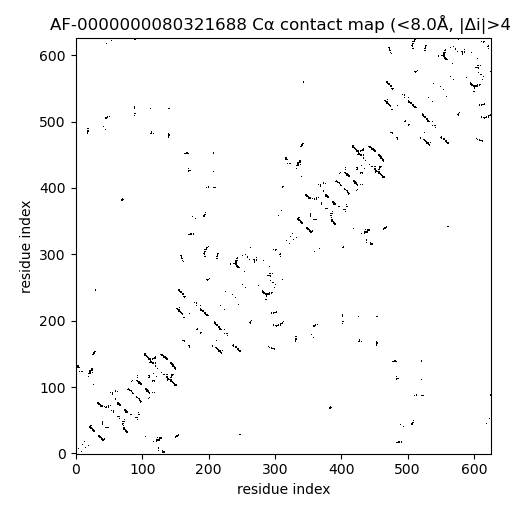 C . ALA B 1 119 ? -17.797 11.125 3.246 1 83.19 119 ALA B C 1
ATOM 3348 O O . ALA B 1 119 ? -18.641 10.391 2.711 1 83.19 119 ALA B O 1
ATOM 3349 N N . THR B 1 120 ? -17.625 12.336 2.848 1 89.88 120 THR B N 1
ATOM 3350 C CA . THR B 1 120 ? -18.578 12.984 1.942 1 89.88 120 THR B CA 1
ATOM 3351 C C . THR B 1 120 ? -17.906 13.305 0.607 1 89.88 120 THR B C 1
ATOM 3353 O O . THR B 1 120 ? -17.656 12.406 -0.2 1 89.88 120 THR B O 1
ATOM 3356 N N . VAL B 1 121 ? -17.438 14.508 0.427 1 88.81 121 VAL B N 1
ATOM 3357 C CA . VAL B 1 121 ? -17.078 15.039 -0.884 1 88.81 121 VAL B CA 1
ATOM 3358 C C . VAL B 1 121 ? -15.852 14.305 -1.42 1 88.81 121 VAL B C 1
ATOM 3360 O O . VAL B 1 121 ? -15.789 13.961 -2.604 1 88.81 121 VAL B O 1
ATOM 3363 N N . CYS B 1 122 ? -14.914 14.016 -0.564 1 93.94 122 CYS B N 1
ATOM 3364 C CA . CYS B 1 122 ? -13.703 13.367 -1.041 1 93.94 122 CYS B CA 1
ATOM 3365 C C . CYS B 1 122 ? -14.016 12 -1.635 1 93.94 122 CYS B C 1
ATOM 3367 O O . CYS B 1 122 ? -13.469 11.633 -2.68 1 93.94 122 CYS B O 1
ATOM 3369 N N . ARG B 1 123 ? -14.891 11.273 -0.999 1 94.56 123 ARG B N 1
ATOM 3370 C CA . ARG B 1 123 ? -15.312 9.969 -1.491 1 94.56 123 ARG B CA 1
ATOM 3371 C C . ARG B 1 123 ? -16.219 10.109 -2.709 1 94.56 123 ARG B C 1
ATOM 3373 O O . ARG B 1 123 ? -16.125 9.336 -3.658 1 94.56 123 ARG B O 1
ATOM 3380 N N . GLY B 1 124 ? -17.047 11.094 -2.725 1 93.25 124 GLY B N 1
ATOM 3381 C CA . GLY B 1 124 ? -18 11.297 -3.799 1 93.25 124 GLY B CA 1
ATOM 3382 C C . GLY B 1 124 ? -17.359 11.594 -5.137 1 93.25 124 GLY B C 1
ATOM 3383 O O . GLY B 1 124 ? -17.922 11.289 -6.188 1 93.25 124 GLY B O 1
ATOM 3384 N N . LEU B 1 125 ? -16.172 12.094 -5.082 1 94.19 125 LEU B N 1
ATOM 3385 C CA . LEU B 1 125 ? -15.469 12.508 -6.289 1 94.19 125 LEU B CA 1
ATOM 3386 C C . LEU B 1 125 ? -14.625 11.359 -6.844 1 94.19 125 LEU B C 1
ATOM 3388 O O . LEU B 1 125 ? -14 11.5 -7.898 1 94.19 125 LEU B O 1
ATOM 3392 N N . ALA B 1 126 ? -14.648 10.242 -6.254 1 95.94 126 ALA B N 1
ATOM 3393 C CA . ALA B 1 126 ? -13.805 9.109 -6.633 1 95.94 126 ALA B CA 1
ATOM 3394 C C . ALA B 1 126 ? -14.336 8.438 -7.895 1 95.94 126 ALA B C 1
ATOM 3396 O O . ALA B 1 126 ? -15.539 8.422 -8.141 1 95.94 126 ALA B O 1
ATOM 3397 N N . GLU B 1 127 ? -13.383 7.914 -8.719 1 95.88 127 GLU B N 1
ATOM 3398 C CA . GLU B 1 127 ? -13.805 6.977 -9.758 1 95.88 127 GLU B CA 1
ATOM 3399 C C . GLU B 1 127 ? -14.547 5.785 -9.156 1 95.88 127 GLU B C 1
ATOM 3401 O O . GLU B 1 127 ? -14.141 5.25 -8.125 1 95.88 127 GLU B O 1
ATOM 3406 N N . GLY B 1 128 ? -15.648 5.375 -9.766 1 95.06 128 GLY B N 1
ATOM 3407 C CA . GLY B 1 128 ? -16.406 4.23 -9.297 1 95.06 128 GLY B CA 1
ATOM 3408 C C . GLY B 1 128 ? -17.656 4.617 -8.516 1 95.06 128 GLY B C 1
ATOM 3409 O O . GLY B 1 128 ? -18.516 3.779 -8.266 1 95.06 128 GLY B O 1
ATOM 3410 N N . VAL B 1 129 ? -17.672 5.902 -8.133 1 95.19 129 VAL B N 1
ATOM 3411 C CA . VAL B 1 129 ? -18.859 6.402 -7.43 1 95.19 129 VAL B CA 1
ATOM 3412 C C . VAL B 1 129 ? -19.844 6.977 -8.438 1 95.19 129 VAL B C 1
ATOM 3414 O O . VAL B 1 129 ? -19.516 7.906 -9.18 1 95.19 129 VAL B O 1
ATOM 3417 N N . ASP B 1 130 ? -21.016 6.453 -8.469 1 92.19 130 ASP B N 1
ATOM 3418 C CA . ASP B 1 130 ? -22.031 6.82 -9.453 1 92.19 130 ASP B CA 1
ATOM 3419 C C . ASP B 1 130 ? -22.891 7.98 -8.945 1 92.19 130 ASP B C 1
ATOM 3421 O O . ASP B 1 130 ? -23.594 8.625 -9.719 1 92.19 130 ASP B O 1
ATOM 3425 N N . GLY B 1 131 ? -22.875 8.156 -7.664 1 91.38 131 GLY B N 1
ATOM 3426 C CA . GLY B 1 131 ? -23.641 9.219 -7.043 1 91.38 131 GLY B CA 1
ATOM 3427 C C . GLY B 1 131 ? -23.422 9.328 -5.547 1 91.38 131 GLY B C 1
ATOM 3428 O O . GLY B 1 131 ? -23.031 8.352 -4.898 1 91.38 131 GLY B O 1
ATOM 3429 N N . ILE B 1 132 ? -23.672 10.5 -5.09 1 93.19 132 ILE B N 1
ATOM 3430 C CA . ILE B 1 132 ? -23.5 10.719 -3.658 1 93.19 132 ILE B CA 1
ATOM 3431 C C . ILE B 1 132 ? -24.625 11.586 -3.125 1 93.19 132 ILE B C 1
ATOM 3433 O O . ILE B 1 132 ? -25.062 12.531 -3.789 1 93.19 132 ILE B O 1
ATOM 3437 N N . GLU B 1 133 ? -25.141 11.188 -2.078 1 92.88 133 GLU B N 1
ATOM 3438 C CA . GLU B 1 133 ? -26.047 12.008 -1.282 1 92.88 133 GLU B CA 1
ATOM 3439 C C . GLU B 1 133 ? -25.344 12.531 -0.027 1 92.88 133 GLU B C 1
ATOM 3441 O O . GLU B 1 133 ? -25.016 11.766 0.877 1 92.88 133 GLU B O 1
ATOM 3446 N N . VAL B 1 134 ? -25.156 13.828 -0.022 1 89.56 134 VAL B N 1
ATOM 3447 C CA . VAL B 1 134 ? -24.531 14.453 1.135 1 89.56 134 VAL B CA 1
ATOM 3448 C C . VAL B 1 134 ? -25.594 14.883 2.143 1 89.56 134 VAL B C 1
ATOM 3450 O O . VAL B 1 134 ? -26.375 15.789 1.872 1 89.56 134 VAL B O 1
ATOM 3453 N N . LEU B 1 135 ? -25.609 14.266 3.232 1 85.69 135 LEU B N 1
ATOM 3454 C CA . LEU B 1 135 ? -26.578 14.586 4.27 1 85.69 135 LEU B CA 1
ATOM 3455 C C . LEU B 1 135 ? -26.078 15.727 5.148 1 85.69 135 LEU B C 1
ATOM 3457 O O . LEU B 1 135 ? -26.859 16.609 5.523 1 85.69 135 LEU B O 1
ATOM 3461 N N . SER B 1 136 ? -24.844 15.695 5.449 1 83.81 136 SER B N 1
ATOM 3462 C CA . SER B 1 136 ? -24.094 16.734 6.152 1 83.81 136 SER B CA 1
ATOM 3463 C C . SER B 1 136 ? -22.641 16.75 5.719 1 83.81 136 SER B C 1
ATOM 3465 O O . SER B 1 136 ? -21.969 15.719 5.727 1 83.81 136 SER B O 1
ATOM 3467 N N . LEU B 1 137 ? -22.141 17.828 5.324 1 77.31 137 LEU B N 1
ATOM 3468 C CA . LEU B 1 137 ? -20.828 17.938 4.703 1 77.31 137 LEU B CA 1
ATOM 3469 C C . LEU B 1 137 ? -19.719 17.641 5.719 1 77.31 137 LEU B C 1
ATOM 3471 O O . LEU B 1 137 ? -18.75 16.953 5.398 1 77.31 137 LEU B O 1
ATOM 3475 N N . GLY B 1 138 ? -19.797 18.141 6.926 1 73.5 138 GLY B N 1
ATOM 3476 C CA . GLY B 1 138 ? -18.719 18 7.906 1 73.5 138 GLY B CA 1
ATOM 3477 C C . GLY B 1 138 ? -17.656 19.078 7.777 1 73.5 138 GLY B C 1
ATOM 3478 O O . GLY B 1 138 ? -17.875 20.109 7.141 1 73.5 138 GLY B O 1
ATOM 3479 N N . GLY B 1 139 ? -16.547 18.891 8.477 1 73.69 139 GLY B N 1
ATOM 3480 C CA . GLY B 1 139 ? -15.492 19.891 8.539 1 73.69 139 GLY B CA 1
ATOM 3481 C C . GLY B 1 139 ? -15.484 20.672 9.844 1 73.69 139 GLY B C 1
ATOM 3482 O O . GLY B 1 139 ? -16.531 20.828 10.484 1 73.69 139 GLY B O 1
ATOM 3483 N N . GLY B 1 140 ? -14.242 21.078 10.086 1 77.31 140 GLY B N 1
ATOM 3484 C CA . GLY B 1 140 ? -14.156 21.734 11.375 1 77.31 140 GLY B CA 1
ATOM 3485 C C . GLY B 1 140 ? -14.664 20.891 12.523 1 77.31 140 GLY B C 1
ATOM 3486 O O . GLY B 1 140 ? -14.133 19.797 12.773 1 77.31 140 GLY B O 1
ATOM 3487 N N . SER B 1 141 ? -15.664 21.297 13.125 1 79.06 141 SER B N 1
ATOM 3488 C CA . SER B 1 141 ? -16.188 20.547 14.266 1 79.06 141 SER B CA 1
ATOM 3489 C C . SER B 1 141 ? -17.516 19.875 13.914 1 79.06 141 SER B C 1
ATOM 3491 O O . SER B 1 141 ? -18.172 19.312 14.789 1 79.06 141 SER B O 1
ATOM 3493 N N . GLU B 1 142 ? -17.828 19.828 12.648 1 81.31 142 GLU B N 1
ATOM 3494 C CA . GLU B 1 142 ? -19.172 19.391 12.25 1 81.31 142 GLU B CA 1
ATOM 3495 C C . GLU B 1 142 ? -19.172 17.922 11.836 1 81.31 142 GLU B C 1
ATOM 3497 O O . GLU B 1 142 ? -18.156 17.406 11.352 1 81.31 142 GLU B O 1
ATOM 3502 N N . LEU B 1 143 ? -20.297 17.344 11.992 1 88.19 143 LEU B N 1
ATOM 3503 C CA . LEU B 1 143 ? -20.531 15.969 11.539 1 88.19 143 LEU B CA 1
ATOM 3504 C C . LEU B 1 143 ? -20.734 15.93 10.031 1 88.19 143 LEU B C 1
ATOM 3506 O O . LEU B 1 143 ? -21.484 16.734 9.484 1 88.19 143 LEU B O 1
ATOM 3510 N N . GLY B 1 144 ? -19.969 15.078 9.445 1 90.06 144 GLY B N 1
ATOM 3511 C CA . GLY B 1 144 ? -20.203 14.75 8.047 1 90.06 144 GLY B CA 1
ATOM 3512 C C . GLY B 1 144 ? -20.891 13.414 7.859 1 90.06 144 GLY B C 1
ATOM 3513 O O . GLY B 1 144 ? -20.594 12.445 8.57 1 90.06 144 GLY B O 1
ATOM 3514 N N . ARG B 1 145 ? -21.906 13.398 6.961 1 92.56 145 ARG B N 1
ATOM 3515 C CA . ARG B 1 145 ? -22.656 12.18 6.656 1 92.56 145 ARG B CA 1
ATOM 3516 C C . ARG B 1 145 ? -23.047 12.133 5.188 1 92.56 145 ARG B C 1
ATOM 3518 O O . ARG B 1 145 ? -23.516 13.133 4.637 1 92.56 145 ARG B O 1
ATOM 3525 N N . ALA B 1 146 ? -22.703 10.969 4.605 1 94.38 146 ALA B N 1
ATOM 3526 C CA . ALA B 1 146 ? -23.047 10.852 3.189 1 94.38 146 ALA B CA 1
ATOM 3527 C C . ALA B 1 146 ? -23.297 9.398 2.803 1 94.38 146 ALA B C 1
ATOM 3529 O O . ALA B 1 146 ? -22.828 8.484 3.49 1 94.38 146 ALA B O 1
ATOM 3530 N N . ARG B 1 147 ? -24.109 9.234 1.782 1 95.62 147 ARG B N 1
ATOM 3531 C CA . ARG B 1 147 ? -24.359 7.938 1.158 1 95.62 147 ARG B CA 1
ATOM 3532 C C . ARG B 1 147 ? -23.859 7.918 -0.28 1 95.62 147 ARG B C 1
ATOM 3534 O O . ARG B 1 147 ? -24.172 8.812 -1.065 1 95.62 147 ARG B O 1
ATOM 3541 N N . ILE B 1 148 ? -23.031 6.926 -0.534 1 96.25 148 ILE B N 1
ATOM 3542 C CA . ILE B 1 148 ? -22.547 6.812 -1.905 1 96.25 148 ILE B CA 1
ATOM 3543 C C . ILE B 1 148 ? -23.172 5.59 -2.574 1 96.25 148 ILE B C 1
ATOM 3545 O O . ILE B 1 148 ? -23.531 4.621 -1.901 1 96.25 148 ILE B O 1
ATOM 3549 N N . ARG B 1 149 ? -23.328 5.664 -3.879 1 95.81 149 ARG B N 1
ATOM 3550 C CA . ARG B 1 149 ? -23.781 4.562 -4.719 1 95.81 149 ARG B CA 1
ATOM 3551 C C . ARG B 1 149 ? -22.656 4.047 -5.602 1 95.81 149 ARG B C 1
ATOM 3553 O O . ARG B 1 149 ? -21.953 4.832 -6.25 1 95.81 149 ARG B O 1
ATOM 3560 N N . LEU B 1 150 ? -22.516 2.77 -5.605 1 97.38 150 LEU B N 1
ATOM 3561 C CA . LEU B 1 150 ? -21.406 2.127 -6.316 1 97.38 150 LEU B CA 1
ATOM 3562 C C . LEU B 1 150 ? -21.938 1.039 -7.25 1 97.38 150 LEU B C 1
ATOM 3564 O O . LEU B 1 150 ? -22.969 0.432 -6.984 1 97.38 150 LEU B O 1
ATOM 3568 N N . LYS B 1 151 ? -21.188 0.868 -8.352 1 95.62 151 LYS B N 1
ATOM 3569 C CA . LYS B 1 151 ? -21.438 -0.298 -9.195 1 95.62 151 LYS B CA 1
ATOM 3570 C C . LYS B 1 151 ? -21.094 -1.59 -8.461 1 95.62 151 LYS B C 1
ATOM 3572 O O . LYS B 1 151 ? -20.141 -1.629 -7.676 1 95.62 151 LYS B O 1
ATOM 3577 N N . ARG B 1 152 ? -21.875 -2.566 -8.703 1 95.56 152 ARG B N 1
ATOM 3578 C CA . ARG B 1 152 ? -21.656 -3.877 -8.102 1 95.56 152 ARG B CA 1
ATOM 3579 C C . ARG B 1 152 ? -20.75 -4.742 -8.977 1 95.56 152 ARG B C 1
ATOM 3581 O O . ARG B 1 152 ? -21.047 -4.938 -10.164 1 95.56 152 ARG B O 1
ATOM 3588 N N . TYR B 1 153 ? -19.672 -5.246 -8.477 1 98 153 TYR B N 1
ATOM 3589 C CA . TYR B 1 153 ? -18.797 -6.184 -9.156 1 98 153 TYR B CA 1
ATOM 3590 C C . TYR B 1 153 ? -18.781 -7.539 -8.461 1 98 153 TYR B C 1
ATOM 3592 O O . TYR B 1 153 ? -19.266 -7.664 -7.332 1 98 153 TYR B O 1
ATOM 3600 N N . GLU B 1 154 ? -18.328 -8.539 -9.18 1 98 154 GLU B N 1
ATOM 3601 C CA . GLU B 1 154 ? -18 -9.852 -8.617 1 98 154 GLU B CA 1
ATOM 3602 C C . GLU B 1 154 ? -16.516 -9.961 -8.273 1 98 154 GLU B C 1
ATOM 3604 O O . GLU B 1 154 ? -15.672 -9.461 -9.016 1 98 154 GLU B O 1
ATOM 3609 N N . LYS B 1 155 ? -16.297 -10.578 -7.148 1 98.62 155 LYS B N 1
ATOM 3610 C CA . LYS B 1 155 ? -14.914 -10.883 -6.793 1 98.62 155 LYS B CA 1
ATOM 3611 C C . LYS B 1 155 ? -14.461 -12.195 -7.434 1 98.62 155 LYS B C 1
ATOM 3613 O O . LYS B 1 155 ? -15.148 -13.219 -7.316 1 98.62 155 LYS B O 1
ATOM 3618 N N . ILE B 1 156 ? -13.328 -12.148 -8.117 1 98.81 156 ILE B N 1
ATOM 3619 C CA . ILE B 1 156 ? -12.711 -13.336 -8.688 1 98.81 156 ILE B CA 1
ATOM 3620 C C . ILE B 1 156 ? -11.273 -13.469 -8.18 1 98.81 156 ILE B C 1
ATOM 3622 O O . ILE B 1 156 ? -10.445 -12.578 -8.383 1 98.81 156 ILE B O 1
ATOM 3626 N N . VAL B 1 157 ? -11.055 -14.539 -7.473 1 98.88 157 VAL B N 1
ATOM 3627 C CA . VAL B 1 157 ? -9.695 -14.867 -7.066 1 98.88 157 VAL B CA 1
ATOM 3628 C C . VAL B 1 157 ? -9.164 -16.031 -7.906 1 98.88 157 VAL B C 1
ATOM 3630 O O . VAL B 1 157 ? -9.812 -17.078 -8.008 1 98.88 157 VAL B O 1
ATOM 3633 N N . ILE B 1 158 ? -8.031 -15.805 -8.523 1 98.94 158 ILE B N 1
ATOM 3634 C CA . ILE B 1 158 ? -7.41 -16.828 -9.367 1 98.94 158 ILE B CA 1
ATOM 3635 C C . ILE B 1 158 ? -6.094 -17.281 -8.734 1 98.94 158 ILE B C 1
ATOM 3637 O O . ILE B 1 158 ? -5.211 -16.453 -8.469 1 98.94 158 ILE B O 1
ATOM 3641 N N . GLY B 1 159 ? -6.023 -18.516 -8.43 1 98.88 159 GLY B N 1
ATOM 3642 C CA . GLY B 1 159 ? -4.785 -19.141 -7.98 1 98.88 159 GLY B CA 1
ATOM 3643 C C . GLY B 1 159 ? -4.07 -19.906 -9.07 1 98.88 159 GLY B C 1
ATOM 3644 O O . GLY B 1 159 ? -4.707 -20.578 -9.891 1 98.88 159 GLY B O 1
ATOM 3645 N N . VAL B 1 160 ? -2.748 -19.812 -9.109 1 98.75 160 VAL B N 1
ATOM 3646 C CA . VAL B 1 160 ? -1.943 -20.469 -10.133 1 98.75 160 VAL B CA 1
ATOM 3647 C C . VAL B 1 160 ? -0.694 -21.078 -9.5 1 98.75 160 VAL B C 1
ATOM 3649 O O . VAL B 1 160 ? -0.07 -20.469 -8.633 1 98.75 160 VAL B O 1
ATOM 3652 N N . ASP B 1 161 ? -0.343 -22.266 -9.953 1 97.12 161 ASP B N 1
ATOM 3653 C CA . ASP B 1 161 ? 0.937 -22.844 -9.562 1 97.12 161 ASP B CA 1
ATOM 3654 C C . ASP B 1 161 ? 1.508 -23.719 -10.68 1 97.12 161 ASP B C 1
ATOM 3656 O O . ASP B 1 161 ? 0.771 -24.172 -11.562 1 97.12 161 ASP B O 1
ATOM 3660 N N . ASP B 1 162 ? 2.83 -23.812 -10.602 1 93.5 162 ASP B N 1
ATOM 3661 C CA . ASP B 1 162 ? 3.611 -24.734 -11.438 1 93.5 162 ASP B CA 1
ATOM 3662 C C . ASP B 1 162 ? 3.633 -24.266 -12.891 1 93.5 162 ASP B C 1
ATOM 3664 O O . ASP B 1 162 ? 3.188 -24.984 -13.781 1 93.5 162 ASP B O 1
ATOM 3668 N N . THR B 1 163 ? 4.227 -23.109 -13.078 1 92.88 163 THR B N 1
ATOM 3669 C CA . THR B 1 163 ? 4.285 -22.594 -14.445 1 92.88 163 THR B CA 1
ATOM 3670 C C . THR B 1 163 ? 5.719 -22.609 -14.969 1 92.88 163 THR B C 1
ATOM 3672 O O . THR B 1 163 ? 5.949 -22.453 -16.172 1 92.88 163 THR B O 1
ATOM 3675 N N . ASP B 1 164 ? 6.617 -22.797 -14.062 1 88.56 164 ASP B N 1
ATOM 3676 C CA . ASP B 1 164 ? 8.031 -22.641 -14.414 1 88.56 164 ASP B CA 1
ATOM 3677 C C . ASP B 1 164 ? 8.625 -23.953 -14.891 1 88.56 164 ASP B C 1
ATOM 3679 O O . ASP B 1 164 ? 8.094 -25.031 -14.578 1 88.56 164 ASP B O 1
ATOM 3683 N N . SER B 1 165 ? 9.727 -23.844 -15.656 1 85.25 165 SER B N 1
ATOM 3684 C CA . SER B 1 165 ? 10.609 -24.953 -15.977 1 85.25 165 SER B CA 1
ATOM 3685 C C . SER B 1 165 ? 12.023 -24.703 -15.469 1 85.25 165 SER B C 1
ATOM 3687 O O . SER B 1 165 ? 12.312 -23.641 -14.922 1 85.25 165 SER B O 1
ATOM 3689 N N . LYS B 1 166 ? 12.922 -25.641 -15.617 1 80.88 166 LYS B N 1
ATOM 3690 C CA . LYS B 1 166 ? 14.312 -25.469 -15.211 1 80.88 166 LYS B CA 1
ATOM 3691 C C . LYS B 1 166 ? 15 -24.391 -16.047 1 80.88 166 LYS B C 1
ATOM 3693 O O . LYS B 1 166 ? 15.906 -23.703 -15.57 1 80.88 166 LYS B O 1
ATOM 3698 N N . ASP B 1 167 ? 14.469 -24.234 -17.234 1 80.38 167 ASP B N 1
ATOM 3699 C CA . ASP B 1 167 ? 15.133 -23.359 -18.188 1 80.38 167 ASP B CA 1
ATOM 3700 C C . ASP B 1 167 ? 14.602 -21.922 -18.109 1 80.38 167 ASP B C 1
ATOM 3702 O O . ASP B 1 167 ? 15.188 -21 -18.656 1 80.38 167 ASP B O 1
ATOM 3706 N N . GLY B 1 168 ? 13.461 -21.812 -17.406 1 82.12 168 GLY B N 1
ATOM 3707 C CA . GLY B 1 168 ? 12.961 -20.453 -17.359 1 82.12 168 GLY B CA 1
ATOM 3708 C C . GLY B 1 168 ? 11.578 -20.344 -16.734 1 82.12 168 GLY B C 1
ATOM 3709 O O . GLY B 1 168 ? 11 -21.344 -16.328 1 82.12 168 GLY B O 1
ATOM 3710 N N . GLY B 1 169 ? 11.211 -19.031 -16.594 1 85.38 169 GLY B N 1
ATOM 3711 C CA . GLY B 1 169 ? 9.891 -18.719 -16.094 1 85.38 169 GLY B CA 1
ATOM 3712 C C . GLY B 1 169 ? 9.906 -18.188 -14.672 1 85.38 169 GLY B C 1
ATOM 3713 O O . GLY B 1 169 ? 10.859 -18.422 -13.922 1 85.38 169 GLY B O 1
ATOM 3714 N N . ALA B 1 170 ? 8.953 -17.562 -14.367 1 89.12 170 ALA B N 1
ATOM 3715 C CA . ALA B 1 170 ? 8.625 -17.062 -13.039 1 89.12 170 ALA B CA 1
ATOM 3716 C C . ALA B 1 170 ? 7.121 -16.922 -12.859 1 89.12 170 ALA B C 1
ATOM 3718 O O . ALA B 1 170 ? 6.504 -16.031 -13.453 1 89.12 170 ALA B O 1
ATOM 3719 N N . THR B 1 171 ? 6.586 -17.75 -12.008 1 93 171 THR B N 1
ATOM 3720 C CA . THR B 1 171 ? 5.133 -17.797 -11.859 1 93 171 THR B CA 1
ATOM 3721 C C . THR B 1 171 ? 4.594 -16.453 -11.398 1 93 171 THR B C 1
ATOM 3723 O O . THR B 1 171 ? 3.592 -15.969 -11.922 1 93 171 THR B O 1
ATOM 3726 N N . TRP B 1 172 ? 5.305 -15.828 -10.469 1 94.88 172 TRP B N 1
ATOM 3727 C CA . TRP B 1 172 ? 4.789 -14.594 -9.891 1 94.88 172 TRP B CA 1
ATOM 3728 C C . TRP B 1 172 ? 4.645 -13.508 -10.953 1 94.88 172 TRP B C 1
ATOM 3730 O O . TRP B 1 172 ? 3.623 -12.82 -11.016 1 94.88 172 TRP B O 1
ATOM 3740 N N . SER B 1 173 ? 5.613 -13.398 -11.836 1 95.31 173 SER B N 1
ATOM 3741 C CA . SER B 1 173 ? 5.621 -12.312 -12.812 1 95.31 173 SER B CA 1
ATOM 3742 C C . SER B 1 173 ? 4.746 -12.633 -14.016 1 95.31 173 SER B C 1
ATOM 3744 O O . SER B 1 173 ? 4.125 -11.742 -14.594 1 95.31 173 SER B O 1
ATOM 3746 N N . LEU B 1 174 ? 4.723 -13.914 -14.406 1 96.25 174 LEU B N 1
ATOM 3747 C CA . LEU B 1 174 ? 3.799 -14.312 -15.461 1 96.25 174 LEU B CA 1
ATOM 3748 C C . LEU B 1 174 ? 2.361 -13.977 -15.078 1 96.25 174 LEU B C 1
ATOM 3750 O O . LEU B 1 174 ? 1.638 -13.352 -15.859 1 96.25 174 LEU B O 1
ATOM 3754 N N . VAL B 1 175 ? 2 -14.359 -13.898 1 98.31 175 VAL B N 1
ATOM 3755 C CA . VAL B 1 175 ? 0.646 -14.141 -13.398 1 98.31 175 VAL B CA 1
ATOM 3756 C C . VAL B 1 175 ? 0.378 -12.641 -13.281 1 98.31 175 VAL B C 1
ATOM 3758 O O . VAL B 1 175 ? -0.7 -12.164 -13.648 1 98.31 175 VAL B O 1
ATOM 3761 N N . ASN B 1 176 ? 1.345 -11.891 -12.805 1 98.38 176 ASN B N 1
ATOM 3762 C CA . ASN B 1 176 ? 1.201 -10.445 -12.711 1 98.38 176 ASN B CA 1
ATOM 3763 C C . ASN B 1 176 ? 0.977 -9.805 -14.078 1 98.38 176 ASN B C 1
ATOM 3765 O O . ASN B 1 176 ? 0.123 -8.93 -14.227 1 98.38 176 ASN B O 1
ATOM 3769 N N . GLU B 1 177 ? 1.722 -10.227 -15.078 1 97.81 177 GLU B N 1
ATOM 3770 C CA . GLU B 1 177 ? 1.61 -9.664 -16.422 1 97.81 177 GLU B CA 1
ATOM 3771 C C . GLU B 1 177 ? 0.253 -9.984 -17.047 1 97.81 177 GLU B C 1
ATOM 3773 O O . GLU B 1 177 ? -0.369 -9.117 -17.656 1 97.81 177 GLU B O 1
ATOM 3778 N N . ILE B 1 178 ? -0.159 -11.219 -16.859 1 98.62 178 ILE B N 1
ATOM 3779 C CA . ILE B 1 178 ? -1.471 -11.586 -17.375 1 98.62 178 ILE B CA 1
ATOM 3780 C C . ILE B 1 178 ? -2.547 -10.719 -16.734 1 98.62 178 ILE B C 1
ATOM 3782 O O . ILE B 1 178 ? -3.383 -10.133 -17.422 1 98.62 178 ILE B O 1
ATOM 3786 N N . ALA B 1 179 ? -2.516 -10.648 -15.422 1 98.81 179 ALA B N 1
ATOM 3787 C CA . ALA B 1 179 ? -3.514 -9.875 -14.68 1 98.81 179 ALA B CA 1
ATOM 3788 C C . ALA B 1 179 ? -3.494 -8.406 -15.102 1 98.81 179 ALA B C 1
ATOM 3790 O O . ALA B 1 179 ? -4.547 -7.805 -15.32 1 98.81 179 ALA B O 1
ATOM 3791 N N . TYR B 1 180 ? -2.287 -7.859 -15.234 1 98.5 180 TYR B N 1
ATOM 3792 C CA . TYR B 1 180 ? -2.115 -6.461 -15.617 1 98.5 180 TYR B CA 1
ATOM 3793 C C . TYR B 1 180 ? -2.709 -6.195 -17 1 98.5 180 TYR B C 1
ATOM 3795 O O . TYR B 1 180 ? -3.441 -5.223 -17.188 1 98.5 180 TYR B O 1
ATOM 3803 N N . LYS B 1 181 ? -2.389 -7.016 -17.953 1 98.25 181 LYS B N 1
ATOM 3804 C CA . LYS B 1 181 ? -2.873 -6.848 -19.312 1 98.25 181 LYS B CA 1
ATOM 3805 C C . LYS B 1 181 ? -4.391 -6.98 -19.375 1 98.25 181 LYS B C 1
ATOM 3807 O O . LYS B 1 181 ? -5.055 -6.242 -20.109 1 98.25 181 LYS B O 1
ATOM 3812 N N . LEU B 1 182 ? -4.938 -7.922 -18.656 1 98.81 182 LEU B N 1
ATOM 3813 C CA . LEU B 1 182 ? -6.383 -8.102 -18.641 1 98.81 182 LEU B CA 1
ATOM 3814 C C . LEU B 1 182 ? -7.086 -6.875 -18.078 1 98.81 182 LEU B C 1
ATOM 3816 O O . LEU B 1 182 ? -8.164 -6.496 -18.547 1 98.81 182 LEU B O 1
ATOM 3820 N N . GLU B 1 183 ? -6.539 -6.277 -17.016 1 98.69 183 GLU B N 1
ATOM 3821 C CA . GLU B 1 183 ? -7.086 -5.02 -16.516 1 98.69 183 GLU B CA 1
ATOM 3822 C C . GLU B 1 183 ? -7.035 -3.932 -17.578 1 98.69 183 GLU B C 1
ATOM 3824 O O . GLU B 1 183 ? -8.008 -3.201 -17.781 1 98.69 183 GLU B O 1
ATOM 3829 N N . LYS B 1 184 ? -5.898 -3.797 -18.281 1 98.12 184 LYS B N 1
ATOM 3830 C CA . LYS B 1 184 ? -5.73 -2.785 -19.328 1 98.12 184 LYS B CA 1
ATOM 3831 C C . LYS B 1 184 ? -6.738 -2.984 -20.453 1 98.12 184 LYS B C 1
ATOM 3833 O O . LYS B 1 184 ? -7.156 -2.021 -21.109 1 98.12 184 LYS B O 1
ATOM 3838 N N . GLU B 1 185 ? -7.094 -4.195 -20.625 1 98.44 185 GLU B N 1
ATOM 3839 C CA . GLU B 1 185 ? -8.062 -4.531 -21.672 1 98.44 185 GLU B CA 1
ATOM 3840 C C . GLU B 1 185 ? -9.492 -4.332 -21.172 1 98.44 185 GLU B C 1
ATOM 3842 O O . GLU B 1 185 ? -10.445 -4.582 -21.906 1 98.44 185 GLU B O 1
ATOM 3847 N N . GLY B 1 186 ? -9.695 -3.947 -19.953 1 98 186 GLY B N 1
ATOM 3848 C CA . GLY B 1 186 ? -11 -3.568 -19.438 1 98 186 GLY B CA 1
ATOM 3849 C C . GLY B 1 186 ? -11.781 -4.738 -18.875 1 98 186 GLY B C 1
ATOM 3850 O O . GLY B 1 186 ? -13.008 -4.664 -18.734 1 98 186 GLY B O 1
ATOM 3851 N N . LEU B 1 187 ? -11.133 -5.832 -18.516 1 98.44 187 LEU B N 1
ATOM 3852 C CA . LEU B 1 187 ? -11.859 -7.027 -18.125 1 98.44 187 LEU B CA 1
ATOM 3853 C C . LEU B 1 187 ? -12.109 -7.035 -16.609 1 98.44 187 LEU B C 1
ATOM 3855 O O . LEU B 1 187 ? -12.852 -7.879 -16.109 1 98.44 187 LEU B O 1
ATOM 3859 N N . GLY B 1 188 ? -11.617 -6.105 -15.898 1 98.25 188 GLY B N 1
ATOM 3860 C CA . GLY B 1 188 ? -11.805 -6.012 -14.461 1 98.25 188 GLY B CA 1
ATOM 3861 C C . GLY B 1 188 ? -10.75 -5.172 -13.766 1 98.25 188 GLY B C 1
ATOM 3862 O O . GLY B 1 188 ? -9.758 -4.781 -14.391 1 98.25 188 GLY B O 1
ATOM 3863 N N . HIS B 1 189 ? -11.07 -4.816 -12.578 1 98.69 189 HIS B N 1
ATOM 3864 C CA . HIS B 1 189 ? -10.07 -4.164 -11.742 1 98.69 189 HIS B CA 1
ATOM 3865 C C . HIS B 1 189 ? -9.117 -5.184 -11.117 1 98.69 189 HIS B C 1
ATOM 3867 O O . HIS B 1 189 ? -9.547 -6.031 -10.328 1 98.69 189 HIS B O 1
ATOM 3873 N N . TYR B 1 190 ? -7.844 -5.203 -11.492 1 98.81 190 TYR B N 1
ATOM 3874 C CA . TYR B 1 190 ? -6.809 -6.012 -10.852 1 98.81 190 TYR B CA 1
ATOM 3875 C C . TYR B 1 190 ? -6.445 -5.441 -9.492 1 98.81 190 TYR B C 1
ATOM 3877 O O . TYR B 1 190 ? -5.805 -4.391 -9.398 1 98.81 190 TYR B O 1
ATOM 3885 N N . LEU B 1 191 ? -6.746 -6.219 -8.336 1 98.62 191 LEU B N 1
ATOM 3886 C CA . LEU B 1 191 ? -6.781 -5.598 -7.012 1 98.62 191 LEU B CA 1
ATOM 3887 C C . LEU B 1 191 ? -5.625 -6.09 -6.152 1 98.62 191 LEU B C 1
ATOM 3889 O O . LEU B 1 191 ? -5.176 -5.387 -5.242 1 98.62 191 LEU B O 1
ATOM 3893 N N . SER B 1 192 ? -5.195 -7.289 -6.402 1 98.12 192 SER B N 1
ATOM 3894 C CA . SER B 1 192 ? -4.18 -7.785 -5.48 1 98.12 192 SER B CA 1
ATOM 3895 C C . SER B 1 192 ? -3.396 -8.938 -6.09 1 98.12 192 SER B C 1
ATOM 3897 O O . SER B 1 192 ? -3.873 -9.602 -7.016 1 98.12 192 SER B O 1
ATOM 3899 N N . HIS B 1 193 ? -2.232 -9.156 -5.645 1 98.75 193 HIS B N 1
ATOM 3900 C CA . HIS B 1 193 ? -1.277 -10.219 -5.961 1 98.75 193 HIS B CA 1
ATOM 3901 C C . HIS B 1 193 ? -0.66 -10.797 -4.691 1 98.75 193 HIS B C 1
ATOM 3903 O O . HIS B 1 193 ? -0.217 -10.047 -3.814 1 98.75 193 HIS B O 1
ATOM 3909 N N . SER B 1 194 ? -0.688 -12.094 -4.52 1 98.56 194 SER B N 1
ATOM 3910 C CA . SER B 1 194 ? -0.079 -12.734 -3.357 1 98.56 194 SER B CA 1
ATOM 3911 C C . SER B 1 194 ? 0.86 -13.859 -3.775 1 98.56 194 SER B C 1
ATOM 3913 O O . SER B 1 194 ? 0.543 -14.633 -4.68 1 98.56 194 SER B O 1
ATOM 3915 N N . ILE B 1 195 ? 2.051 -13.859 -3.229 1 97.94 195 ILE B N 1
ATOM 3916 C CA . ILE B 1 195 ? 3.012 -14.953 -3.357 1 97.94 195 ILE B CA 1
ATOM 3917 C C . ILE B 1 195 ? 2.969 -15.828 -2.107 1 97.94 195 ILE B C 1
ATOM 3919 O O . ILE B 1 195 ? 3.271 -15.359 -1.005 1 97.94 195 ILE B O 1
ATOM 3923 N N . VAL B 1 196 ? 2.611 -17.062 -2.232 1 97.88 196 VAL B N 1
ATOM 3924 C CA . VAL B 1 196 ? 2.43 -17.953 -1.087 1 97.88 196 VAL B CA 1
ATOM 3925 C C . VAL B 1 196 ? 3.566 -18.969 -1.031 1 97.88 196 VAL B C 1
ATOM 3927 O O . VAL B 1 196 ? 3.725 -19.781 -1.942 1 97.88 196 VAL B O 1
ATOM 3930 N N . GLN B 1 197 ? 4.309 -18.859 -0.006 1 96.5 197 GLN B N 1
ATOM 3931 C CA . GLN B 1 197 ? 5.379 -19.828 0.22 1 96.5 197 GLN B CA 1
ATOM 3932 C C . GLN B 1 197 ? 4.82 -21.188 0.593 1 96.5 197 GLN B C 1
ATOM 3934 O O . GLN B 1 197 ? 3.971 -21.297 1.481 1 96.5 197 GLN B O 1
ATOM 3939 N N . LEU B 1 198 ? 5.258 -22.188 -0.106 1 95.62 198 LEU B N 1
ATOM 3940 C CA . LEU B 1 198 ? 4.844 -23.562 0.174 1 95.62 198 LEU B CA 1
ATOM 3941 C C . LEU B 1 198 ? 5.941 -24.312 0.912 1 95.62 198 LEU B C 1
ATOM 3943 O O . LEU B 1 198 ? 6.949 -23.734 1.311 1 95.62 198 LEU B O 1
ATOM 3947 N N . TYR B 1 199 ? 5.664 -25.594 1.172 1 93.38 199 TYR B N 1
ATOM 3948 C CA . TYR B 1 199 ? 6.582 -26.438 1.941 1 93.38 199 TYR B CA 1
ATOM 3949 C C . TYR B 1 199 ? 7.902 -26.609 1.206 1 93.38 199 TYR B C 1
ATOM 3951 O O . TYR B 1 199 ? 7.945 -27.203 0.128 1 93.38 199 TYR B O 1
ATOM 3959 N N . THR B 1 200 ? 9.008 -26.234 1.818 1 88.25 200 THR B N 1
ATOM 3960 C CA . THR B 1 200 ? 10.297 -26.109 1.138 1 88.25 200 THR B CA 1
ATOM 3961 C C . THR B 1 200 ? 10.938 -27.484 0.959 1 88.25 200 THR B C 1
ATOM 3963 O O . THR B 1 200 ? 11.875 -27.641 0.173 1 88.25 200 THR B O 1
ATOM 3966 N N . LYS B 1 201 ? 10.5 -28.484 1.623 1 84.38 201 LYS B N 1
ATOM 3967 C CA . LYS B 1 201 ? 11.117 -29.797 1.508 1 84.38 201 LYS B CA 1
ATOM 3968 C C . LYS B 1 201 ? 10.281 -30.719 0.62 1 84.38 201 LYS B C 1
ATOM 3970 O O . LYS B 1 201 ? 10.461 -31.938 0.631 1 84.38 201 LYS B O 1
ATOM 3975 N N . ALA B 1 202 ? 9.391 -30.109 -0.077 1 81.31 202 ALA B N 1
ATOM 3976 C CA . ALA B 1 202 ? 8.586 -30.906 -1 1 81.31 202 ALA B CA 1
ATOM 3977 C C . ALA B 1 202 ? 9.445 -31.453 -2.139 1 81.31 202 ALA B C 1
ATOM 3979 O O . ALA B 1 202 ? 10.266 -30.734 -2.705 1 81.31 202 ALA B O 1
ATOM 3980 N N . PRO B 1 203 ? 9.352 -32.719 -2.404 1 73.62 203 PRO B N 1
ATOM 3981 C CA . PRO B 1 203 ? 10.203 -33.344 -3.422 1 73.62 203 PRO B CA 1
ATOM 3982 C C . PRO B 1 203 ? 10.031 -32.719 -4.801 1 73.62 203 PRO B C 1
ATOM 3984 O O . PRO B 1 203 ? 11.008 -32.531 -5.531 1 73.62 203 PRO B O 1
ATOM 3987 N N . GLU B 1 204 ? 8.859 -32.406 -5.277 1 70.12 204 GLU B N 1
ATOM 3988 C CA . GLU B 1 204 ? 8.562 -31.938 -6.621 1 70.12 204 GLU B CA 1
ATOM 3989 C C . GLU B 1 204 ? 8.508 -30.406 -6.66 1 70.12 204 GLU B C 1
ATOM 3991 O O . GLU B 1 204 ? 7.949 -29.828 -7.59 1 70.12 204 GLU B O 1
ATOM 3996 N N . LYS B 1 205 ? 9.25 -29.875 -5.789 1 66.06 205 LYS B N 1
ATOM 3997 C CA . LYS B 1 205 ? 9.109 -28.438 -5.641 1 66.06 205 LYS B CA 1
ATOM 3998 C C . LYS B 1 205 ? 9.914 -27.688 -6.703 1 66.06 205 LYS B C 1
ATOM 4000 O O . LYS B 1 205 ? 10.922 -28.203 -7.199 1 66.06 205 LYS B O 1
ATOM 4005 N N . THR B 1 206 ? 9.398 -26.484 -7.066 1 69.81 206 THR B N 1
ATOM 4006 C CA . THR B 1 206 ? 10.219 -25.516 -7.789 1 69.81 206 THR B CA 1
ATOM 4007 C C . THR B 1 206 ? 11.266 -24.891 -6.867 1 69.81 206 THR B C 1
ATOM 4009 O O . THR B 1 206 ? 11.266 -25.156 -5.66 1 69.81 206 THR B O 1
ATOM 4012 N N . THR B 1 207 ? 12.156 -24.062 -7.457 1 67.38 207 THR B N 1
ATOM 4013 C CA . THR B 1 207 ? 13.305 -23.547 -6.727 1 67.38 207 THR B CA 1
ATOM 4014 C C . THR B 1 207 ? 12.859 -22.781 -5.488 1 67.38 207 THR B C 1
ATOM 4016 O O . THR B 1 207 ? 13.297 -23.078 -4.375 1 67.38 207 THR B O 1
ATOM 4019 N N . ASN B 1 208 ? 11.836 -21.812 -5.629 1 72.44 208 ASN B N 1
ATOM 4020 C CA . ASN B 1 208 ? 11.414 -21.062 -4.457 1 72.44 208 ASN B CA 1
ATOM 4021 C C . ASN B 1 208 ? 10.086 -21.562 -3.902 1 72.44 208 ASN B C 1
ATOM 4023 O O . ASN B 1 208 ? 9.602 -21.078 -2.881 1 72.44 208 ASN B O 1
ATOM 4027 N N . CYS B 1 209 ? 9.484 -22.5 -4.508 1 84.06 209 CYS B N 1
ATOM 4028 C CA . CYS B 1 209 ? 8.352 -23.25 -3.98 1 84.06 209 CYS B CA 1
ATOM 4029 C C . CYS B 1 209 ? 7.223 -22.312 -3.574 1 84.06 209 CYS B C 1
ATOM 4031 O O . CYS B 1 209 ? 6.727 -22.375 -2.449 1 84.06 209 CYS B O 1
ATOM 4033 N N . VAL B 1 210 ? 6.816 -21.469 -4.547 1 93.5 210 VAL B N 1
ATOM 4034 C CA . VAL B 1 210 ? 5.738 -20.531 -4.227 1 93.5 210 VAL B CA 1
ATOM 4035 C C . VAL B 1 210 ? 4.578 -20.734 -5.195 1 93.5 210 VAL B C 1
ATOM 4037 O O . VAL B 1 210 ? 4.766 -21.234 -6.305 1 93.5 210 VAL B O 1
ATOM 4040 N N . SER B 1 211 ? 3.42 -20.453 -4.816 1 97.25 211 SER B N 1
ATOM 4041 C CA . SER B 1 211 ? 2.219 -20.328 -5.637 1 97.25 211 SER B CA 1
ATOM 4042 C C . SER B 1 211 ? 1.644 -18.922 -5.566 1 97.25 211 SER B C 1
ATOM 4044 O O . SER B 1 211 ? 2.014 -18.141 -4.691 1 97.25 211 SER B O 1
ATOM 4046 N N . ILE B 1 212 ? 0.763 -18.562 -6.559 1 98.56 212 ILE B N 1
ATOM 4047 C CA . ILE B 1 212 ? 0.346 -17.172 -6.711 1 98.56 212 ILE B CA 1
ATOM 4048 C C . ILE B 1 212 ? -1.178 -17.094 -6.727 1 98.56 212 ILE B C 1
ATOM 4050 O O . ILE B 1 212 ? -1.848 -17.969 -7.293 1 98.56 212 ILE B O 1
ATOM 4054 N N . SER B 1 213 ? -1.672 -16.062 -6.137 1 98.75 213 SER B N 1
ATOM 4055 C CA . SER B 1 213 ? -3.068 -15.711 -6.363 1 98.75 213 SER B CA 1
ATOM 4056 C C . SER B 1 213 ? -3.213 -14.242 -6.738 1 98.75 213 SER B C 1
ATOM 4058 O O . SER B 1 213 ? -2.441 -13.398 -6.277 1 98.75 213 SER B O 1
ATOM 4060 N N . VAL B 1 214 ? -4.176 -13.961 -7.613 1 98.88 214 VAL B N 1
ATOM 4061 C CA . VAL B 1 214 ? -4.551 -12.594 -7.961 1 98.88 214 VAL B CA 1
ATOM 4062 C C . VAL B 1 214 ? -6.055 -12.406 -7.77 1 98.88 214 VAL B C 1
ATOM 4064 O O . VAL B 1 214 ? -6.824 -13.367 -7.887 1 98.88 214 VAL B O 1
ATOM 4067 N N . THR B 1 215 ? -6.492 -11.219 -7.449 1 98.88 215 THR B N 1
ATOM 4068 C CA . THR B 1 215 ? -7.887 -10.891 -7.188 1 98.88 215 THR B CA 1
ATOM 4069 C C . THR B 1 215 ? -8.383 -9.812 -8.148 1 98.88 215 THR B C 1
ATOM 4071 O O . THR B 1 215 ? -7.68 -8.828 -8.391 1 98.88 215 THR B O 1
ATOM 4074 N N . PHE B 1 216 ? -9.547 -10.07 -8.711 1 98.88 216 PHE B N 1
ATOM 4075 C CA . PHE B 1 216 ? -10.195 -9.109 -9.594 1 98.88 216 PHE B CA 1
ATOM 4076 C C . PHE B 1 216 ? -11.57 -8.719 -9.047 1 98.88 216 PHE B C 1
ATOM 4078 O O . PHE B 1 216 ? -12.227 -9.516 -8.375 1 98.88 216 PHE B O 1
ATOM 4085 N N . ALA B 1 217 ? -11.945 -7.516 -9.266 1 98.81 217 ALA B N 1
ATOM 4086 C CA . ALA B 1 217 ? -13.344 -7.105 -9.305 1 98.81 217 ALA B CA 1
ATOM 4087 C C . ALA B 1 217 ? -13.836 -6.961 -10.742 1 98.81 217 ALA B C 1
ATOM 4089 O O . ALA B 1 217 ? -13.25 -6.215 -11.531 1 98.81 217 ALA B O 1
ATOM 4090 N N . THR B 1 218 ? -14.891 -7.703 -11.133 1 98.62 218 THR B N 1
ATOM 4091 C CA . THR B 1 218 ? -15.297 -7.668 -12.539 1 98.62 218 THR B CA 1
ATOM 4092 C C . THR B 1 218 ? -16.797 -7.906 -12.672 1 98.62 218 THR B C 1
ATOM 4094 O O . THR B 1 218 ? -17.422 -8.477 -11.773 1 98.62 218 THR B O 1
ATOM 4097 N N . ASP B 1 219 ? -17.375 -7.336 -13.742 1 97.38 219 ASP B N 1
ATOM 4098 C CA . ASP B 1 219 ? -18.734 -7.684 -14.156 1 97.38 219 ASP B CA 1
ATOM 4099 C C . ASP B 1 219 ? -18.719 -8.586 -15.383 1 97.38 219 ASP B C 1
ATOM 4101 O O . ASP B 1 219 ? -19.75 -8.805 -16.016 1 97.38 219 ASP B O 1
ATOM 4105 N N . ARG B 1 220 ? -17.578 -9.047 -15.75 1 97.94 220 ARG B N 1
ATOM 4106 C CA . ARG B 1 220 ? -17.359 -9.945 -16.891 1 97.94 220 ARG B CA 1
ATOM 4107 C C . ARG B 1 220 ? -16.562 -11.172 -16.469 1 97.94 220 ARG B C 1
ATOM 4109 O O . ARG B 1 220 ? -15.555 -11.516 -17.094 1 97.94 220 ARG B O 1
ATOM 4116 N N . ALA B 1 221 ? -17.031 -11.828 -15.484 1 98.31 221 ALA B N 1
ATOM 4117 C CA . ALA B 1 221 ? -16.297 -12.883 -14.789 1 98.31 221 ALA B CA 1
ATOM 4118 C C . ALA B 1 221 ? -15.93 -14.016 -15.734 1 98.31 221 ALA B C 1
ATOM 4120 O O . ALA B 1 221 ? -14.781 -14.469 -15.758 1 98.31 221 ALA B O 1
ATOM 4121 N N . GLU B 1 222 ? -16.875 -14.484 -16.547 1 98.56 222 GLU B N 1
ATOM 4122 C CA . GLU B 1 222 ? -16.625 -15.617 -17.422 1 98.56 222 GLU B CA 1
ATOM 4123 C C . GLU B 1 222 ? -15.57 -15.273 -18.484 1 98.56 222 GLU B C 1
ATOM 4125 O O . GLU B 1 222 ? -14.695 -16.094 -18.781 1 98.56 222 GLU B O 1
ATOM 4130 N N . GLU B 1 223 ? -15.695 -14.109 -19.016 1 98.75 223 GLU B N 1
ATOM 4131 C CA . GLU B 1 223 ? -14.711 -13.664 -20 1 98.75 223 GLU B CA 1
ATOM 4132 C C . GLU B 1 223 ? -13.328 -13.523 -19.375 1 98.75 223 GLU B C 1
ATOM 4134 O O . GLU B 1 223 ? -12.328 -13.922 -19.969 1 98.75 223 GLU B O 1
ATOM 4139 N N . LEU B 1 224 ? -13.273 -12.953 -18.188 1 98.81 224 LEU B N 1
ATOM 4140 C CA . LEU B 1 224 ? -12.008 -12.789 -17.469 1 98.81 224 LEU B CA 1
ATOM 4141 C C . LEU B 1 224 ? -11.336 -14.133 -17.234 1 98.81 224 LEU B C 1
ATOM 4143 O O . LEU B 1 224 ? -10.156 -14.305 -17.531 1 98.81 224 LEU B O 1
ATOM 4147 N N . VAL B 1 225 ? -12.094 -15.094 -16.734 1 98.88 225 VAL B N 1
ATOM 4148 C CA . VAL B 1 225 ? -11.562 -16.406 -16.391 1 98.88 225 VAL B CA 1
ATOM 4149 C C . VAL B 1 225 ? -11.086 -17.109 -17.656 1 98.88 225 VAL B C 1
ATOM 4151 O O . VAL B 1 225 ? -10 -17.688 -17.688 1 98.88 225 VAL B O 1
ATOM 4154 N N . SER B 1 226 ? -11.859 -17 -18.719 1 98.81 226 SER B N 1
ATOM 4155 C CA . SER B 1 226 ? -11.516 -17.656 -19.984 1 98.81 226 SER B CA 1
ATOM 4156 C C . SER B 1 226 ? -10.242 -17.062 -20.578 1 98.81 226 SER B C 1
ATOM 4158 O O . SER B 1 226 ? -9.367 -17.812 -21.031 1 98.81 226 SER B O 1
ATOM 4160 N N . GLU B 1 227 ? -10.141 -15.766 -20.578 1 98.81 227 GLU B N 1
ATOM 4161 C CA . GLU B 1 227 ? -8.969 -15.102 -21.141 1 98.81 227 GLU B CA 1
ATOM 4162 C C . GLU B 1 227 ? -7.723 -15.383 -20.297 1 98.81 227 GLU B C 1
ATOM 4164 O O . GLU B 1 227 ? -6.633 -15.57 -20.844 1 98.81 227 GLU B O 1
ATOM 4169 N N . PHE B 1 228 ? -7.91 -15.367 -19 1 98.88 228 PHE B N 1
ATOM 4170 C CA . PHE B 1 228 ? -6.789 -15.703 -18.141 1 98.88 228 PHE B CA 1
ATOM 4171 C C . PHE B 1 228 ? -6.273 -17.109 -18.438 1 98.88 228 PHE B C 1
ATOM 4173 O O . PHE B 1 228 ? -5.066 -17.312 -18.594 1 98.88 228 PHE B O 1
ATOM 4180 N N . ARG B 1 229 ? -7.164 -18.031 -18.516 1 98.75 229 ARG B N 1
ATOM 4181 C CA . ARG B 1 229 ? -6.84 -19.422 -18.812 1 98.75 229 ARG B CA 1
ATOM 4182 C C . ARG B 1 229 ? -6.09 -19.547 -20.125 1 98.75 229 ARG B C 1
ATOM 4184 O O . ARG B 1 229 ? -5.074 -20.234 -20.203 1 98.75 229 ARG B O 1
ATOM 4191 N N . LYS B 1 230 ? -6.559 -18.891 -21.109 1 98.69 230 LYS B N 1
ATOM 4192 C CA . LYS B 1 230 ? -5.949 -18.922 -22.438 1 98.69 230 LYS B CA 1
ATOM 4193 C C . LYS B 1 230 ? -4.516 -18.406 -22.391 1 98.69 230 LYS B C 1
ATOM 4195 O O . LYS B 1 230 ? -3.604 -19.047 -22.922 1 98.69 230 LYS B O 1
ATOM 4200 N N . ARG B 1 231 ? -4.312 -17.312 -21.797 1 98.31 231 ARG B N 1
ATOM 4201 C CA . ARG B 1 231 ? -2.992 -16.688 -21.734 1 98.31 231 ARG B CA 1
ATOM 4202 C C . ARG B 1 231 ? -2.035 -17.531 -20.906 1 98.31 231 ARG B C 1
ATOM 4204 O O . ARG B 1 231 ? -0.85 -17.641 -21.219 1 98.31 231 ARG B O 1
ATOM 4211 N N . LEU B 1 232 ? -2.58 -18.016 -19.797 1 98.38 232 LEU B N 1
ATOM 4212 C CA . LEU B 1 232 ? -1.764 -18.891 -18.969 1 98.38 232 LEU B CA 1
ATOM 4213 C C . LEU B 1 232 ? -1.297 -20.109 -19.75 1 98.38 232 LEU B C 1
ATOM 4215 O O . LEU B 1 232 ? -0.12 -20.469 -19.703 1 98.38 232 LEU B O 1
ATOM 4219 N N . LYS B 1 233 ? -2.135 -20.734 -20.5 1 98.25 233 LYS B N 1
ATOM 4220 C CA . LYS B 1 233 ? -1.813 -21.906 -21.312 1 98.25 233 LYS B CA 1
ATOM 4221 C C . LYS B 1 233 ? -0.772 -21.578 -22.375 1 98.25 233 LYS B C 1
ATOM 4223 O O . LYS B 1 233 ? 0.14 -22.359 -22.641 1 98.25 233 LYS B O 1
ATOM 4228 N N . GLU B 1 234 ? -0.823 -20.406 -22.906 1 97.56 234 GLU B N 1
ATOM 4229 C CA . GLU B 1 234 ? 0.061 -19.984 -23.984 1 97.56 234 GLU B CA 1
ATOM 4230 C C . GLU B 1 234 ? 1.466 -19.688 -23.469 1 97.56 234 GLU B C 1
ATOM 4232 O O . GLU B 1 234 ? 2.434 -19.719 -24.219 1 97.56 234 GLU B O 1
ATOM 4237 N N . ASN B 1 235 ? 1.55 -19.453 -22.172 1 96.19 235 ASN B N 1
ATOM 4238 C CA . ASN B 1 235 ? 2.82 -18.891 -21.734 1 96.19 235 ASN B CA 1
ATOM 4239 C C . ASN B 1 235 ? 3.49 -19.75 -20.672 1 96.19 235 ASN B C 1
ATOM 4241 O O . ASN B 1 235 ? 4.66 -19.547 -20.344 1 96.19 235 ASN B O 1
ATOM 4245 N N . THR B 1 236 ? 2.713 -20.703 -20.109 1 95.62 236 THR B N 1
ATOM 4246 C CA . THR B 1 236 ? 3.326 -21.594 -19.125 1 95.62 236 THR B CA 1
ATOM 4247 C C . THR B 1 236 ? 4.402 -22.469 -19.766 1 95.62 236 THR B C 1
ATOM 4249 O O . THR B 1 236 ? 4.293 -22.812 -20.938 1 95.62 236 THR B O 1
ATOM 4252 N N . LEU B 1 237 ? 5.438 -22.828 -19 1 93.44 237 LEU B N 1
ATOM 4253 C CA . LEU B 1 237 ? 6.527 -23.672 -19.484 1 93.44 237 LEU B CA 1
ATOM 4254 C C . LEU B 1 237 ? 6.484 -25.047 -18.844 1 93.44 237 LEU B C 1
ATOM 4256 O O . LEU B 1 237 ? 7.324 -25.906 -19.141 1 93.44 237 LEU B O 1
ATOM 4260 N N . SER B 1 238 ? 5.527 -25.25 -17.984 1 93.88 238 SER B N 1
ATOM 4261 C CA . SER B 1 238 ? 5.43 -26.484 -17.219 1 93.88 238 SER B CA 1
ATOM 4262 C C . SER B 1 238 ? 4.34 -27.391 -17.766 1 93.88 238 SER B C 1
ATOM 4264 O O . SER B 1 238 ? 3.363 -26.922 -18.359 1 93.88 238 SER B O 1
ATOM 4266 N N . ASP B 1 239 ? 4.492 -28.688 -17.547 1 95.69 239 ASP B N 1
ATOM 4267 C CA . ASP B 1 239 ? 3.482 -29.672 -17.906 1 95.69 239 ASP B CA 1
ATOM 4268 C C . ASP B 1 239 ? 2.568 -29.984 -16.734 1 95.69 239 ASP B C 1
ATOM 4270 O O . ASP B 1 239 ? 1.786 -30.938 -16.781 1 95.69 239 ASP B O 1
ATOM 4274 N N . GLU B 1 240 ? 2.604 -29.188 -15.703 1 96.19 240 GLU B N 1
ATOM 4275 C CA . GLU B 1 240 ? 1.848 -29.484 -14.484 1 96.19 240 GLU B CA 1
ATOM 4276 C C . GLU B 1 240 ? 1.08 -28.25 -14 1 96.19 240 GLU B C 1
ATOM 4278 O O . GLU B 1 240 ? 0.706 -28.172 -12.828 1 96.19 240 GLU B O 1
ATOM 4283 N N . THR B 1 241 ? 0.838 -27.25 -14.828 1 97.69 241 THR B N 1
ATOM 4284 C CA . THR B 1 241 ? 0.233 -25.984 -14.461 1 97.69 241 THR B CA 1
ATOM 4285 C C . THR B 1 241 ? -1.259 -26.141 -14.188 1 97.69 241 THR B C 1
ATOM 4287 O O . THR B 1 241 ? -1.969 -26.797 -14.953 1 97.69 241 THR B O 1
ATOM 4290 N N . VAL B 1 242 ? -1.691 -25.578 -13.078 1 98.62 242 VAL B N 1
ATOM 4291 C CA . VAL B 1 242 ? -3.107 -25.562 -12.727 1 98.62 242 VAL B CA 1
ATOM 4292 C C . VAL B 1 242 ? -3.541 -24.156 -12.352 1 98.62 242 VAL B C 1
ATOM 4294 O O . VAL B 1 242 ? -2.771 -23.406 -11.75 1 98.62 242 VAL B O 1
ATOM 4297 N N . MET B 1 243 ? -4.727 -23.797 -12.75 1 98.81 243 MET B N 1
ATOM 4298 C CA . MET B 1 243 ? -5.422 -22.578 -12.375 1 98.81 243 MET B CA 1
ATOM 4299 C C . MET B 1 243 ? -6.699 -22.891 -11.602 1 98.81 243 MET B C 1
ATOM 4301 O O . MET B 1 243 ? -7.441 -23.797 -11.969 1 98.81 243 MET B O 1
ATOM 4305 N N . VAL B 1 244 ? -6.902 -22.234 -10.5 1 98.94 244 VAL B N 1
ATOM 4306 C CA . VAL B 1 244 ? -8.148 -22.375 -9.75 1 98.94 244 VAL B CA 1
ATOM 4307 C C . VAL B 1 244 ? -8.844 -21.031 -9.625 1 98.94 244 VAL B C 1
ATOM 4309 O O . VAL B 1 244 ? -8.195 -19.984 -9.695 1 98.94 244 VAL B O 1
ATOM 4312 N N . VAL B 1 245 ? -10.164 -21.031 -9.5 1 98.88 245 VAL B N 1
ATOM 4313 C CA . VAL B 1 245 ? -10.961 -19.812 -9.422 1 98.88 245 VAL B CA 1
ATOM 4314 C C . VAL B 1 245 ? -11.891 -19.875 -8.219 1 98.88 245 VAL B C 1
ATOM 4316 O O . VAL B 1 245 ? -12.578 -20.875 -8.008 1 98.88 245 VAL B O 1
ATOM 4319 N N . TYR B 1 246 ? -11.875 -18.922 -7.426 1 98.25 246 TYR B N 1
ATOM 4320 C CA . TYR B 1 246 ? -12.727 -18.75 -6.254 1 98.25 246 TYR B CA 1
ATOM 4321 C C . TYR B 1 246 ? -13.5 -17.438 -6.328 1 98.25 246 TYR B C 1
ATOM 4323 O O . TYR B 1 246 ? -12.953 -16.422 -6.742 1 98.25 246 TYR B O 1
ATOM 4331 N N . ARG B 1 247 ? -14.797 -17.422 -5.977 1 97.31 247 ARG B N 1
ATOM 4332 C CA . ARG B 1 247 ? -15.656 -16.281 -6.32 1 97.31 247 ARG B CA 1
ATOM 4333 C C . ARG B 1 247 ? -16.328 -15.711 -5.078 1 97.31 247 ARG B C 1
ATOM 4335 O O . ARG B 1 247 ? -17.156 -14.805 -5.18 1 97.31 247 ARG B O 1
ATOM 4342 N N . ARG B 1 248 ? -15.992 -16.125 -3.908 1 96.5 248 ARG B N 1
ATOM 4343 C CA . ARG B 1 248 ? -16.625 -15.617 -2.697 1 96.5 248 ARG B CA 1
ATOM 4344 C C . ARG B 1 248 ? -15.758 -14.57 -2.016 1 96.5 248 ARG B C 1
ATOM 4346 O O . ARG B 1 248 ? -14.57 -14.438 -2.336 1 96.5 248 ARG B O 1
ATOM 4353 N N . ILE B 1 249 ? -16.391 -13.852 -1.107 1 97.62 249 ILE B N 1
ATOM 4354 C CA . ILE B 1 249 ? -15.703 -12.773 -0.4 1 97.62 249 ILE B CA 1
ATOM 4355 C C . ILE B 1 249 ? -14.883 -13.359 0.748 1 97.62 249 ILE B C 1
ATOM 4357 O O . ILE B 1 249 ? -13.695 -13.047 0.891 1 97.62 249 ILE B O 1
ATOM 4361 N N . THR B 1 250 ? -15.492 -14.234 1.523 1 95.81 250 THR B N 1
ATOM 4362 C CA . THR B 1 250 ? -14.82 -14.805 2.686 1 95.81 250 THR B CA 1
ATOM 4363 C C . THR B 1 250 ? -14.133 -16.125 2.322 1 95.81 250 THR B C 1
ATOM 4365 O O . THR B 1 250 ? -14.664 -16.906 1.538 1 95.81 250 THR B O 1
ATOM 4368 N N . ILE B 1 251 ? -13.031 -16.344 2.885 1 96.25 251 ILE B N 1
ATOM 4369 C CA . ILE B 1 251 ? -12.289 -17.578 2.705 1 96.25 251 ILE B CA 1
ATOM 4370 C C . ILE B 1 251 ? -12.688 -18.594 3.787 1 96.25 251 ILE B C 1
ATOM 4372 O O . ILE B 1 251 ? -12.508 -18.328 4.98 1 96.25 251 ILE B O 1
ATOM 4376 N N . PRO B 1 252 ? -13.211 -19.688 3.43 1 96.31 252 PRO B N 1
ATOM 4377 C CA . PRO B 1 252 ? -13.641 -20.641 4.441 1 96.31 252 PRO B CA 1
ATOM 4378 C C . PRO B 1 252 ? -12.469 -21.234 5.23 1 96.31 252 PRO B C 1
ATOM 4380 O O . PRO B 1 252 ? -11.359 -21.344 4.707 1 96.31 252 PRO B O 1
ATOM 4383 N N . GLU B 1 253 ? -12.773 -21.688 6.371 1 97.44 253 GLU B N 1
ATOM 4384 C CA . GLU B 1 253 ? -11.766 -22.234 7.273 1 97.44 253 GLU B CA 1
ATOM 4385 C C . GLU B 1 253 ? -11.094 -23.469 6.672 1 97.44 253 GLU B C 1
ATOM 4387 O O . GLU B 1 253 ? -9.898 -23.688 6.867 1 97.44 253 GLU B O 1
ATOM 4392 N N . VAL B 1 254 ? -11.844 -24.25 5.992 1 97.75 254 VAL B N 1
ATOM 4393 C CA . VAL B 1 254 ? -11.312 -25.469 5.391 1 97.75 254 VAL B CA 1
ATOM 4394 C C . VAL B 1 254 ? -10.172 -25.125 4.438 1 97.75 254 VAL B C 1
ATOM 4396 O O . VAL B 1 254 ? -9.156 -25.812 4.398 1 97.75 254 VAL B O 1
ATOM 4399 N N . LEU B 1 255 ? -10.312 -24.062 3.691 1 97.88 255 LEU B N 1
ATOM 4400 C CA . LEU B 1 255 ? -9.266 -23.625 2.768 1 97.88 255 LEU B CA 1
ATOM 4401 C C . LEU B 1 255 ? -8.062 -23.078 3.525 1 97.88 255 LEU B C 1
ATOM 4403 O O . LEU B 1 255 ? -6.918 -23.328 3.133 1 97.88 255 LEU B O 1
ATOM 4407 N N . ARG B 1 256 ? -8.258 -22.375 4.582 1 97.94 256 ARG B N 1
ATOM 4408 C CA . ARG B 1 256 ? -7.176 -21.844 5.406 1 97.94 256 ARG B CA 1
ATOM 4409 C C . ARG B 1 256 ? -6.371 -22.969 6.047 1 97.94 256 ARG B C 1
ATOM 4411 O O . ARG B 1 256 ? -5.141 -22.938 6.059 1 97.94 256 ARG B O 1
ATOM 4418 N N . GLU B 1 257 ? -7.07 -23.938 6.574 1 98.12 257 GLU B N 1
ATOM 4419 C CA . GLU B 1 257 ? -6.41 -25.094 7.18 1 98.12 257 GLU B CA 1
ATOM 4420 C C . GLU B 1 257 ? -5.602 -25.875 6.148 1 98.12 257 GLU B C 1
ATOM 4422 O O . GLU B 1 257 ? -4.473 -26.281 6.418 1 98.12 257 GLU B O 1
ATOM 4427 N N . TYR B 1 258 ? -6.27 -26.078 5.055 1 98.44 258 TYR B N 1
ATOM 4428 C CA . TYR B 1 258 ? -5.574 -26.766 3.969 1 98.44 258 TYR B CA 1
ATOM 4429 C C . TYR B 1 258 ? -4.273 -26.062 3.621 1 98.44 258 TYR B C 1
ATOM 4431 O O . TYR B 1 258 ? -3.221 -26.688 3.516 1 98.44 258 TYR B O 1
ATOM 4439 N N . ALA B 1 259 ? -4.332 -24.703 3.42 1 98.12 259 ALA B N 1
ATOM 4440 C CA . ALA B 1 259 ? -3.164 -23.922 3.023 1 98.12 259 ALA B CA 1
ATOM 4441 C C . ALA B 1 259 ? -2.059 -24.016 4.07 1 98.12 259 ALA B C 1
ATOM 4443 O O . ALA B 1 259 ? -0.875 -24.078 3.73 1 98.12 259 ALA B O 1
ATOM 4444 N N . LEU B 1 260 ? -2.473 -24.016 5.301 1 97.56 260 LEU B N 1
ATOM 4445 C CA . LEU B 1 260 ? -1.492 -24.156 6.371 1 97.56 260 LEU B CA 1
ATOM 4446 C C . LEU B 1 260 ? -0.772 -25.5 6.262 1 97.56 260 LEU B C 1
ATOM 4448 O O . LEU B 1 260 ? 0.441 -25.578 6.469 1 97.56 260 LEU B O 1
ATOM 4452 N N . GLN B 1 261 ? -1.475 -26.562 5.957 1 97.31 261 GLN B N 1
ATOM 4453 C CA . GLN B 1 261 ? -0.876 -27.891 5.785 1 97.31 261 GLN B CA 1
ATOM 4454 C C . GLN B 1 261 ? 0.096 -27.906 4.609 1 97.31 261 GLN B C 1
ATOM 4456 O O . GLN B 1 261 ? 1.178 -28.484 4.695 1 97.31 261 GLN B O 1
ATOM 4461 N N . VAL B 1 262 ? -0.265 -27.281 3.551 1 96.62 262 VAL B N 1
ATOM 4462 C CA . VAL B 1 262 ? 0.554 -27.266 2.344 1 96.62 262 VAL B CA 1
ATOM 4463 C C . VAL B 1 262 ? 1.875 -26.547 2.625 1 96.62 262 VAL B C 1
ATOM 4465 O O . VAL B 1 262 ? 2.895 -26.844 1.997 1 96.62 262 VAL B O 1
ATOM 4468 N N . LYS B 1 263 ? 1.863 -25.625 3.58 1 95.62 263 LYS B N 1
ATOM 4469 C CA . LYS B 1 263 ? 3.072 -24.906 3.971 1 95.62 263 LYS B CA 1
ATOM 4470 C C . LYS B 1 263 ? 3.953 -25.766 4.879 1 95.62 263 LYS B C 1
ATOM 4472 O O . LYS B 1 263 ? 5.145 -25.484 5.027 1 95.62 263 LYS B O 1
ATOM 4477 N N . ARG B 1 264 ? 3.416 -26.859 5.465 1 95.06 264 ARG B N 1
ATOM 4478 C CA . ARG B 1 264 ? 4.121 -27.516 6.562 1 95.06 264 ARG B CA 1
ATOM 4479 C C . ARG B 1 264 ? 4.488 -28.953 6.203 1 95.06 264 ARG B C 1
ATOM 4481 O O . ARG B 1 264 ? 5.359 -29.547 6.836 1 95.06 264 ARG B O 1
ATOM 4488 N N . ARG B 1 265 ? 3.791 -29.484 5.273 1 94.31 265 ARG B N 1
ATOM 4489 C CA . ARG B 1 265 ? 4.023 -30.891 4.934 1 94.31 265 ARG B CA 1
ATOM 4490 C C . ARG B 1 265 ? 3.676 -31.156 3.475 1 94.31 265 ARG B C 1
ATOM 4492 O O . ARG B 1 265 ? 3.09 -30.312 2.801 1 94.31 265 ARG B O 1
ATOM 4499 N N . VAL B 1 266 ? 4.055 -32.375 3.098 1 94.12 266 VAL B N 1
ATOM 4500 C CA . VAL B 1 266 ? 3.658 -32.812 1.773 1 94.12 266 VAL B CA 1
ATOM 4501 C C . VAL B 1 266 ? 2.176 -33.188 1.775 1 94.12 266 VAL B C 1
ATOM 4503 O O . VAL B 1 266 ? 1.714 -33.938 2.65 1 94.12 266 VAL B O 1
ATOM 4506 N N . VAL B 1 267 ? 1.45 -32.656 0.919 1 95.12 267 VAL B N 1
ATOM 4507 C CA . VAL B 1 267 ? 0.025 -32.938 0.752 1 95.12 267 VAL B CA 1
ATOM 4508 C C . VAL B 1 267 ? -0.219 -33.625 -0.582 1 95.12 267 VAL B C 1
ATOM 4510 O O . VAL B 1 267 ? 0.412 -33.312 -1.589 1 95.12 267 VAL B O 1
ATOM 4513 N N . SER B 1 268 ? -1.168 -34.594 -0.586 1 95.5 268 SER B N 1
ATOM 4514 C CA . SER B 1 268 ? -1.437 -35.344 -1.8 1 95.5 268 SER B CA 1
ATOM 4515 C C . SER B 1 268 ? -2.395 -34.594 -2.723 1 95.5 268 SER B C 1
ATOM 4517 O O . SER B 1 268 ? -3.135 -33.719 -2.277 1 95.5 268 SER B O 1
ATOM 4519 N N . ILE B 1 269 ? -2.395 -35.031 -3.957 1 96.88 269 ILE B N 1
ATOM 4520 C CA . ILE B 1 269 ? -3.293 -34.438 -4.953 1 96.88 269 ILE B CA 1
ATOM 4521 C C . ILE B 1 269 ? -4.738 -34.781 -4.598 1 96.88 269 ILE B C 1
ATOM 4523 O O . ILE B 1 269 ? -5.645 -33.969 -4.828 1 96.88 269 ILE B O 1
ATOM 4527 N N . GLU B 1 270 ? -4.945 -35.969 -4.039 1 97.5 270 GLU B N 1
ATOM 4528 C CA . GLU B 1 270 ? -6.285 -36.375 -3.648 1 97.5 270 GLU B CA 1
ATOM 4529 C C . GLU B 1 270 ? -6.852 -35.5 -2.543 1 97.5 270 GLU B C 1
ATOM 4531 O O . GLU B 1 270 ? -8.039 -35.156 -2.551 1 97.5 270 GLU B O 1
ATOM 4536 N N . GLU B 1 271 ? -6 -35.156 -1.648 1 97.44 271 GLU B N 1
ATOM 4537 C CA . GLU B 1 271 ? -6.414 -34.219 -0.603 1 97.44 271 GLU B CA 1
ATOM 4538 C C . GLU B 1 271 ? -6.82 -32.875 -1.192 1 97.44 271 GLU B C 1
ATOM 4540 O O . GLU B 1 271 ? -7.836 -32.281 -0.796 1 97.44 271 GLU B O 1
ATOM 4545 N N . ALA B 1 272 ? -6.059 -32.406 -2.123 1 98.25 272 ALA B N 1
ATOM 4546 C CA . ALA B 1 272 ? -6.352 -31.125 -2.781 1 98.25 272 ALA B CA 1
ATOM 4547 C C . ALA B 1 272 ? -7.688 -31.188 -3.514 1 98.25 272 ALA B C 1
ATOM 4549 O O . ALA B 1 272 ? -8.508 -30.266 -3.398 1 98.25 272 ALA B O 1
ATOM 4550 N N . LYS B 1 273 ? -7.867 -32.281 -4.23 1 98.31 273 LYS B N 1
ATOM 4551 C CA . LYS B 1 273 ? -9.109 -32.469 -4.977 1 98.31 273 LYS B CA 1
ATOM 4552 C C . LYS B 1 273 ? -10.32 -32.469 -4.043 1 98.31 273 LYS B C 1
ATOM 4554 O O . LYS B 1 273 ? -11.352 -31.891 -4.348 1 98.31 273 LYS B O 1
ATOM 4559 N N . SER B 1 274 ? -10.18 -33.094 -2.971 1 98.31 274 SER B N 1
ATOM 4560 C CA . SER B 1 274 ? -11.258 -33.188 -1.989 1 98.31 274 SER B CA 1
ATOM 4561 C C . SER B 1 274 ? -11.609 -31.812 -1.438 1 98.31 274 SER B C 1
ATOM 4563 O O . SER B 1 274 ? -12.789 -31.469 -1.319 1 98.31 274 SER B O 1
ATOM 4565 N N . VAL B 1 275 ? -10.641 -31.031 -1.092 1 98.44 275 VAL B N 1
ATOM 4566 C CA . VAL B 1 275 ? -10.859 -29.688 -0.539 1 98.44 275 VAL B CA 1
ATOM 4567 C C . VAL B 1 275 ? -11.484 -28.797 -1.597 1 98.44 275 VAL B C 1
ATOM 4569 O O . VAL B 1 275 ? -12.391 -28 -1.297 1 98.44 275 VAL B O 1
ATOM 4572 N N . ALA B 1 276 ? -10.984 -28.875 -2.832 1 98.44 276 ALA B N 1
ATOM 4573 C CA . ALA B 1 276 ? -11.547 -28.094 -3.922 1 98.44 276 ALA B CA 1
ATOM 4574 C C . ALA B 1 276 ? -13.039 -28.375 -4.09 1 98.44 276 ALA B C 1
ATOM 4576 O O . ALA B 1 276 ? -13.844 -27.453 -4.215 1 98.44 276 ALA B O 1
ATOM 4577 N N . GLU B 1 277 ? -13.352 -29.656 -4.051 1 97.69 277 GLU B N 1
ATOM 4578 C CA . GLU B 1 277 ? -14.75 -30.062 -4.184 1 97.69 277 GLU B CA 1
ATOM 4579 C C . GLU B 1 277 ? -15.594 -29.531 -3.027 1 97.69 277 GLU B C 1
ATOM 4581 O O . GLU B 1 277 ? -16.672 -28.984 -3.242 1 97.69 277 GLU B O 1
ATOM 4586 N N . LYS B 1 278 ? -15.117 -29.625 -1.873 1 97.06 278 LYS B N 1
ATOM 4587 C CA . LYS B 1 278 ? -15.836 -29.219 -0.668 1 97.06 278 LYS B CA 1
ATOM 4588 C C . LYS B 1 278 ? -16.078 -27.719 -0.647 1 97.06 278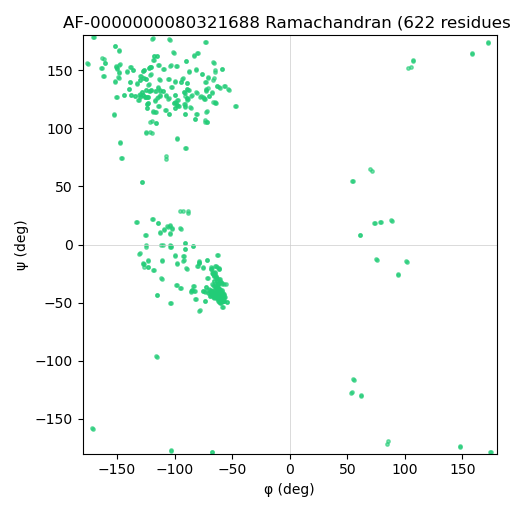 LYS B C 1
ATOM 4590 O O . LYS B 1 278 ? -17.062 -27.25 -0.094 1 97.06 278 LYS B O 1
ATOM 4595 N N . THR B 1 279 ? -15.188 -26.953 -1.228 1 96.81 279 THR B N 1
ATOM 4596 C CA . THR B 1 279 ? -15.242 -25.5 -1.114 1 96.81 279 THR B CA 1
ATOM 4597 C C . THR B 1 279 ? -15.867 -24.875 -2.359 1 96.81 279 THR B C 1
ATOM 4599 O O . THR B 1 279 ? -16.125 -23.672 -2.4 1 96.81 279 THR B O 1
ATOM 4602 N N . GLY B 1 280 ? -16.062 -25.641 -3.35 1 95.94 280 GLY B N 1
ATOM 4603 C CA . GLY B 1 280 ? -16.672 -25.141 -4.574 1 95.94 280 GLY B CA 1
ATOM 4604 C C . GLY B 1 280 ? -15.695 -24.375 -5.449 1 95.94 280 GLY B C 1
ATOM 4605 O O . GLY B 1 280 ? -16.109 -23.594 -6.312 1 95.94 280 GLY B O 1
ATOM 4606 N N . VAL B 1 281 ? -14.438 -24.594 -5.227 1 98.44 281 VAL B N 1
ATOM 4607 C CA . VAL B 1 281 ? -13.406 -23.953 -6.047 1 98.44 281 VAL B CA 1
ATOM 4608 C C . VAL B 1 281 ? -13.391 -24.594 -7.434 1 98.44 281 VAL B C 1
ATOM 4610 O O . VAL B 1 281 ? -13.516 -25.812 -7.566 1 98.44 281 VAL B O 1
ATOM 4613 N N . GLU B 1 282 ? -13.344 -23.781 -8.477 1 98.62 282 GLU B N 1
ATOM 4614 C CA . GLU B 1 282 ? -13.219 -24.266 -9.844 1 98.62 282 GLU B CA 1
ATOM 4615 C C . GLU B 1 282 ? -11.773 -24.609 -10.18 1 98.62 282 GLU B C 1
ATOM 4617 O O . GLU B 1 282 ? -10.859 -23.828 -9.914 1 98.62 282 GLU B O 1
ATOM 4622 N N . VAL B 1 283 ? -11.648 -25.797 -10.727 1 98.75 283 VAL B N 1
ATOM 4623 C CA . VAL B 1 283 ? -10.305 -26.266 -11.039 1 98.75 283 VAL B CA 1
ATOM 4624 C C . VAL B 1 283 ? -10.133 -26.359 -12.555 1 98.75 283 VAL B C 1
ATOM 4626 O O . VAL B 1 283 ? -10.961 -26.969 -13.242 1 98.75 283 VAL B O 1
ATOM 4629 N N . TYR B 1 284 ? -9.094 -25.781 -13.078 1 98.75 284 TYR B N 1
ATOM 4630 C CA . TYR B 1 284 ? -8.719 -25.859 -14.484 1 98.75 284 TYR B CA 1
ATOM 4631 C C . TYR B 1 284 ? -7.328 -26.453 -14.641 1 98.75 284 TYR B C 1
ATOM 4633 O O . TYR B 1 284 ? -6.324 -25.797 -14.359 1 98.75 284 TYR B O 1
ATOM 4641 N N . GLU B 1 285 ? -7.309 -27.672 -15.078 1 98.31 285 GLU B N 1
ATOM 4642 C CA . GLU B 1 285 ? -6.027 -28.266 -15.445 1 98.31 285 GLU B CA 1
ATOM 4643 C C . GLU B 1 285 ? -5.508 -27.688 -16.766 1 98.31 285 GLU B C 1
ATOM 4645 O O . GLU B 1 285 ? -6.02 -28.016 -17.828 1 98.31 285 GLU B O 1
ATOM 4650 N N . ILE B 1 286 ? -4.535 -26.891 -16.688 1 98.38 286 ILE B N 1
ATOM 4651 C CA . ILE B 1 286 ? -4.027 -26.203 -17.859 1 98.38 286 ILE B CA 1
ATOM 4652 C C . ILE B 1 286 ? -3.145 -27.141 -18.672 1 98.38 286 ILE B C 1
ATOM 4654 O O . ILE B 1 286 ? -3.436 -27.438 -19.844 1 98.38 286 ILE B O 1
ATOM 4658 N N . THR B 1 287 ? -2.066 -27.703 -18 1 97.88 287 THR B N 1
ATOM 4659 C CA . THR B 1 287 ? -1.181 -28.641 -18.688 1 97.88 287 THR B CA 1
ATOM 4660 C C . THR B 1 287 ? -0.984 -29.906 -17.859 1 97.88 287 THR B C 1
ATOM 4662 O O . THR B 1 287 ? -0.323 -30.844 -18.297 1 97.88 287 THR B O 1
ATOM 4665 N N . GLY B 1 288 ? -1.484 -29.938 -16.609 1 96.44 288 GLY B N 1
ATOM 4666 C CA . GLY B 1 288 ? -1.356 -31.078 -15.711 1 96.44 288 GLY B CA 1
ATOM 4667 C C . GLY B 1 288 ? -2.18 -30.938 -14.445 1 96.44 288 GLY B C 1
ATOM 4668 O O . GLY B 1 288 ? -3.166 -30.203 -14.422 1 96.44 288 GLY B O 1
ATOM 4669 N N . GLU B 1 289 ? -1.76 -31.719 -13.352 1 96.44 289 GLU B N 1
ATOM 4670 C CA . GLU B 1 289 ? -2.625 -31.75 -12.18 1 96.44 289 GLU B CA 1
ATOM 4671 C C . GLU B 1 289 ? -1.848 -31.375 -10.914 1 96.44 289 GLU B C 1
ATOM 4673 O O . GLU B 1 289 ? -2.436 -30.969 -9.914 1 96.44 289 GLU B O 1
ATOM 4678 N N . ARG B 1 290 ? -0.599 -31.469 -10.953 1 94.25 290 ARG B N 1
ATOM 4679 C CA . ARG B 1 290 ? 0.203 -31.328 -9.742 1 94.25 290 ARG B CA 1
ATOM 4680 C C . ARG B 1 290 ? 0.089 -29.922 -9.164 1 94.25 290 ARG B C 1
ATOM 4682 O O . ARG B 1 290 ? 0.103 -29.734 -7.945 1 94.25 290 ARG B O 1
ATOM 4689 N N . GLY B 1 291 ? -0.02 -28.922 -10.031 1 96.69 291 GLY B N 1
ATOM 4690 C CA . GLY B 1 291 ? -0.106 -27.531 -9.609 1 96.69 291 GLY B CA 1
ATOM 4691 C C . GLY B 1 291 ? -1.335 -27.234 -8.773 1 96.69 291 GLY B C 1
ATOM 4692 O O . GLY B 1 291 ? -1.445 -26.172 -8.18 1 96.69 291 GLY B O 1
ATOM 4693 N N . LEU B 1 292 ? -2.248 -28.25 -8.719 1 98.31 292 LEU B N 1
ATOM 4694 C CA . LEU B 1 292 ? -3.48 -28.031 -7.965 1 98.31 292 LEU B CA 1
ATOM 4695 C C . LEU B 1 292 ? -3.182 -27.781 -6.492 1 98.31 292 LEU B C 1
ATOM 4697 O O . LEU B 1 292 ? -3.83 -26.938 -5.863 1 98.31 292 LEU B O 1
ATOM 4701 N N . ILE B 1 293 ? -2.242 -28.453 -5.949 1 97.44 293 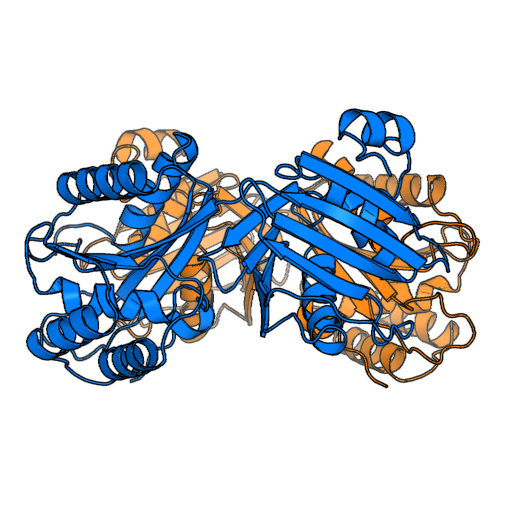ILE B N 1
ATOM 4702 C CA . ILE B 1 293 ? -1.913 -28.375 -4.527 1 97.44 293 ILE B CA 1
ATOM 4703 C C . ILE B 1 293 ? -1.566 -26.938 -4.16 1 97.44 293 ILE B C 1
ATOM 4705 O O . ILE B 1 293 ? -2.197 -26.344 -3.279 1 97.44 293 ILE B O 1
ATOM 4709 N N . GLY B 1 294 ? -0.64 -26.344 -4.855 1 97.56 294 GLY B N 1
ATOM 4710 C CA . GLY B 1 294 ? -0.211 -24.984 -4.559 1 97.56 294 GLY B CA 1
ATOM 4711 C C . GLY B 1 294 ? -1.221 -23.922 -4.98 1 97.56 294 GLY B C 1
ATOM 4712 O O . GLY B 1 294 ? -1.428 -22.938 -4.27 1 97.56 294 GLY B O 1
ATOM 4713 N N . ALA B 1 295 ? -1.832 -24.125 -6.156 1 98.56 295 ALA B N 1
ATOM 4714 C CA . ALA B 1 295 ? -2.816 -23.172 -6.652 1 98.56 295 ALA B CA 1
ATOM 4715 C C . ALA B 1 295 ? -3.969 -23 -5.668 1 98.56 295 ALA B C 1
ATOM 4717 O O . ALA B 1 295 ? -4.383 -21.875 -5.367 1 98.56 295 ALA B O 1
ATOM 4718 N N . LEU B 1 296 ? -4.422 -24.141 -5.176 1 98.75 296 LEU B N 1
ATOM 4719 C CA . LEU B 1 296 ? -5.523 -24.109 -4.223 1 98.75 296 LEU B CA 1
ATOM 4720 C C . LEU B 1 296 ? -5.105 -23.422 -2.924 1 98.75 296 LEU B C 1
ATOM 4722 O O . LEU B 1 296 ? -5.863 -22.625 -2.371 1 98.75 296 LEU B O 1
ATOM 4726 N N . ALA B 1 297 ? -3.92 -23.688 -2.451 1 98.44 297 ALA B N 1
ATOM 4727 C CA . ALA B 1 297 ? -3.412 -23.094 -1.217 1 98.44 297 ALA B CA 1
ATOM 4728 C C . ALA B 1 297 ? -3.293 -21.578 -1.344 1 98.44 297 ALA B C 1
ATOM 4730 O O . ALA B 1 297 ? -3.482 -20.859 -0.366 1 98.44 297 ALA B O 1
ATOM 4731 N N . SER B 1 298 ? -3.016 -21.109 -2.514 1 98.62 298 SER B N 1
ATOM 4732 C CA . SER B 1 298 ? -2.777 -19.672 -2.715 1 98.62 298 SER B CA 1
ATOM 4733 C C . SER B 1 298 ? -4.039 -18.859 -2.445 1 98.62 298 SER B C 1
ATOM 4735 O O . SER B 1 298 ? -3.959 -17.688 -2.068 1 98.62 298 SER B O 1
ATOM 4737 N N . LEU B 1 299 ? -5.211 -19.438 -2.613 1 98.75 299 LEU B N 1
ATOM 4738 C CA . LEU B 1 299 ? -6.477 -18.734 -2.406 1 98.75 299 LEU B CA 1
ATOM 4739 C C . LEU B 1 299 ? -6.609 -18.281 -0.959 1 98.75 299 LEU B C 1
ATOM 4741 O O . LEU B 1 299 ? -7.133 -17.188 -0.696 1 98.75 299 LEU B O 1
ATOM 4745 N N . ALA B 1 300 ? -6.094 -19.047 -0.027 1 98.19 300 ALA B N 1
ATOM 4746 C CA . ALA B 1 300 ? -6.273 -18.812 1.402 1 98.19 300 ALA B CA 1
ATOM 4747 C C . ALA B 1 300 ? -5.578 -17.516 1.836 1 98.19 300 ALA B C 1
ATOM 4749 O O . ALA B 1 300 ? -5.977 -16.891 2.818 1 98.19 300 ALA B O 1
ATOM 4750 N N . TYR B 1 301 ? -4.574 -17.141 1.086 1 97.75 301 TYR B N 1
ATOM 4751 C CA . TYR B 1 301 ? -3.77 -15.992 1.5 1 97.75 301 TYR B CA 1
ATOM 4752 C C . TYR B 1 301 ? -3.924 -14.836 0.521 1 97.75 301 TYR B C 1
ATOM 4754 O O . TYR B 1 301 ? -3.102 -13.914 0.504 1 97.75 301 TYR B O 1
ATOM 4762 N N . SER B 1 302 ? -4.992 -14.898 -0.27 1 98.12 302 SER B N 1
ATOM 4763 C CA . SER B 1 302 ? -5.234 -13.859 -1.267 1 98.12 302 SER B CA 1
ATOM 4764 C C . SER B 1 302 ? -5.426 -12.5 -0.61 1 98.12 302 SER B C 1
ATOM 4766 O O . SER B 1 302 ? -5.227 -11.461 -1.247 1 98.12 302 SER B O 1
ATOM 4768 N N . ASP B 1 303 ? -5.773 -12.469 0.681 1 97 303 ASP B N 1
ATOM 4769 C CA . ASP B 1 303 ? -6.059 -11.211 1.371 1 97 303 ASP B CA 1
ATOM 4770 C C . ASP B 1 303 ? -5 -10.922 2.434 1 97 303 ASP B C 1
ATOM 4772 O O . ASP B 1 303 ? -5.199 -10.055 3.289 1 97 303 ASP B O 1
ATOM 4776 N N . ASP B 1 304 ? -3.961 -11.633 2.445 1 97.25 304 ASP B N 1
ATOM 4777 C CA . ASP B 1 304 ? -2.912 -11.445 3.441 1 97.25 304 ASP B CA 1
ATOM 4778 C C . ASP B 1 304 ? -1.534 -11.742 2.854 1 97.25 304 ASP B C 1
ATOM 4780 O O . ASP B 1 304 ? -0.892 -12.727 3.229 1 97.25 304 ASP B O 1
ATOM 4784 N N . PRO B 1 305 ? -1.066 -10.812 2.051 1 97.69 305 PRO B N 1
ATOM 4785 C CA . PRO B 1 305 ? 0.202 -11.062 1.36 1 97.69 305 PRO B CA 1
ATOM 4786 C C . PRO B 1 305 ? 1.379 -11.203 2.322 1 97.69 305 PRO B C 1
ATOM 4788 O O . PRO B 1 305 ? 2.348 -11.906 2.018 1 97.69 305 PRO B O 1
ATOM 4791 N N . ASP B 1 306 ? 1.357 -10.562 3.514 1 97.69 306 ASP B N 1
ATOM 4792 C CA . ASP B 1 306 ? 2.467 -10.641 4.461 1 97.69 306 ASP B CA 1
ATOM 4793 C C . ASP B 1 306 ? 2.578 -12.039 5.062 1 97.69 306 ASP B C 1
ATOM 4795 O O . ASP B 1 306 ? 3.68 -12.578 5.199 1 97.69 306 ASP B O 1
ATOM 4799 N N . LYS B 1 307 ? 1.472 -12.625 5.449 1 97.19 307 LYS B N 1
ATOM 4800 C CA . LYS B 1 307 ? 1.487 -13.984 5.984 1 97.19 307 LYS B CA 1
ATOM 4801 C C . LYS B 1 307 ? 1.768 -15.008 4.887 1 97.19 307 LYS B C 1
ATOM 4803 O O . LYS B 1 307 ? 2.334 -16.062 5.152 1 97.19 307 LYS B O 1
ATOM 4808 N N . ALA B 1 308 ? 1.374 -14.664 3.693 1 98.06 308 ALA B N 1
ATOM 4809 C CA . ALA B 1 308 ? 1.514 -15.57 2.555 1 98.06 308 ALA B CA 1
ATOM 4810 C C . ALA B 1 308 ? 2.973 -15.961 2.342 1 98.06 308 ALA B C 1
ATOM 4812 O O . ALA B 1 308 ? 3.271 -17.109 2.018 1 98.06 308 ALA B O 1
ATOM 4813 N N . VAL B 1 309 ? 3.898 -15.062 2.621 1 97.25 309 VAL B N 1
ATOM 4814 C CA . VAL B 1 309 ? 5.285 -15.266 2.211 1 97.25 309 VAL B CA 1
ATOM 4815 C C . VAL B 1 309 ? 6.059 -15.953 3.33 1 97.25 309 VAL B C 1
ATOM 4817 O O . VAL B 1 309 ? 7.191 -16.406 3.127 1 97.25 309 VAL B O 1
ATOM 4820 N N . GLU B 1 310 ? 5.523 -16.078 4.461 1 95.81 310 GLU B N 1
ATOM 4821 C CA . GLU B 1 310 ? 6.238 -16.625 5.605 1 95.81 310 GLU B CA 1
ATOM 4822 C C . GLU B 1 310 ? 6.637 -18.078 5.359 1 95.81 310 GLU B C 1
ATOM 4824 O O . GLU B 1 310 ? 5.84 -18.875 4.844 1 95.81 310 GLU B O 1
ATOM 4829 N N . VAL B 1 311 ? 7.828 -18.375 5.723 1 91.69 311 VAL B N 1
ATOM 4830 C CA . VAL B 1 311 ? 8.359 -19.734 5.586 1 91.69 311 VAL B CA 1
ATOM 4831 C C . VAL B 1 311 ? 8.109 -20.516 6.871 1 91.69 311 VAL B C 1
ATOM 4833 O O . VAL B 1 311 ? 8.367 -20.016 7.969 1 91.69 311 VAL B O 1
ATOM 4836 N N . HIS B 1 312 ? 7.602 -21.656 6.719 1 82.19 312 HIS B N 1
ATOM 4837 C CA . HIS B 1 312 ? 7.418 -22.547 7.852 1 82.19 312 HIS B CA 1
ATOM 4838 C C . HIS B 1 312 ? 8.414 -23.703 7.805 1 82.19 312 HIS B C 1
ATOM 4840 O O . HIS B 1 312 ? 8.344 -24.547 6.91 1 82.19 312 HIS B O 1
ATOM 4846 N N . ALA B 1 313 ? 9.695 -23.5 8.102 1 64 313 ALA B N 1
ATOM 4847 C CA . ALA B 1 313 ? 10.75 -24.516 8.039 1 64 313 ALA B CA 1
ATOM 4848 C C . ALA B 1 313 ? 10.727 -25.422 9.266 1 64 313 ALA B C 1
ATOM 4850 O O . ALA B 1 313 ? 10.289 -25 10.344 1 64 313 ALA B O 1
#

Radius of gyration: 24.3 Å; Cα contacts (8 Å, |Δi|>4): 1825; chains: 2; bounding box: 64×68×55 Å

=== Feature glossary ===
The features interleaved in this record are:

— What the protein is —

Sequence gives the chain of amino acids in standard one-letter code (A=alanine, C=cysteine, …, Y=tyrosine), read N→C. It is the only feature that is directly encoded by the gene; all structural features are derived from the folded form of this sequence.

Database cross-references. InterPro integrates a dozen domain/family signature databases into unified entries with residue-range hits. GO terms attach function/process/location labels with evidence codes. CATH codes position the fold in a four-level structural taxonomy. Organism is the NCBI-taxonomy species name.

— Where its atoms are —

Atomic coordinates in PDBx/mmCIF format — the same representation the Protein Data Bank distributes. Each line of the _atom_site loop places one backbone atom in Cartesian space (units: ångströms, origin: arbitrary).

The six renders are orthographic views along the three Cartesian axes in both directions. Representation (cartoon, sticks, or surface) and color scheme (sequence-rainbow or by-chain) vary across proteins so the training set covers all the common visualization conventions.

— Local backbone conformation —

Eight-state secondary structure (DSSP): H is the canonical α-helix, G the tighter 3₁₀-helix, I the wider π-helix; E/B are β-structure, T and S are turns and bends, and '-' is everything else. DSSP derives these from the pattern of main-chain N–H···O=C hydrogen bonds, not from the sequence.

P-SEA three-state annotation labels each residue as helix, strand, or coil based purely on the geometry of the Cα trace. It serves as a fallback when the full backbone (and thus DSSP) is unavailable.

The φ/ψ torsion pair specifies the backbone conformation at each residue. φ rotates about the N–Cα bond, ψ about the Cα–C bond. Steric clashes forbid most of the (φ, ψ) plane — the allowed regions (α-helix basin, β-sheet basin, left-handed helix) are the Ramachandran-allowed regions.

— Global shape and packing —

The geometric summary reports three shape descriptors. Rg (radius of gyration) measures how spread out the Cα atoms are about their centre of mass; compact globular proteins have small Rg, elongated or unfolded ones large. Cα contacts (<8 Å, |i−j|>4) count long-range residue pairs in spatial proximity — high for tightly packed folds, near zero for rods or random coil. The bounding-box extents give the protein's footprint along x, y, z in Å.

Solvent-accessible surface area (SASA) is the area in Å² traced out by the centre of a 1.4 Å probe sphere (a water molecule) rolled over the protein's van der Waals surface (Shrake–Rupley / Lee–Richards construction). Buried residues have near-zero SASA; fully exposed residues can exceed 200 Å². The total SASA scales roughly with the number of surface residues.

The contact map is a binary N×N matrix image: pixel (i, j) is dark where Cα_i and Cα_j are within 8 Å and |i−j|>4. Because the |i−j|>4 filter removes local helical contacts, off-diagonal stripes parallel to the main diagonal indicate parallel β-sheets; stripes perpendicular to it indicate antiparallel β-sheets. The Ramachandran plot scatters every residue's (φ, ψ) pair against the sterically allowed regions. The PAE heatmap renders the predicted-aligned-error matrix.

— Structural neighborhood —

3Di is Foldseek's structural alphabet. Each residue is assigned one of twenty discrete states based on how its Cα sits relative to its spatial (not sequential) neighbors. Aligning 3Di strings finds structural homologs roughly as well as full 3D superposition, but orders of magnitude faster.

Nearest PDB neighbors are the top structural matches found by Foldseek when searching this structure against the entire Protein Data Bank. Each hit reports a TM-score (0 to 1; >0.5 almost always implies the same fold) and an E-value. These are *structural* homologs — they may share no detectable sequence similarity.

— Confidence and disorder —

For AlphaFold models, the B-factor field carries pLDDT — the model's own estimate of local accuracy on a 0–100 scale. Regions with pLDDT<50 should be treated as essentially unmodeled; they often correspond to intrinsically disordered segments.

Crystallographic B-factors measure how much each atom's electron density is smeared out, in Å². They rise in mobile loops and surface residues and fall in the buried interior. In AlphaFold models this column is repurposed to hold pLDDT instead.

Predicted aligned error is AlphaFold's pairwise confidence. Unlike pLDDT (per-residue), PAE is per-residue-pair and captures whether two parts of the structure are correctly placed relative to each other. Units are ångströms of expected positional error.